Protein AF-0000000067509192 (afdb_homodimer)

pLDDT: mean 83.29, std 29.12, range [14.3, 98.94]

Solvent-accessible surface area (backbone atoms only — not comparable to full-atom values): 31176 Å² total; per-residue (Å²): 143,86,80,84,75,76,81,79,86,84,92,81,84,80,80,79,80,80,80,89,78,85,71,79,73,78,79,82,76,80,74,75,82,72,75,76,71,72,65,71,64,69,67,69,65,80,65,60,74,28,34,39,34,32,60,72,40,22,56,78,48,40,34,47,51,50,49,33,48,55,67,68,52,77,66,45,78,46,68,31,59,65,39,62,85,91,72,46,44,48,57,64,45,64,71,44,44,83,72,68,75,44,66,63,63,57,78,34,30,38,38,47,69,90,46,60,38,32,47,55,68,27,46,42,49,54,56,20,55,76,67,71,17,58,52,87,50,71,71,20,33,52,36,35,38,29,45,48,52,51,49,50,54,55,42,48,55,56,52,53,43,29,55,32,93,54,31,82,76,48,43,60,60,50,62,67,48,42,60,63,54,51,48,37,52,41,60,58,33,52,87,42,73,27,65,42,29,84,50,79,34,52,49,48,39,46,44,47,50,47,52,49,52,46,34,70,75,38,71,69,67,50,71,88,34,63,64,51,47,47,38,51,51,54,54,51,60,34,66,49,44,37,51,44,64,71,37,93,77,44,64,78,55,15,42,32,56,71,83,30,74,44,51,35,56,65,81,129,134,88,86,83,83,87,85,87,87,80,80,91,76,87,79,85,86,77,86,80,81,89,80,84,76,82,78,79,76,78,76,77,78,74,75,78,74,74,71,70,67,70,70,69,68,81,67,62,74,27,36,40,35,33,61,73,39,22,56,78,49,39,34,48,52,51,50,35,48,56,68,69,51,78,68,44,77,47,66,34,61,67,40,62,85,90,71,45,43,49,55,64,45,65,69,44,43,81,72,68,74,45,64,62,63,56,78,34,30,38,37,47,68,91,44,60,38,32,48,55,69,28,45,42,48,54,56,20,55,78,65,71,18,59,53,87,48,71,70,20,33,51,36,38,38,32,46,47,53,51,48,49,54,55,42,48,53,55,51,54,42,28,56,30,94,54,29,82,76,48,43,63,59,50,59,68,48,42,59,63,54,50,45,36,54,43,60,58,32,53,87,42,73,27,65,43,30,86,50,78,37,53,50,48,39,46,44,48,49,47,53,50,52,46,32,70,76,38,72,68,68,50,71,90,33,63,63,51,48,47,38,51,51,55,54,52,60,35,66,48,45,37,52,42,65,72,38,92,77,45,64,78,54,14,41,32,56,73,83,29,75,45,52,36,55,66,79,126

InterPro domains:
  IPR003081 Glutathione S-transferase, Mu class [PR01267] (78-90)
  IPR003081 Glutathione S-transferase, Mu class [PR01267] (91-103)
  IPR003081 Glutathione S-transferase, Mu class [PR01267] (134-145)
  IPR003081 Glutathione S-transferase, Mu class [PR01267] (186-199)
  IPR004045 Glutathione S-transferase, N-terminal [PF02798] (50-129)
  IPR004045 Glutathione S-transferase, N-terminal [PS50404] (48-135)
  IPR004046 Glutathione S-transferase, C-terminal [PF00043] (151-239)
  IPR010987 Glutathione S-transferase, C-terminal-like [PS50405] (137-255)
  IPR036249 Thioredoxin-like superfamily [SSF52833] (50-132)
  IPR036282 Glutathione S-transferase, C-terminal domain superfamily [SSF47616] (133-264)
  IPR040079 Glutathione transferase family [SFLDS00019] (49-256)
  IPR050213 Glutathione S-transferase superfamily [PTHR11571] (50-248)

Organism: Equus caballus (NCBI:txid9796)

Radius of gyration: 34.56 Å; Cα contacts (8 Å, |Δi|>4): 646; chains: 2; bounding box: 80×147×59 Å

Structure (mmCIF, N/CA/C/O backbone):
data_AF-0000000067509192-model_v1
#
loop_
_entity.id
_entity.type
_entity.pdbx_description
1 polymer 'Glutathione S-transferase'
#
loop_
_atom_site.group_PDB
_atom_site.id
_atom_site.type_symbol
_atom_site.label_atom_id
_atom_site.label_alt_id
_atom_site.label_comp_id
_atom_site.label_asym_id
_atom_site.label_entity_id
_atom_site.label_seq_id
_atom_site.pdbx_PDB_ins_code
_atom_site.Cartn_x
_atom_site.Cartn_y
_atom_site.Cartn_z
_atom_site.occupancy
_atom_site.B_iso_or_equiv
_atom_site.auth_seq_id
_atom_site.auth_comp_id
_atom_site.auth_asym_id
_atom_site.auth_atom_id
_atom_site.pdbx_PDB_model_num
ATOM 1 N N . MET A 1 1 ? -34.938 -59.219 17.016 1 16.81 1 MET A N 1
ATOM 2 C CA . MET A 1 1 ? -34.719 -60.094 18.156 1 16.81 1 MET A CA 1
ATOM 3 C C . MET A 1 1 ? -33.469 -59.719 18.938 1 16.81 1 MET A C 1
ATOM 5 O O . MET A 1 1 ? -33.5 -59.594 20.156 1 16.81 1 MET A O 1
ATOM 9 N N . ARG A 1 2 ? -32.312 -60.094 18.328 1 15.93 2 ARG A N 1
ATOM 10 C CA . ARG A 1 2 ? -31.203 -60.969 18.672 1 15.93 2 ARG A CA 1
ATOM 11 C C . ARG A 1 2 ? -30.125 -60.25 19.453 1 15.93 2 ARG A C 1
ATOM 13 O O . ARG A 1 2 ? -29.922 -59.031 19.25 1 15.93 2 ARG A O 1
ATOM 20 N N . GLY A 1 3 ? -29.547 -60.938 20.406 1 15.95 3 GLY A N 1
ATOM 21 C CA . GLY A 1 3 ? -28.781 -61 21.641 1 15.95 3 GLY A CA 1
ATOM 22 C C . GLY A 1 3 ? -27.312 -60.656 21.438 1 15.95 3 GLY A C 1
ATOM 23 O O . GLY A 1 3 ? -26.688 -61.062 20.469 1 15.95 3 GLY A O 1
ATOM 24 N N . ALA A 1 4 ? -26.828 -59.375 21.844 1 18.55 4 ALA A N 1
ATOM 25 C CA . ALA A 1 4 ? -25.641 -58.531 21.812 1 18.55 4 ALA A CA 1
ATOM 26 C C . ALA A 1 4 ? -24.453 -59.188 22.516 1 18.55 4 ALA A C 1
ATOM 28 O O . ALA A 1 4 ? -24.078 -58.812 23.609 1 18.55 4 ALA A O 1
ATOM 29 N N . GLN A 1 5 ? -24.344 -60.594 22.062 1 15.02 5 GLN A N 1
ATOM 30 C CA . GLN A 1 5 ? -23.594 -61.406 23.016 1 15.02 5 GLN A CA 1
ATOM 31 C C . GLN A 1 5 ? -22.188 -60.844 23.234 1 15.02 5 GLN A C 1
ATOM 33 O O . GLN A 1 5 ? -21.594 -60.281 22.297 1 15.02 5 GLN A O 1
ATOM 38 N N . ARG A 1 6 ? -21.656 -60.781 24.562 1 16.92 6 ARG A N 1
ATOM 39 C CA . ARG A 1 6 ? -20.672 -60.219 25.484 1 16.92 6 ARG A CA 1
ATOM 40 C C . ARG A 1 6 ? -19.297 -60.844 25.266 1 16.92 6 ARG A C 1
ATOM 42 O O . ARG A 1 6 ? -18.359 -60.562 26 1 16.92 6 ARG A O 1
ATOM 49 N N . VAL A 1 7 ? -18.969 -61.344 23.906 1 16.48 7 VAL A N 1
ATOM 50 C CA . VAL A 1 7 ? -18.078 -62.5 24 1 16.48 7 VAL A CA 1
ATOM 51 C C . VAL A 1 7 ? -16.797 -62.094 24.734 1 16.48 7 VAL A C 1
ATOM 53 O O . VAL A 1 7 ? -16.266 -61 24.516 1 16.48 7 VAL A O 1
ATOM 56 N N . GLY A 1 8 ? -16.359 -62.906 25.641 1 15.12 8 GLY A N 1
ATOM 57 C CA . GLY A 1 8 ? -15.703 -62.969 26.938 1 15.12 8 GLY A CA 1
ATOM 58 C C . GLY A 1 8 ? -14.203 -62.75 26.859 1 15.12 8 GLY A C 1
ATOM 59 O O . GLY A 1 8 ? -13.648 -62.562 25.766 1 15.12 8 GLY A O 1
ATOM 60 N N . ALA A 1 9 ? -13.367 -63.781 27.125 1 15.72 9 ALA A N 1
ATOM 61 C CA . ALA A 1 9 ? -12.594 -64.062 28.328 1 15.72 9 ALA A CA 1
ATOM 62 C C . ALA A 1 9 ? -11.102 -63.812 28.094 1 15.72 9 ALA A C 1
ATOM 64 O O . ALA A 1 9 ? -10.672 -63.625 26.953 1 15.72 9 ALA A O 1
ATOM 65 N N . GLY A 1 10 ? -10.18 -64.812 28.375 1 15.37 10 GLY A N 1
ATOM 66 C CA . GLY A 1 10 ? -9.289 -64.938 29.516 1 15.37 10 GLY A CA 1
ATOM 67 C C . GLY A 1 10 ? -7.832 -64.688 29.156 1 15.37 10 GLY A C 1
ATOM 68 O O . GLY A 1 10 ? -7.211 -63.719 29.625 1 15.37 10 GLY A O 1
ATOM 69 N N . PRO A 1 11 ? -6.953 -65.688 28.578 1 16.84 11 PRO A N 1
ATOM 70 C CA . PRO A 1 11 ? -5.961 -66.25 29.5 1 16.84 11 PRO A CA 1
ATOM 71 C C . PRO A 1 11 ? -4.578 -65.688 29.328 1 16.84 11 PRO A C 1
ATOM 73 O O . PRO A 1 11 ? -4.34 -64.938 28.375 1 16.84 11 PRO A O 1
ATOM 76 N N . GLY A 1 12 ? -3.453 -66.375 29.781 1 15.52 12 GLY A N 1
ATOM 77 C CA . GLY A 1 12 ? -2.295 -66.5 30.656 1 15.52 12 GLY A CA 1
ATOM 78 C C . GLY A 1 12 ? -0.979 -66.312 29.922 1 15.52 12 GLY A C 1
ATOM 79 O O . GLY A 1 12 ? -0.841 -66.688 28.766 1 15.52 12 GLY A O 1
ATOM 80 N N . ARG A 1 13 ? -0.2 -65.312 30.219 1 17.62 13 ARG A N 1
ATOM 81 C CA . ARG A 1 13 ? 1.011 -64.562 29.906 1 17.62 13 ARG A CA 1
ATOM 82 C C . ARG A 1 13 ? 2.238 -65.438 29.922 1 17.62 13 ARG A C 1
ATOM 84 O O . ARG A 1 13 ? 2.693 -65.875 31 1 17.62 13 ARG A O 1
ATOM 91 N N . SER A 1 14 ? 2.264 -66.562 29.062 1 15.38 14 SER A N 1
ATOM 92 C CA . SER A 1 14 ? 3.271 -67.562 29.328 1 15.38 14 SER A CA 1
ATOM 93 C C . SER A 1 14 ? 4.68 -67 29.234 1 15.38 14 SER A C 1
ATOM 95 O O . SER A 1 14 ? 4.973 -66.188 28.359 1 15.38 14 SER A O 1
ATOM 97 N N . ARG A 1 15 ? 5.516 -67.125 30.312 1 17.45 15 ARG A N 1
ATOM 98 C CA . ARG A 1 15 ? 6.727 -66.75 31.031 1 17.45 15 ARG A CA 1
ATOM 99 C C . ARG A 1 15 ? 7.973 -67.188 30.266 1 17.45 15 ARG A C 1
ATOM 101 O O . ARG A 1 15 ? 8.344 -68.375 30.266 1 17.45 15 ARG A O 1
ATOM 108 N N . TRP A 1 16 ? 8.164 -66.812 28.875 1 17.05 16 TRP A N 1
ATOM 109 C CA . TRP A 1 16 ? 9.188 -67.5 28.109 1 17.05 16 TRP A CA 1
ATOM 110 C C . TRP A 1 16 ? 10.562 -67.312 28.75 1 17.05 16 TRP A C 1
ATOM 112 O O . TRP A 1 16 ? 10.898 -66.25 29.234 1 17.05 16 TRP A O 1
ATOM 122 N N . PRO A 1 17 ? 11.32 -68.438 28.922 1 16.75 17 PRO A N 1
ATOM 123 C CA . PRO A 1 17 ? 12.43 -68.75 29.828 1 16.75 17 PRO A CA 1
ATOM 124 C C . PRO A 1 17 ? 13.695 -67.938 29.5 1 16.75 17 PRO A C 1
ATOM 126 O O . PRO A 1 17 ? 13.875 -67.5 28.359 1 16.75 17 PRO A O 1
ATOM 129 N N . ARG A 1 18 ? 14.516 -67.562 30.531 1 18.08 18 ARG A N 1
ATOM 130 C CA . ARG A 1 18 ? 15.602 -66.688 30.906 1 18.08 18 ARG A CA 1
ATOM 131 C C . ARG A 1 18 ? 16.938 -67.188 30.375 1 18.08 18 ARG A C 1
ATOM 133 O O . ARG A 1 18 ? 17.984 -66.562 30.625 1 18.08 18 ARG A O 1
ATOM 140 N N . LEU A 1 19 ? 17.078 -67.875 29.125 1 17.34 19 LEU A N 1
ATOM 141 C CA . LEU A 1 19 ? 18.234 -68.75 29.297 1 17.34 19 LEU A CA 1
ATOM 142 C C . LEU A 1 19 ? 19.484 -67.938 29.609 1 17.34 19 LEU A C 1
ATOM 144 O O . LEU A 1 19 ? 19.562 -66.75 29.297 1 17.34 19 LEU A O 1
ATOM 148 N N . PRO A 1 20 ? 20.766 -68.75 29.641 1 18.19 20 PRO A N 1
ATOM 149 C CA . PRO A 1 20 ? 21.922 -68.812 30.531 1 18.19 20 PRO A CA 1
ATOM 150 C C . PRO A 1 20 ? 22.984 -67.75 30.25 1 18.19 20 PRO A C 1
ATOM 152 O O . PRO A 1 20 ? 22.984 -67.188 29.172 1 18.19 20 PRO A O 1
ATOM 155 N N . THR A 1 21 ? 24.062 -67.688 31.172 1 18.55 21 THR A N 1
ATOM 156 C CA . THR A 1 21 ? 24.922 -66.75 31.922 1 18.55 21 THR A CA 1
ATOM 157 C C . THR A 1 21 ? 26.25 -66.562 31.203 1 18.55 21 THR A C 1
ATOM 159 O O . THR A 1 21 ? 27 -65.625 31.531 1 18.55 21 THR A O 1
ATOM 162 N N . SER A 1 22 ? 26.641 -67.438 30.141 1 18.53 22 SER A N 1
ATOM 163 C CA . SER A 1 22 ? 28.047 -67.75 30.375 1 18.53 22 SER A CA 1
ATOM 164 C C . SER A 1 22 ? 28.938 -66.5 30.172 1 18.53 22 SER A C 1
ATOM 166 O O . SER A 1 22 ? 28.594 -65.625 29.406 1 18.53 22 SER A O 1
ATOM 168 N N . GLY A 1 23 ? 30.047 -66.438 30.969 1 19.7 23 GLY A N 1
ATOM 169 C CA . GLY A 1 23 ? 30.953 -65.438 31.578 1 19.7 23 GLY A CA 1
ATOM 170 C C . GLY A 1 23 ? 32.062 -65 30.641 1 19.7 23 GLY A C 1
ATOM 171 O O . GLY A 1 23 ? 32.938 -64.25 31.047 1 19.7 23 GLY A O 1
ATOM 172 N N . ILE A 1 24 ? 32.125 -65.375 29.391 1 19.31 24 ILE A N 1
ATOM 173 C CA . ILE A 1 24 ? 33.5 -65.375 28.891 1 19.31 24 ILE A CA 1
ATOM 174 C C . ILE A 1 24 ? 34.094 -63.969 28.938 1 19.31 24 ILE A C 1
ATOM 176 O O . ILE A 1 24 ? 33.5 -63.031 28.438 1 19.31 24 ILE A O 1
ATOM 180 N N . LYS A 1 25 ? 35.031 -63.906 29.875 1 20.84 25 LYS A N 1
ATOM 181 C CA . LYS A 1 25 ? 35.719 -62.656 30.234 1 20.84 25 LYS A CA 1
ATOM 182 C C . LYS A 1 25 ? 36.594 -62.156 29.062 1 20.84 25 LYS A C 1
ATOM 184 O O . LYS A 1 25 ? 37.625 -62.75 28.766 1 20.84 25 LYS A O 1
ATOM 189 N N . PRO A 1 26 ? 36.062 -62.031 27.812 1 19.12 26 PRO A N 1
ATOM 190 C CA . PRO A 1 26 ? 37.156 -61.812 26.844 1 19.12 26 PRO A CA 1
ATOM 191 C C . PRO A 1 26 ? 38.094 -60.688 27.25 1 19.12 26 PRO A C 1
ATOM 193 O O . PRO A 1 26 ? 37.719 -59.812 28.016 1 19.12 26 PRO A O 1
ATOM 196 N N . THR A 1 27 ? 39.438 -61.031 27.062 1 21.59 27 THR A N 1
ATOM 197 C CA . THR A 1 27 ? 40.781 -60.5 27.266 1 21.59 27 THR A CA 1
ATOM 198 C C . THR A 1 27 ? 40.875 -59.094 26.719 1 21.59 27 THR A C 1
ATOM 200 O O . THR A 1 27 ? 40.062 -58.656 25.891 1 21.59 27 THR A O 1
ATOM 203 N N . GLY A 1 28 ? 41.906 -58.375 27.219 1 21.23 28 GLY A N 1
ATOM 204 C CA . GLY A 1 28 ? 42.281 -57 27.516 1 21.23 28 GLY A CA 1
ATOM 205 C C . GLY A 1 28 ? 42.656 -56.219 26.297 1 21.23 28 GLY A C 1
ATOM 206 O O . GLY A 1 28 ? 43.219 -55.094 26.406 1 21.23 28 GLY A O 1
ATOM 207 N N . SER A 1 29 ? 42.25 -56.719 25.062 1 20.2 29 SER A N 1
ATOM 208 C CA . SER A 1 29 ? 43.031 -56.125 23.984 1 20.2 29 SER A CA 1
ATOM 209 C C . SER A 1 29 ? 43.125 -54.625 24.141 1 20.2 29 SER A C 1
ATOM 211 O O . SER A 1 29 ? 42.312 -54 24.812 1 20.2 29 SER A O 1
ATOM 213 N N . GLU A 1 30 ? 44.25 -54.094 23.469 1 23.66 30 GLU A N 1
ATOM 214 C CA . GLU A 1 30 ? 45.094 -52.906 23.328 1 23.66 30 GLU A CA 1
ATOM 215 C C . GLU A 1 30 ? 44.281 -51.688 22.906 1 23.66 30 GLU A C 1
ATOM 217 O O . GLU A 1 30 ? 43.219 -51.844 22.281 1 23.66 30 GLU A O 1
ATOM 222 N N . SER A 1 31 ? 44.594 -50.594 23.578 1 22.47 31 SER A N 1
ATOM 223 C CA . SER A 1 31 ? 44.031 -49.281 23.797 1 22.47 31 SER A CA 1
ATOM 224 C C . SER A 1 31 ? 43.938 -48.469 22.5 1 22.47 31 SER A C 1
ATOM 226 O O . SER A 1 31 ? 43.719 -47.281 22.5 1 22.47 31 SER A O 1
ATOM 228 N N . PRO A 1 32 ? 43.531 -49.125 21.328 1 22.31 32 PRO A N 1
ATOM 229 C CA . PRO A 1 32 ? 43.844 -48.219 20.234 1 22.31 32 PRO A CA 1
ATOM 230 C C . PRO A 1 32 ? 43.312 -46.812 20.469 1 22.31 32 PRO A C 1
ATOM 232 O O . PRO A 1 32 ? 42.281 -46.625 21.125 1 22.31 32 PRO A O 1
ATOM 235 N N . SER A 1 33 ? 44.25 -45.812 20.562 1 22.61 33 SER A N 1
ATOM 236 C CA . SER A 1 33 ? 44.031 -44.375 20.688 1 22.61 33 SER A CA 1
ATOM 237 C C . SER A 1 33 ? 43 -43.875 19.672 1 22.61 33 SER A C 1
ATOM 239 O O . SER A 1 33 ? 43.188 -44.031 18.469 1 22.61 33 SER A O 1
ATOM 241 N N . ALA A 1 34 ? 41.75 -44 19.891 1 21.83 34 ALA A N 1
ATOM 242 C CA . ALA A 1 34 ? 40.625 -43.562 19.078 1 21.83 34 ALA A CA 1
ATOM 243 C C . ALA A 1 34 ? 40.844 -42.125 18.578 1 21.83 34 ALA A C 1
ATOM 245 O O . ALA A 1 34 ? 41.312 -41.281 19.312 1 21.83 34 ALA A O 1
ATOM 246 N N . LEU A 1 35 ? 41.062 -42.031 17.297 1 23.28 35 LEU A N 1
ATOM 247 C CA . LEU A 1 35 ? 41.031 -40.781 16.516 1 23.28 35 LEU A CA 1
ATOM 248 C C . LEU A 1 35 ? 39.906 -39.875 16.984 1 23.28 35 LEU A C 1
ATOM 250 O O . LEU A 1 35 ? 38.781 -40.344 17.172 1 23.28 35 LEU A O 1
ATOM 254 N N . ARG A 1 36 ? 40.25 -38.844 17.719 1 21.41 36 ARG A N 1
ATOM 255 C CA . ARG A 1 36 ? 39.344 -37.75 18.062 1 21.41 36 ARG A CA 1
ATOM 256 C C . ARG A 1 36 ? 38.469 -37.344 16.891 1 21.41 36 ARG A C 1
ATOM 258 O O . ARG A 1 36 ? 38.969 -36.812 15.883 1 21.41 36 ARG A O 1
ATOM 265 N N . ARG A 1 37 ? 37.562 -38.219 16.5 1 22.14 37 ARG A N 1
ATOM 266 C CA . ARG A 1 37 ? 36.594 -37.688 15.547 1 22.14 37 ARG A CA 1
ATOM 267 C C . ARG A 1 37 ? 36.188 -36.281 15.953 1 22.14 37 ARG A C 1
ATOM 269 O O . ARG A 1 37 ? 35.688 -36.062 17.062 1 22.14 37 ARG A O 1
ATOM 276 N N . CYS A 1 38 ? 37.031 -35.312 15.609 1 25.42 38 CYS A N 1
ATOM 277 C CA . CYS A 1 38 ? 36.625 -33.938 15.68 1 25.42 38 CYS A CA 1
ATOM 278 C C . CYS A 1 38 ? 35.156 -33.75 15.352 1 25.42 38 CYS A C 1
ATOM 280 O O . CYS A 1 38 ? 34.719 -34.062 14.234 1 25.42 38 CYS A O 1
ATOM 282 N N . GLY A 1 39 ? 34.344 -34.281 16.25 1 26.27 39 GLY A N 1
ATOM 283 C CA . GLY A 1 39 ? 32.938 -33.906 16.156 1 26.27 39 GLY A CA 1
ATOM 284 C C . GLY A 1 39 ? 32.719 -32.5 15.656 1 26.27 39 GLY A C 1
ATOM 285 O O . GLY A 1 39 ? 33.062 -31.531 16.359 1 26.27 39 GLY A O 1
ATOM 286 N N . VAL A 1 40 ? 33.219 -32.25 14.469 1 30.56 40 VAL A N 1
ATOM 287 C CA . VAL A 1 40 ? 32.688 -30.984 13.984 1 30.56 40 VAL A CA 1
ATOM 288 C C . VAL A 1 40 ? 31.219 -30.844 14.398 1 30.56 40 VAL A C 1
ATOM 290 O O . VAL A 1 40 ? 30.375 -31.641 13.984 1 30.56 40 VAL A O 1
ATOM 293 N N . GLY A 1 41 ? 31.016 -30.812 15.711 1 29.34 41 GLY A N 1
ATOM 294 C CA . GLY A 1 41 ? 29.703 -30.312 16.094 1 29.34 41 GLY A CA 1
ATOM 295 C C . GLY A 1 41 ? 29.109 -29.359 15.07 1 29.34 41 GLY A C 1
ATOM 296 O O . GLY A 1 41 ? 29.625 -28.25 14.883 1 29.34 41 GLY A O 1
ATOM 297 N N . VAL A 1 42 ? 28.828 -29.859 13.938 1 32.09 42 VAL A N 1
ATOM 298 C CA . VAL A 1 42 ? 27.922 -28.953 13.258 1 32.09 42 VAL A CA 1
ATOM 299 C C . VAL A 1 42 ? 26.938 -28.344 14.266 1 32.09 42 VAL A C 1
ATOM 301 O O . VAL A 1 42 ? 26.156 -29.078 14.883 1 32.09 42 VAL A O 1
ATOM 304 N N . SER A 1 43 ? 27.422 -27.625 15.234 1 33.16 43 SER A N 1
ATOM 305 C CA . SER A 1 43 ? 26.469 -26.75 15.898 1 33.16 43 SER A CA 1
ATOM 306 C C . SER A 1 43 ? 25.297 -26.422 14.977 1 33.16 43 SER A C 1
ATOM 308 O O . SER A 1 43 ? 25.469 -25.781 13.945 1 33.16 43 SER A O 1
ATOM 310 N N . MET A 1 44 ? 24.531 -27.438 14.641 1 34.47 44 MET A N 1
ATOM 311 C CA . MET A 1 44 ? 23.234 -27.016 14.102 1 34.47 44 MET A CA 1
ATOM 312 C C . MET A 1 44 ? 22.781 -25.719 14.75 1 34.47 44 MET A C 1
ATOM 314 O O . MET A 1 44 ? 22.406 -25.703 15.93 1 34.47 44 MET A O 1
ATOM 318 N N . SER A 1 45 ? 23.547 -24.719 14.797 1 36.88 45 SER A N 1
ATOM 319 C CA . SER A 1 45 ? 22.969 -23.453 15.219 1 36.88 45 SER A CA 1
ATOM 320 C C . SER A 1 45 ? 21.453 -23.484 15.125 1 36.88 45 SER A C 1
ATOM 322 O O . SER A 1 45 ? 20.891 -23.922 14.117 1 36.88 45 SER A O 1
ATOM 324 N N . CYS A 1 46 ? 20.672 -23.906 16.062 1 40.66 46 CYS A N 1
ATOM 325 C CA . CYS A 1 46 ? 19.234 -23.719 16.188 1 40.66 46 CYS A CA 1
ATOM 326 C C . CYS A 1 46 ? 18.75 -22.531 15.367 1 40.66 46 CYS A C 1
ATOM 328 O O . CYS A 1 46 ? 18.688 -21.406 15.867 1 40.66 46 CYS A O 1
ATOM 330 N N . GLU A 1 47 ? 19.375 -22.25 14.352 1 47.34 47 GLU A N 1
ATOM 331 C CA . GLU A 1 47 ? 18.906 -21.172 13.477 1 47.34 47 GLU A CA 1
ATOM 332 C C . GLU A 1 47 ? 17.391 -21.188 13.336 1 47.34 47 GLU A C 1
ATOM 334 O O . GLU A 1 47 ? 16.812 -22.203 12.914 1 47.34 47 GLU A O 1
ATOM 339 N N . SER A 1 48 ? 16.578 -20.75 14.266 1 59.5 48 SER A N 1
ATOM 340 C CA . SER A 1 48 ? 15.133 -20.594 14.328 1 59.5 48 SER A CA 1
ATOM 341 C C . SER A 1 48 ? 14.523 -20.562 12.93 1 59.5 48 SER A C 1
ATOM 343 O O . SER A 1 48 ? 14.977 -19.797 12.07 1 59.5 48 SER A O 1
ATOM 345 N N . SER A 1 49 ? 13.812 -21.688 12.383 1 85.69 49 SER A N 1
ATOM 346 C CA . SER A 1 49 ? 13.125 -21.953 11.125 1 85.69 49 SER A CA 1
ATOM 347 C C . SER A 1 49 ? 12.172 -20.812 10.766 1 85.69 49 SER A C 1
ATOM 349 O O . SER A 1 49 ? 11.516 -20.25 11.641 1 85.69 49 SER A O 1
ATOM 351 N N . MET A 1 50 ? 12.312 -20.219 9.602 1 96.56 50 MET A N 1
ATOM 352 C CA . MET A 1 50 ? 11.414 -19.203 9.062 1 96.56 50 MET A CA 1
ATOM 353 C C . MET A 1 50 ? 9.992 -19.734 8.938 1 96.56 50 MET A C 1
ATOM 355 O O . MET A 1 50 ? 9.789 -20.875 8.492 1 96.56 50 MET A O 1
ATOM 359 N N . VAL A 1 51 ? 9.039 -18.984 9.523 1 98.12 51 VAL A N 1
ATOM 360 C CA . VAL A 1 51 ? 7.641 -19.406 9.477 1 98.12 51 VAL A CA 1
ATOM 361 C C . VAL A 1 51 ? 6.812 -18.359 8.719 1 98.12 51 VAL A C 1
ATOM 363 O O . VAL A 1 51 ? 6.871 -17.172 9.031 1 98.12 51 VAL A O 1
ATOM 366 N N . LEU A 1 52 ? 6.109 -18.797 7.727 1 98.44 52 LEU A N 1
ATOM 367 C CA . LEU A 1 52 ? 5.113 -17.984 7.043 1 98.44 52 LEU A CA 1
ATOM 368 C C . LEU A 1 52 ? 3.705 -18.359 7.5 1 98.44 52 LEU A C 1
ATOM 370 O O . LEU A 1 52 ? 3.299 -19.516 7.395 1 98.44 52 LEU A O 1
ATOM 374 N N . GLY A 1 53 ? 3.025 -17.406 8.055 1 98.44 53 GLY A N 1
ATOM 375 C CA . GLY A 1 53 ? 1.652 -17.625 8.477 1 98.44 53 GLY A CA 1
ATOM 376 C C . GLY A 1 53 ? 0.638 -16.922 7.594 1 98.44 53 GLY A C 1
ATOM 377 O O . GLY A 1 53 ? 0.8 -15.742 7.27 1 98.44 53 GLY A O 1
ATOM 378 N N . TYR 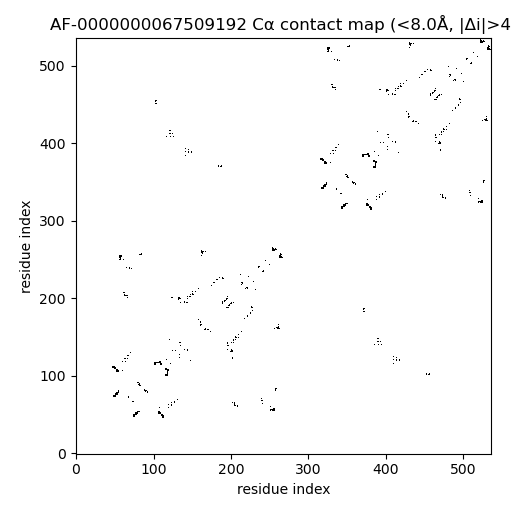A 1 54 ? -0.394 -17.688 7.211 1 98.19 54 TYR A N 1
ATOM 379 C CA . TYR A 1 54 ? -1.475 -17.125 6.41 1 98.19 54 TYR A CA 1
ATOM 380 C C . TYR A 1 54 ? -2.705 -18.031 6.445 1 98.19 54 TYR A C 1
ATOM 382 O O . TYR A 1 54 ? -2.66 -19.125 6.996 1 98.19 54 TYR A O 1
ATOM 390 N N . TRP A 1 55 ? -3.881 -17.469 5.938 1 97.44 55 TRP A N 1
ATOM 391 C CA . TRP A 1 55 ? -5.043 -18.312 5.691 1 97.44 55 TRP A CA 1
ATOM 392 C C . TRP A 1 55 ? -4.699 -19.453 4.742 1 97.44 55 TRP A C 1
ATOM 394 O O . TRP A 1 55 ? -3.779 -19.328 3.928 1 97.44 55 TRP A O 1
ATOM 404 N N . ASP A 1 56 ? -5.449 -20.5 4.852 1 96.06 56 ASP A N 1
ATOM 405 C CA . ASP A 1 56 ? -5.273 -21.625 3.953 1 96.06 56 ASP A CA 1
ATOM 406 C C . ASP A 1 56 ? -5.832 -21.328 2.566 1 96.06 56 ASP A C 1
ATOM 408 O O . ASP A 1 56 ? -6.676 -22.062 2.055 1 96.06 56 ASP A O 1
ATOM 412 N N . ILE A 1 57 ? -5.32 -20.297 1.97 1 96.69 57 ILE A N 1
ATOM 413 C CA . ILE A 1 57 ? -5.676 -19.859 0.624 1 96.69 57 ILE A CA 1
ATOM 414 C C . ILE A 1 57 ? -4.457 -19.234 -0.05 1 96.69 57 ILE A C 1
ATOM 416 O O . ILE A 1 57 ? -3.439 -18.984 0.601 1 96.69 57 ILE A O 1
ATOM 420 N N . ARG A 1 58 ? -4.48 -19.078 -1.381 1 96.62 58 ARG A N 1
ATOM 421 C CA . ARG A 1 58 ? -3.432 -18.391 -2.131 1 96.62 58 ARG A CA 1
ATOM 422 C C . ARG A 1 58 ? -3.285 -16.953 -1.677 1 96.62 58 ARG A C 1
ATOM 424 O O . ARG A 1 58 ? -2.213 -16.547 -1.221 1 96.62 58 ARG A O 1
ATOM 431 N N . GLY A 1 59 ? -4.277 -16.172 -1.709 1 96.44 59 GLY A N 1
ATOM 432 C CA . GLY A 1 59 ? -4.418 -14.805 -1.241 1 96.44 59 GLY A CA 1
ATOM 433 C C . GLY A 1 59 ? -3.139 -14 -1.36 1 96.44 59 GLY A C 1
ATOM 434 O O . GLY A 1 59 ? -2.416 -14.117 -2.354 1 96.44 59 GLY A O 1
ATOM 435 N N . LEU A 1 60 ? -2.846 -13.227 -0.431 1 97.44 60 LEU A N 1
ATOM 436 C CA . LEU A 1 60 ? -1.743 -12.266 -0.415 1 97.44 60 LEU A CA 1
ATOM 437 C C . LEU A 1 60 ? -0.411 -12.977 -0.209 1 97.44 60 LEU A C 1
ATOM 439 O O . LEU A 1 60 ? 0.651 -12.398 -0.439 1 97.44 60 LEU A O 1
ATOM 443 N N . ALA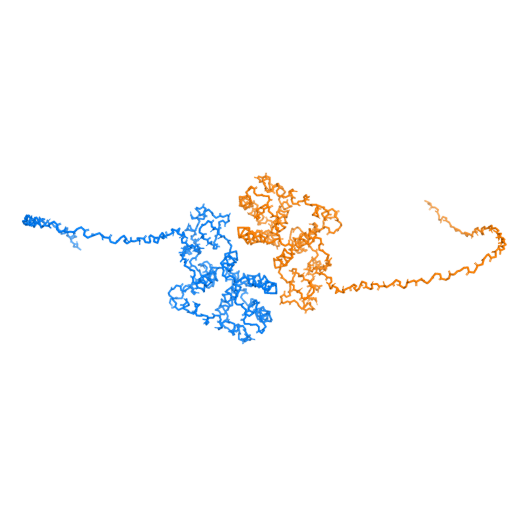 A 1 61 ? -0.44 -14.188 0.159 1 98.06 61 ALA A N 1
ATOM 444 C CA . ALA A 1 61 ? 0.787 -14.867 0.566 1 98.06 61 ALA A CA 1
ATOM 445 C C . ALA A 1 61 ? 1.446 -15.57 -0.619 1 98.06 61 ALA A C 1
ATOM 447 O O . ALA A 1 61 ? 2.602 -15.992 -0.534 1 98.06 61 ALA A O 1
ATOM 448 N N . HIS A 1 62 ? 0.726 -15.656 -1.708 1 98.19 62 HIS A N 1
ATOM 449 C CA . HIS A 1 62 ? 1.224 -16.5 -2.783 1 98.19 62 HIS A CA 1
ATOM 450 C C . HIS A 1 62 ? 2.514 -15.945 -3.375 1 98.19 62 HIS A C 1
ATOM 452 O O . HIS A 1 62 ? 3.445 -16.703 -3.666 1 98.19 62 HIS A O 1
ATOM 458 N N . ALA A 1 63 ? 2.549 -14.695 -3.633 1 98.56 63 ALA A N 1
ATOM 459 C CA . ALA A 1 63 ? 3.777 -14.078 -4.125 1 98.56 63 ALA A CA 1
ATOM 460 C C . ALA A 1 63 ? 4.938 -14.32 -3.168 1 98.56 63 ALA A C 1
ATOM 462 O O . ALA A 1 63 ? 6.082 -14.492 -3.598 1 98.56 63 ALA A O 1
ATOM 463 N N . ILE A 1 64 ? 4.645 -14.289 -1.87 1 98.75 64 ILE A N 1
ATOM 464 C CA . ILE A 1 64 ? 5.656 -14.555 -0.854 1 98.75 64 ILE A CA 1
ATOM 465 C C . ILE A 1 64 ? 6.16 -15.984 -0.98 1 98.75 64 ILE A C 1
ATOM 467 O O . ILE A 1 64 ? 7.367 -16.234 -0.98 1 98.75 64 ILE A O 1
ATOM 471 N N . ARG A 1 65 ? 5.23 -16.953 -1.132 1 98.44 65 ARG A N 1
ATOM 472 C CA . ARG A 1 65 ? 5.59 -18.359 -1.327 1 98.44 65 ARG A CA 1
ATOM 473 C C . ARG A 1 65 ? 6.508 -18.516 -2.533 1 98.44 65 ARG A C 1
ATOM 475 O O . ARG A 1 65 ? 7.547 -19.172 -2.443 1 98.44 65 ARG A O 1
ATOM 482 N N . MET A 1 66 ? 6.105 -17.938 -3.586 1 98.69 66 MET A N 1
ATOM 483 C CA . MET A 1 66 ? 6.887 -18.078 -4.812 1 98.69 66 MET A CA 1
ATOM 484 C C . MET A 1 66 ? 8.273 -17.469 -4.645 1 98.69 66 MET A C 1
ATOM 486 O O . MET A 1 66 ? 9.258 -18.031 -5.133 1 98.69 66 MET A O 1
ATOM 490 N N . LEU A 1 67 ? 8.352 -16.312 -3.992 1 98.81 67 LEU A N 1
ATOM 491 C CA . LEU A 1 67 ? 9.648 -15.68 -3.773 1 98.81 67 LEU A CA 1
ATOM 492 C C . LEU A 1 67 ? 10.531 -16.562 -2.893 1 98.81 67 LEU A C 1
ATOM 494 O O . LEU A 1 67 ? 11.727 -16.703 -3.16 1 98.81 67 LEU A O 1
ATOM 498 N N . LEU A 1 68 ? 9.969 -17.156 -1.853 1 98.44 68 LEU A N 1
ATOM 499 C CA . LEU A 1 68 ? 10.711 -18.062 -0.979 1 98.44 68 LEU A CA 1
ATOM 500 C C . LEU A 1 68 ? 11.203 -19.281 -1.749 1 98.44 68 LEU A C 1
ATOM 502 O O . LEU A 1 68 ? 12.352 -19.703 -1.582 1 98.44 68 LEU A O 1
ATOM 506 N N . GLU A 1 69 ? 10.336 -19.828 -2.572 1 98.25 69 GLU A N 1
ATOM 507 C CA . GLU A 1 69 ? 10.711 -20.984 -3.389 1 98.25 69 GLU A CA 1
ATOM 508 C C . GLU A 1 69 ? 11.812 -20.625 -4.379 1 98.25 69 GLU A C 1
ATOM 510 O O . GLU A 1 69 ? 12.781 -21.375 -4.547 1 98.25 69 GLU A O 1
ATOM 515 N N . TYR A 1 70 ? 11.711 -19.484 -5 1 98.69 70 TYR A N 1
ATOM 516 C CA . TYR A 1 70 ? 12.688 -19.047 -5.992 1 98.69 70 TYR A CA 1
ATOM 517 C C . TYR A 1 70 ? 14.055 -18.844 -5.355 1 98.69 70 TYR A C 1
ATOM 519 O O . TYR A 1 70 ? 15.078 -19.156 -5.969 1 98.69 70 TYR A O 1
ATOM 527 N N . THR A 1 71 ? 14.055 -18.312 -4.168 1 98.19 71 THR A N 1
ATOM 528 C CA . THR A 1 71 ? 15.312 -18.016 -3.496 1 98.19 71 THR A CA 1
ATOM 529 C C . THR A 1 71 ? 15.82 -19.234 -2.729 1 98.19 71 THR A C 1
ATOM 531 O O . THR A 1 71 ? 16.812 -19.141 -1.99 1 98.19 71 THR A O 1
ATOM 534 N N . ASP A 1 72 ? 15.195 -20.312 -2.789 1 96.75 72 ASP A N 1
ATOM 535 C CA . ASP A 1 72 ? 15.57 -21.562 -2.125 1 96.75 72 ASP A CA 1
ATOM 536 C C . ASP A 1 72 ? 15.672 -21.359 -0.613 1 96.75 72 ASP A C 1
ATOM 538 O O . ASP A 1 72 ? 16.578 -21.891 0.026 1 96.75 72 ASP A O 1
ATOM 542 N N . THR A 1 73 ? 14.75 -20.578 -0.13 1 96.25 73 THR A N 1
ATOM 543 C CA . THR A 1 73 ? 14.688 -20.344 1.309 1 96.25 73 THR A CA 1
ATOM 544 C C . THR A 1 73 ? 13.852 -21.422 1.997 1 96.25 73 THR A C 1
ATOM 546 O O . THR A 1 73 ? 12.703 -21.672 1.607 1 96.25 73 THR A O 1
ATOM 549 N N . SER A 1 74 ? 14.492 -22.047 2.957 1 95.12 74 SER A N 1
ATOM 550 C CA . SER A 1 74 ? 13.734 -23.016 3.748 1 95.12 74 SER A CA 1
ATOM 551 C C . SER A 1 74 ? 12.766 -22.312 4.691 1 95.12 74 SER A C 1
ATOM 553 O O . SER A 1 74 ? 13.133 -21.344 5.367 1 95.12 74 SER A O 1
ATOM 555 N N . TYR A 1 75 ? 11.516 -22.781 4.664 1 96.88 75 TYR A N 1
ATOM 556 C CA . TYR A 1 75 ? 10.516 -22.203 5.543 1 96.88 75 TYR A CA 1
ATOM 557 C C . TYR A 1 75 ? 9.422 -23.219 5.875 1 96.88 75 TYR A C 1
ATOM 559 O O . TYR A 1 75 ? 9.242 -24.203 5.16 1 96.88 75 TYR A O 1
ATOM 567 N N . GLU A 1 76 ? 8.773 -22.953 6.941 1 96.81 76 GLU A N 1
ATOM 568 C CA . GLU A 1 76 ? 7.543 -23.641 7.32 1 96.81 76 GLU A CA 1
ATOM 569 C C . GLU A 1 76 ? 6.32 -22.75 7.125 1 96.81 76 GLU A C 1
ATOM 571 O O . GLU A 1 76 ? 6.402 -21.531 7.305 1 96.81 76 GLU A O 1
ATOM 576 N N . GLU A 1 77 ? 5.184 -23.391 6.832 1 96 77 GLU A N 1
ATOM 577 C CA . GLU A 1 77 ? 3.957 -22.609 6.676 1 96 77 GLU A CA 1
ATOM 578 C C . GLU A 1 77 ? 2.941 -22.953 7.762 1 96 77 GLU A C 1
ATOM 580 O O . GLU A 1 77 ? 2.715 -24.141 8.055 1 96 77 GLU A O 1
ATOM 585 N N . LYS A 1 78 ? 2.553 -21.938 8.414 1 97.19 78 LYS A N 1
ATOM 586 C CA . LYS A 1 78 ? 1.38 -22.062 9.273 1 97.19 78 LYS A CA 1
ATOM 587 C C . LYS A 1 78 ? 0.123 -21.578 8.562 1 97.19 78 LYS A C 1
ATOM 589 O O . LYS A 1 78 ? -0.017 -20.391 8.281 1 97.19 78 LYS A O 1
ATOM 594 N N . ARG A 1 79 ? -0.819 -22.516 8.312 1 96.62 79 ARG A N 1
ATOM 595 C CA . ARG A 1 79 ? -2.047 -22.188 7.594 1 96.62 79 ARG A CA 1
ATOM 596 C C . ARG A 1 79 ? -3.252 -22.219 8.531 1 96.62 79 ARG A C 1
ATOM 598 O O . ARG A 1 79 ? -3.494 -23.203 9.211 1 96.62 79 ARG A O 1
ATOM 605 N N . TYR A 1 80 ? -3.945 -21.094 8.523 1 97.5 80 TYR A N 1
ATOM 606 C CA . TYR A 1 80 ? -5.164 -20.984 9.32 1 97.5 80 TYR A CA 1
ATOM 607 C C . TYR A 1 80 ? -6.398 -21.234 8.461 1 97.5 80 TYR A C 1
ATOM 609 O O . TYR A 1 80 ? -6.449 -20.828 7.297 1 97.5 80 TYR A O 1
ATOM 617 N N . THR A 1 81 ? -7.398 -21.891 9.031 1 95.5 81 THR A N 1
ATOM 618 C CA . THR A 1 81 ? -8.594 -22.219 8.266 1 95.5 81 THR A CA 1
ATOM 619 C C . THR A 1 81 ? -9.805 -21.469 8.812 1 95.5 81 THR A C 1
ATOM 621 O O . THR A 1 81 ? -9.953 -21.312 10.023 1 95.5 81 THR A O 1
ATOM 624 N N . CYS A 1 82 ? -10.539 -20.906 7.918 1 93.44 82 CYS A N 1
ATOM 625 C CA . CYS A 1 82 ? -11.836 -20.328 8.234 1 93.44 82 CYS A CA 1
ATOM 626 C C . CYS A 1 82 ? -12.93 -21.391 8.18 1 93.44 82 CYS A C 1
ATOM 628 O O . CYS A 1 82 ? -12.914 -22.25 7.309 1 93.44 82 CYS A O 1
ATOM 630 N N . GLY A 1 83 ? -13.836 -21.297 9.109 1 92.69 83 GLY A N 1
ATOM 631 C CA . GLY A 1 83 ? -14.93 -22.25 9.141 1 92.69 83 GLY A CA 1
ATOM 632 C C . GLY A 1 83 ? -15.883 -22.094 7.969 1 92.69 83 GLY A C 1
ATOM 633 O O . GLY A 1 83 ? -15.727 -21.188 7.148 1 92.69 83 GLY A O 1
ATOM 634 N N . GLU A 1 84 ? -16.875 -22.984 7.91 1 92.19 84 GLU A N 1
ATOM 635 C CA . GLU A 1 84 ? -17.844 -23.016 6.828 1 92.19 84 GLU A CA 1
ATOM 636 C C . GLU A 1 84 ? -18.969 -22.016 7.07 1 92.19 84 GLU A C 1
ATOM 638 O O . GLU A 1 84 ? -19.078 -21.438 8.156 1 92.19 84 GLU A O 1
ATOM 643 N N . ALA A 1 85 ? -19.734 -21.656 6.023 1 88.5 85 ALA A N 1
ATOM 644 C CA . ALA A 1 85 ? -20.938 -20.844 6.141 1 88.5 85 ALA A CA 1
ATOM 645 C C . ALA A 1 85 ? -21.891 -21.438 7.188 1 88.5 85 ALA A C 1
ATOM 647 O O . ALA A 1 85 ? -21.922 -22.641 7.387 1 88.5 85 ALA A O 1
ATOM 648 N N . PRO A 1 86 ? -22.609 -20.719 7.93 1 90.44 86 PRO A N 1
ATOM 649 C CA . PRO A 1 86 ? -22.828 -19.266 7.754 1 90.44 86 PRO A CA 1
ATOM 650 C C . PRO A 1 86 ? -21.938 -18.422 8.664 1 90.44 86 PRO A C 1
ATOM 652 O O . PRO A 1 86 ? -21.844 -17.219 8.484 1 90.44 86 PRO A O 1
ATOM 655 N N . ASP A 1 87 ? -21.266 -19.109 9.531 1 90.75 87 ASP A N 1
ATOM 656 C CA . ASP A 1 87 ? -20.578 -18.344 10.562 1 90.75 87 ASP A CA 1
ATOM 657 C C . ASP A 1 87 ? -19.172 -17.953 10.109 1 90.75 87 ASP A C 1
ATOM 659 O O . ASP A 1 87 ? -18.578 -17.016 10.641 1 90.75 87 ASP A O 1
ATOM 663 N N . TYR A 1 88 ? -18.641 -18.719 9.234 1 93.75 88 TYR A N 1
ATOM 664 C CA . TYR A 1 88 ? -17.266 -18.484 8.781 1 93.75 88 TYR A CA 1
ATOM 665 C C . TYR A 1 88 ? -16.344 -18.234 9.969 1 93.75 88 TYR A C 1
ATOM 667 O O . TYR A 1 88 ? -15.641 -17.219 10.023 1 93.75 88 TYR A O 1
ATOM 675 N N . ASP A 1 89 ? -16.266 -19.281 10.82 1 94.38 89 ASP A N 1
ATOM 676 C CA . ASP A 1 89 ? -15.539 -19.219 12.086 1 94.38 89 ASP A CA 1
ATOM 677 C C . ASP A 1 89 ? -14.062 -18.922 11.844 1 94.38 89 ASP A C 1
ATOM 679 O O . ASP A 1 89 ? -13.383 -19.656 11.141 1 94.38 89 ASP A O 1
ATOM 683 N N . ARG A 1 90 ? -13.508 -17.859 12.453 1 94.69 90 ARG A N 1
ATOM 684 C CA . ARG A 1 90 ? -12.117 -17.453 12.273 1 94.69 90 ARG A CA 1
ATOM 685 C C . ARG A 1 90 ? -11.305 -17.688 13.539 1 94.69 90 ARG A C 1
ATOM 687 O O . ARG A 1 90 ? -10.273 -17.047 13.758 1 94.69 90 ARG A O 1
ATOM 694 N N . SER A 1 91 ? -11.688 -18.547 14.43 1 95 91 SER A N 1
ATOM 695 C CA . SER A 1 91 ? -11.117 -18.719 15.766 1 95 91 SER A CA 1
ATOM 696 C C . SER A 1 91 ? -9.68 -19.219 15.688 1 95 91 SER A C 1
ATOM 698 O O . SER A 1 91 ? -8.859 -18.891 16.547 1 95 91 SER A O 1
ATOM 700 N N . GLN A 1 92 ? -9.422 -20.031 14.664 1 94.81 92 GLN A N 1
ATOM 701 C CA . GLN A 1 92 ? -8.062 -20.547 14.547 1 94.81 92 GLN A CA 1
ATOM 702 C C . GLN A 1 92 ? -7.051 -19.406 14.516 1 94.81 92 GLN A C 1
ATOM 704 O O . GLN A 1 92 ? -5.988 -19.484 15.133 1 94.81 92 GLN A O 1
ATOM 709 N N . TRP A 1 93 ? -7.41 -18.344 13.797 1 95.69 93 TRP A N 1
ATOM 710 C CA . TRP A 1 93 ? -6.52 -17.188 13.727 1 95.69 93 TRP A CA 1
ATOM 711 C C . TRP A 1 93 ? -6.707 -16.281 14.93 1 95.69 93 TRP A C 1
ATOM 713 O O . TRP A 1 93 ? -5.73 -15.836 15.539 1 95.69 93 TRP A O 1
ATOM 723 N N . LEU A 1 94 ? -7.891 -16.031 15.281 1 94.69 94 LEU A N 1
ATOM 724 C CA . LEU A 1 94 ? -8.195 -15.07 16.344 1 94.69 94 LEU A CA 1
ATOM 725 C C . LEU A 1 94 ? -7.59 -15.523 17.672 1 94.69 94 LEU A C 1
ATOM 727 O O . LEU A 1 94 ? -7.184 -14.703 18.484 1 94.69 94 LEU A O 1
ATOM 731 N N . ASP A 1 95 ? -7.469 -16.812 17.844 1 93.75 95 ASP A N 1
ATOM 732 C CA . ASP A 1 95 ? -6.898 -17.359 19.062 1 93.75 95 ASP A CA 1
ATOM 733 C C . ASP A 1 95 ? -5.379 -17.234 19.078 1 93.75 95 ASP A C 1
ATOM 735 O O . ASP A 1 95 ? -4.762 -17.172 20.141 1 93.75 95 ASP A O 1
ATOM 739 N N . ALA A 1 96 ? -4.82 -17.203 17.953 1 94.19 96 ALA A N 1
ATOM 740 C CA . ALA A 1 96 ? -3.365 -17.172 17.812 1 94.19 96 ALA A CA 1
ATOM 741 C C . ALA A 1 96 ? -2.861 -15.734 17.672 1 94.19 96 ALA A C 1
ATOM 743 O O . ALA A 1 96 ? -1.718 -15.43 18.016 1 94.19 96 ALA A O 1
ATOM 744 N N . LYS A 1 97 ? -3.617 -14.836 17.219 1 93.44 97 LYS A N 1
ATOM 745 C CA . LYS A 1 97 ? -3.324 -13.5 16.703 1 93.44 97 LYS A CA 1
ATOM 746 C C . LYS A 1 97 ? -2.484 -12.703 17.703 1 93.44 97 LYS A C 1
ATOM 748 O O . LYS A 1 97 ? -1.479 -12.102 17.328 1 93.44 97 LYS A O 1
ATOM 753 N N . PHE A 1 98 ? -2.725 -12.758 18.984 1 92.19 98 PHE A N 1
ATOM 754 C CA . PHE A 1 98 ? -2.064 -11.891 19.953 1 92.19 98 PHE A CA 1
ATOM 755 C C . PHE A 1 98 ? -1.01 -12.664 20.734 1 92.19 98 PHE A C 1
ATOM 757 O O . PHE A 1 98 ? -0.381 -12.125 21.641 1 92.19 98 PHE A O 1
ATOM 764 N N . LYS A 1 99 ? -0.754 -13.898 20.328 1 93.25 99 LYS A N 1
ATOM 765 C CA . LYS A 1 99 ? 0.235 -14.727 21.016 1 93.25 99 LYS A CA 1
ATOM 766 C C . LYS A 1 99 ? 1.545 -14.781 20.234 1 93.25 99 LYS A C 1
ATOM 768 O O . LYS A 1 99 ? 2.543 -15.312 20.719 1 93.25 99 LYS A O 1
ATOM 773 N N . LEU A 1 100 ? 1.602 -14.203 19.125 1 94.31 100 LEU A N 1
ATOM 774 C CA . LEU A 1 100 ? 2.742 -14.344 18.219 1 94.31 100 LEU A CA 1
ATOM 775 C C . LEU A 1 100 ? 3.697 -13.164 18.375 1 94.31 100 LEU A C 1
ATOM 777 O O . LEU A 1 100 ? 4.738 -13.117 17.719 1 94.31 100 LEU A O 1
ATOM 781 N N . ASP A 1 101 ? 3.383 -12.164 19.125 1 93.81 101 ASP A N 1
ATOM 782 C CA . ASP A 1 101 ? 4.211 -11 19.406 1 93.81 101 ASP A CA 1
ATOM 783 C C . ASP A 1 101 ? 4.508 -10.211 18.141 1 93.81 101 ASP A C 1
ATOM 785 O O . ASP A 1 101 ? 5.656 -9.852 17.875 1 93.81 101 ASP A O 1
ATOM 789 N N . LEU A 1 102 ? 3.531 -10.133 17.297 1 95.44 102 LEU A N 1
ATOM 790 C CA . LEU A 1 102 ? 3.605 -9.289 16.109 1 95.44 102 LEU A CA 1
ATOM 791 C C . LEU A 1 102 ? 3.254 -7.844 16.438 1 95.44 102 LEU A C 1
ATOM 793 O O . LEU A 1 102 ? 2.35 -7.586 17.234 1 95.44 102 LEU A O 1
ATOM 797 N N . ALA A 1 103 ? 4.012 -6.922 15.82 1 92.5 103 ALA A N 1
ATOM 798 C CA . ALA A 1 103 ? 3.742 -5.508 16.094 1 92.5 103 ALA A CA 1
ATOM 799 C C . ALA A 1 103 ? 2.32 -5.137 15.672 1 92.5 103 ALA A C 1
ATOM 801 O O . ALA A 1 103 ? 1.632 -4.406 16.391 1 92.5 103 ALA A O 1
ATOM 802 N N . PHE A 1 104 ? 1.948 -5.516 14.547 1 97.25 104 PHE A N 1
ATOM 803 C CA . PHE A 1 104 ? 0.593 -5.379 14.023 1 97.25 104 PHE A CA 1
ATOM 804 C C . PHE A 1 104 ? 0.008 -6.742 13.672 1 97.25 104 PHE A C 1
ATOM 806 O O . PHE A 1 104 ? 0.142 -7.207 12.539 1 97.25 104 PHE A O 1
ATOM 813 N N . PRO A 1 105 ? -0.586 -7.355 14.664 1 96.19 105 PRO A N 1
ATOM 814 C CA . PRO A 1 105 ? -1.028 -8.742 14.461 1 96.19 105 PRO A CA 1
ATOM 815 C C . PRO A 1 105 ? -2.027 -8.883 13.32 1 96.19 105 PRO A C 1
ATOM 817 O O . PRO A 1 105 ? -3.184 -8.477 13.445 1 96.19 105 PRO A O 1
ATOM 820 N N . ASN A 1 106 ? -1.554 -9.453 12.273 1 96.81 106 ASN A N 1
ATOM 821 C CA . ASN A 1 106 ? -2.348 -9.68 11.07 1 96.81 106 ASN A CA 1
ATOM 822 C C . ASN A 1 106 ? -1.722 -10.75 10.172 1 96.81 106 ASN A C 1
ATOM 824 O O . ASN A 1 106 ? -0.637 -11.25 10.469 1 96.81 106 ASN A O 1
ATOM 828 N N . LEU A 1 107 ? -2.471 -11.203 9.188 1 97.81 107 LEU A N 1
ATOM 829 C CA . LEU A 1 107 ? -2.002 -12.148 8.18 1 97.81 107 LEU A CA 1
ATOM 830 C C . LEU A 1 107 ? -1.797 -11.445 6.84 1 97.81 107 LEU A C 1
ATOM 832 O O . LEU A 1 107 ? -2.572 -10.562 6.469 1 97.81 107 LEU A O 1
ATOM 836 N N . PRO A 1 108 ? -0.728 -11.797 6.109 1 98.5 108 PRO A N 1
ATOM 837 C CA . PRO A 1 108 ? 0.34 -12.75 6.41 1 98.5 108 PRO A CA 1
ATOM 838 C C . PRO A 1 108 ? 1.37 -12.203 7.391 1 98.5 108 PRO A C 1
ATOM 840 O O . PRO A 1 108 ? 1.481 -10.984 7.555 1 98.5 108 PRO A O 1
ATOM 843 N N . TYR A 1 109 ? 2.051 -13.094 8.039 1 98.69 109 TYR A N 1
ATOM 844 C CA . TYR A 1 109 ? 3.221 -12.727 8.836 1 98.69 109 TYR A CA 1
ATOM 845 C C . TYR A 1 109 ? 4.395 -13.648 8.523 1 98.69 109 TYR A C 1
ATOM 847 O O . TYR A 1 109 ? 4.211 -14.758 8.023 1 98.69 109 TYR A O 1
ATOM 855 N N . LEU A 1 110 ? 5.594 -13.148 8.758 1 98.69 110 LEU A N 1
ATOM 856 C CA . LEU A 1 110 ? 6.836 -13.898 8.617 1 98.69 110 LEU A CA 1
ATOM 857 C C . LEU A 1 110 ? 7.676 -13.797 9.891 1 98.69 110 LEU A C 1
ATOM 859 O O . LEU A 1 110 ? 7.953 -12.695 10.367 1 98.69 110 LEU A O 1
ATOM 863 N N . MET A 1 111 ? 7.969 -14.938 10.469 1 97.75 111 MET A N 1
ATOM 864 C CA . MET A 1 111 ? 8.906 -15.031 11.586 1 97.75 111 MET A CA 1
ATOM 865 C C . MET A 1 111 ? 10.258 -15.547 11.117 1 97.75 111 MET A C 1
ATOM 867 O O . MET A 1 111 ? 10.352 -16.641 10.562 1 97.75 111 MET A O 1
ATOM 871 N N . ASP A 1 112 ? 11.234 -14.766 11.289 1 97.25 112 ASP A N 1
ATOM 872 C CA . ASP A 1 112 ? 12.602 -15.102 10.922 1 97.25 112 ASP A CA 1
ATOM 873 C C . ASP A 1 112 ? 13.586 -14.664 12.008 1 97.25 112 ASP A C 1
ATOM 875 O O . ASP A 1 112 ? 14.125 -13.555 11.953 1 97.25 112 ASP A O 1
ATOM 879 N N . GLY A 1 113 ? 13.898 -15.617 12.938 1 94 113 GLY A N 1
ATOM 880 C CA . GLY A 1 113 ? 14.695 -15.242 14.102 1 94 113 GLY A CA 1
ATOM 881 C C . GLY A 1 113 ? 14.055 -14.141 14.93 1 94 113 GLY A C 1
ATOM 882 O O . GLY A 1 113 ? 12.898 -14.258 15.344 1 94 113 GLY A O 1
ATOM 883 N N . LYS A 1 114 ? 14.766 -13.086 15.055 1 94.62 114 LYS A N 1
ATOM 884 C CA . LYS A 1 114 ? 14.273 -11.977 15.867 1 94.62 114 LYS A CA 1
ATOM 885 C C . LYS A 1 114 ? 13.312 -11.102 15.062 1 94.62 114 LYS A C 1
ATOM 887 O O . LYS A 1 114 ? 12.625 -10.25 15.633 1 94.62 114 LYS A O 1
ATOM 892 N N . ASN A 1 115 ? 13.32 -11.32 13.773 1 96.81 115 ASN A N 1
ATOM 893 C CA . ASN A 1 115 ? 12.492 -10.484 12.914 1 96.81 115 ASN A CA 1
ATOM 894 C C . ASN A 1 115 ? 11.094 -11.078 12.734 1 96.81 115 ASN A C 1
ATOM 896 O O . ASN A 1 115 ? 10.953 -12.18 12.203 1 96.81 115 ASN A O 1
ATOM 900 N N . LYS A 1 116 ? 10.117 -10.367 13.211 1 97.44 116 LYS A N 1
ATOM 901 C CA . LYS A 1 116 ? 8.703 -10.688 13.039 1 97.44 116 LYS A CA 1
ATOM 902 C C . LYS A 1 116 ? 7.996 -9.625 12.195 1 97.44 116 LYS A C 1
ATOM 904 O O . LYS A 1 116 ? 7.84 -8.484 12.633 1 97.44 116 LYS A O 1
ATOM 909 N N . ILE A 1 117 ? 7.551 -10.055 11.031 1 98.38 117 ILE A N 1
ATOM 910 C CA . ILE A 1 117 ? 7.129 -9.055 10.055 1 98.38 117 ILE A CA 1
ATOM 911 C C . ILE A 1 117 ? 5.691 -9.328 9.625 1 98.38 117 ILE A C 1
ATOM 913 O O . ILE A 1 117 ? 5.34 -10.469 9.305 1 98.38 117 ILE A O 1
ATOM 917 N N . THR A 1 118 ? 4.941 -8.242 9.688 1 97.81 118 THR A N 1
ATOM 918 C CA . THR A 1 118 ? 3.613 -8.266 9.078 1 97.81 118 THR A CA 1
ATOM 919 C C . THR A 1 118 ? 3.555 -7.328 7.875 1 97.81 118 THR A C 1
ATOM 921 O O . THR A 1 118 ? 4.484 -6.555 7.637 1 97.81 118 THR A O 1
ATOM 924 N N . GLN A 1 119 ? 2.443 -7.395 7.125 1 98.12 119 GLN A N 1
ATOM 925 C CA . GLN A 1 119 ? 2.262 -6.68 5.867 1 98.12 119 GLN A CA 1
ATOM 926 C C . GLN A 1 119 ? 2.957 -7.402 4.719 1 98.12 119 GLN A C 1
ATOM 928 O O . GLN A 1 119 ? 4.184 -7.535 4.715 1 98.12 119 GLN A O 1
ATOM 933 N N . SER A 1 120 ? 2.17 -7.773 3.756 1 98.5 120 SER A N 1
ATOM 934 C CA . SER A 1 120 ? 2.631 -8.641 2.676 1 98.5 120 SER A CA 1
ATOM 935 C C . SER A 1 120 ? 3.777 -7.996 1.903 1 98.5 120 SER A C 1
ATOM 937 O O . SER A 1 120 ? 4.789 -8.641 1.629 1 98.5 120 SER A O 1
ATOM 939 N N . ASN A 1 121 ? 3.68 -6.703 1.615 1 98.56 121 ASN A N 1
ATOM 940 C CA . ASN A 1 121 ? 4.73 -6.035 0.86 1 98.56 121 ASN A CA 1
ATOM 941 C C . ASN A 1 121 ? 6.008 -5.887 1.686 1 98.56 121 ASN A C 1
ATOM 943 O O . ASN A 1 121 ? 7.113 -5.938 1.144 1 98.56 121 ASN A O 1
ATOM 947 N N . ALA A 1 122 ? 5.828 -5.684 3.004 1 98.75 122 ALA A N 1
ATOM 948 C CA . ALA A 1 122 ? 6.996 -5.629 3.877 1 98.75 122 ALA A CA 1
ATOM 949 C C . ALA A 1 122 ? 7.73 -6.965 3.893 1 98.75 122 ALA A C 1
ATOM 951 O O . ALA A 1 122 ? 8.961 -7 3.867 1 98.75 122 ALA A O 1
ATOM 952 N N . ILE A 1 123 ? 6.98 -8.016 3.908 1 98.81 123 ILE A N 1
ATOM 953 C CA . ILE A 1 123 ? 7.551 -9.359 3.9 1 98.81 123 ILE A CA 1
ATOM 954 C C . ILE A 1 123 ? 8.305 -9.594 2.594 1 98.81 123 ILE A C 1
ATOM 956 O O . ILE A 1 123 ? 9.438 -10.07 2.602 1 98.81 123 ILE A O 1
ATOM 960 N N . LEU A 1 124 ? 7.707 -9.234 1.518 1 98.88 124 LEU A N 1
ATOM 961 C CA . LEU A 1 124 ? 8.328 -9.406 0.209 1 98.88 124 LEU A CA 1
ATOM 962 C C . LEU A 1 124 ? 9.641 -8.625 0.126 1 98.88 124 LEU A C 1
ATOM 964 O O . LEU A 1 124 ? 10.656 -9.164 -0.317 1 98.88 124 LEU A O 1
ATOM 968 N N . ARG A 1 125 ? 9.641 -7.418 0.562 1 98.69 125 ARG A N 1
ATOM 969 C CA . ARG A 1 125 ? 10.844 -6.59 0.507 1 98.69 125 ARG A CA 1
ATOM 970 C C . ARG A 1 125 ? 11.938 -7.156 1.402 1 98.69 125 ARG A C 1
ATOM 972 O O . ARG A 1 125 ? 13.117 -7.105 1.054 1 98.69 125 ARG A O 1
ATOM 979 N N . TYR A 1 126 ? 11.562 -7.652 2.535 1 98.75 126 TYR A N 1
ATOM 980 C CA . TYR A 1 126 ? 12.516 -8.25 3.463 1 98.75 126 TYR A CA 1
ATOM 981 C C . TYR A 1 126 ? 13.25 -9.414 2.814 1 98.75 126 TYR A C 1
ATOM 983 O O . TYR A 1 126 ? 14.484 -9.453 2.811 1 98.75 126 TYR A O 1
ATOM 991 N N . ILE A 1 127 ? 12.516 -10.305 2.213 1 98.75 127 ILE A N 1
ATOM 992 C CA . ILE A 1 127 ? 13.109 -11.453 1.547 1 98.75 127 ILE A CA 1
ATOM 993 C C . ILE A 1 127 ? 13.922 -10.992 0.342 1 98.75 127 ILE A C 1
ATOM 995 O O . ILE A 1 127 ? 15.039 -11.469 0.121 1 98.75 127 ILE A O 1
ATOM 999 N N . ALA A 1 128 ? 13.352 -10.086 -0.377 1 98.75 128 ALA A N 1
ATOM 1000 C CA . ALA A 1 128 ? 14 -9.594 -1.589 1 98.75 128 ALA A CA 1
ATOM 1001 C C . ALA A 1 128 ? 15.336 -8.938 -1.268 1 98.75 128 ALA A C 1
ATOM 1003 O O . ALA A 1 128 ? 16.312 -9.125 -1.992 1 98.75 128 ALA A O 1
ATOM 1004 N N . ARG A 1 129 ? 15.352 -8.133 -0.211 1 98 129 ARG A N 1
ATOM 1005 C CA . ARG A 1 129 ? 16.594 -7.457 0.162 1 98 129 ARG A CA 1
ATOM 1006 C C . ARG A 1 129 ? 17.688 -8.461 0.509 1 98 129 ARG A C 1
ATOM 1008 O O . ARG A 1 129 ? 18.844 -8.258 0.168 1 98 129 ARG A O 1
ATOM 1015 N N . LYS A 1 130 ? 17.328 -9.516 1.105 1 97.19 130 LYS A N 1
ATOM 1016 C CA . LYS A 1 130 ? 18.281 -10.555 1.479 1 97.19 130 LYS A CA 1
ATOM 1017 C C . LYS A 1 130 ? 18.906 -11.203 0.244 1 97.19 130 LYS A C 1
ATOM 1019 O O . LYS A 1 130 ? 19.969 -11.812 0.324 1 97.19 130 LYS A O 1
ATOM 1024 N N . HIS A 1 131 ? 18.266 -11.07 -0.854 1 98.06 131 HIS A N 1
ATOM 1025 C CA . HIS A 1 131 ? 18.703 -11.766 -2.057 1 98.06 131 HIS A CA 1
ATOM 1026 C C . HIS A 1 131 ? 18.984 -10.789 -3.193 1 98.06 131 HIS A C 1
ATOM 1028 O O . HIS A 1 131 ? 19.031 -11.18 -4.359 1 98.06 131 HIS A O 1
ATOM 1034 N N . ASN A 1 132 ? 19.016 -9.5 -2.891 1 97.44 132 ASN A N 1
ATOM 1035 C CA . ASN A 1 132 ? 19.312 -8.43 -3.836 1 97.44 132 ASN A CA 1
ATOM 1036 C C . ASN A 1 132 ? 18.297 -8.383 -4.973 1 97.44 132 ASN A C 1
ATOM 1038 O O . ASN A 1 132 ? 18.672 -8.344 -6.148 1 97.44 132 ASN A O 1
ATOM 1042 N N . MET A 1 133 ? 17.094 -8.414 -4.621 1 98.62 133 MET A N 1
ATOM 1043 C CA . MET A 1 133 ? 16.016 -8.461 -5.605 1 98.62 133 MET A CA 1
ATOM 1044 C C . MET A 1 133 ? 15.078 -7.27 -5.453 1 98.62 133 MET A C 1
ATOM 1046 O O . MET A 1 133 ? 13.875 -7.375 -5.715 1 98.62 133 MET A O 1
ATOM 1050 N N . CYS A 1 134 ? 15.633 -6.102 -4.953 1 98.31 134 CYS A N 1
ATOM 1051 C CA . CYS A 1 134 ? 14.836 -4.891 -4.785 1 98.31 134 CYS A CA 1
ATOM 1052 C C . CYS A 1 134 ? 15.211 -3.844 -5.828 1 98.31 134 CYS A C 1
ATOM 1054 O O . CYS A 1 134 ? 14.742 -2.705 -5.762 1 98.31 134 CYS A O 1
ATOM 1056 N N . GLY A 1 135 ? 15.984 -4.223 -6.805 1 97.94 135 GLY A N 1
ATOM 1057 C CA . GLY A 1 135 ? 16.516 -3.254 -7.746 1 97.94 135 GLY A CA 1
ATOM 1058 C C . GLY A 1 135 ? 17.891 -2.729 -7.352 1 97.94 135 GLY A C 1
ATOM 1059 O O . GLY A 1 135 ? 18.141 -2.48 -6.172 1 97.94 135 GLY A O 1
ATOM 1060 N N . GLU A 1 136 ? 18.75 -2.553 -8.312 1 97.06 136 GLU A N 1
ATOM 1061 C CA . GLU A 1 136 ? 20.125 -2.137 -8.039 1 97.06 136 GLU A CA 1
ATOM 1062 C C . GLU A 1 136 ? 20.344 -0.665 -8.375 1 97.06 136 GLU A C 1
ATOM 1064 O O . GLU A 1 136 ? 21 0.063 -7.629 1 97.06 136 GLU A O 1
ATOM 1069 N N . THR A 1 137 ? 19.859 -0.277 -9.508 1 97.62 137 THR A N 1
ATOM 1070 C CA . THR A 1 137 ? 20.016 1.108 -9.945 1 97.62 137 THR A CA 1
ATOM 1071 C C . THR A 1 137 ? 18.812 1.947 -9.5 1 97.62 137 THR A C 1
ATOM 1073 O O . THR A 1 137 ? 17.75 1.407 -9.188 1 97.62 137 THR A O 1
ATOM 1076 N N . GLU A 1 138 ? 19.031 3.213 -9.469 1 97.38 138 GLU A N 1
ATOM 1077 C CA . GLU A 1 138 ? 17.922 4.105 -9.109 1 97.38 138 GLU A CA 1
ATOM 1078 C C . GLU A 1 138 ? 16.75 3.941 -10.07 1 97.38 138 GLU A C 1
ATOM 1080 O O . GLU A 1 138 ? 15.594 3.984 -9.656 1 97.38 138 GLU A O 1
ATOM 1085 N N . GLU A 1 139 ? 17.031 3.762 -11.32 1 97.56 139 GLU A N 1
ATOM 1086 C CA . GLU A 1 139 ? 15.977 3.547 -12.305 1 97.56 139 GLU A CA 1
ATOM 1087 C C . GLU A 1 139 ? 15.172 2.293 -11.984 1 97.56 139 GLU A C 1
ATOM 1089 O O . GLU A 1 139 ? 13.938 2.311 -12.055 1 97.56 139 GLU A O 1
ATOM 1094 N N . GLU A 1 140 ? 15.859 1.256 -11.648 1 98.5 140 GLU A N 1
ATOM 1095 C CA . GLU A 1 140 ? 15.18 0.017 -11.273 1 98.5 140 GLU A CA 1
ATOM 1096 C C . GLU A 1 140 ? 14.352 0.202 -10.008 1 98.5 140 GLU A C 1
ATOM 1098 O O . GLU A 1 140 ? 13.219 -0.275 -9.93 1 98.5 140 GLU A O 1
ATOM 1103 N N . LYS A 1 141 ? 14.906 0.918 -9.062 1 98.56 141 LYS A N 1
ATOM 1104 C CA . LYS A 1 141 ? 14.227 1.112 -7.785 1 98.56 141 LYS A CA 1
ATOM 1105 C C . LYS A 1 141 ? 12.953 1.945 -7.961 1 98.56 141 LYS A C 1
ATOM 1107 O O . LYS A 1 141 ? 11.945 1.689 -7.309 1 98.56 141 LYS A O 1
ATOM 1112 N N . ILE A 1 142 ? 13.016 2.902 -8.82 1 98.5 142 ILE A N 1
ATOM 1113 C CA . ILE A 1 142 ? 11.836 3.701 -9.133 1 98.5 142 ILE A CA 1
ATOM 1114 C C . ILE A 1 142 ? 10.758 2.809 -9.734 1 98.5 142 ILE A C 1
ATOM 1116 O O . ILE A 1 142 ? 9.594 2.861 -9.312 1 98.5 142 ILE A O 1
ATOM 1120 N N . ARG A 1 143 ? 11.133 1.973 -10.672 1 98.62 143 ARG A N 1
ATOM 1121 C CA . ARG A 1 143 ? 10.172 1.083 -11.32 1 98.62 143 ARG A CA 1
ATOM 1122 C C . ARG A 1 143 ? 9.594 0.084 -10.328 1 98.62 143 ARG A C 1
ATOM 1124 O O . ARG A 1 143 ? 8.398 -0.216 -10.367 1 98.62 143 ARG A O 1
ATOM 1131 N N . VAL A 1 144 ? 10.43 -0.368 -9.391 1 98.75 144 VAL A N 1
ATOM 1132 C CA . VAL A 1 144 ? 9.992 -1.297 -8.359 1 98.75 144 VAL A CA 1
ATOM 1133 C C . VAL A 1 144 ? 8.945 -0.625 -7.473 1 98.75 144 VAL A C 1
ATOM 1135 O O . VAL A 1 144 ? 7.883 -1.196 -7.211 1 98.75 144 VAL A O 1
ATOM 1138 N N . ASP A 1 145 ? 9.203 0.569 -7.051 1 98.56 145 ASP A N 1
ATOM 1139 C CA . ASP A 1 145 ? 8.305 1.29 -6.156 1 98.56 145 ASP A CA 1
ATOM 1140 C C . ASP A 1 145 ? 6.961 1.563 -6.828 1 98.56 145 ASP A C 1
ATOM 1142 O O . ASP A 1 145 ? 5.906 1.391 -6.215 1 98.56 145 ASP A O 1
ATOM 1146 N N . ILE A 1 146 ? 7.012 1.938 -8.07 1 98.69 146 ILE A N 1
ATOM 1147 C CA . ILE A 1 146 ? 5.789 2.211 -8.82 1 98.69 146 ILE A CA 1
ATOM 1148 C C . ILE A 1 146 ? 4.98 0.924 -8.977 1 98.69 146 ILE A C 1
ATOM 1150 O O . ILE A 1 146 ? 3.793 0.885 -8.648 1 98.69 146 ILE A O 1
ATOM 1154 N N . MET A 1 147 ? 5.637 -0.086 -9.406 1 98.75 147 MET A N 1
ATOM 1155 C CA . MET A 1 147 ? 4.961 -1.333 -9.742 1 98.75 147 MET A CA 1
ATOM 1156 C C . MET A 1 147 ? 4.375 -1.99 -8.5 1 98.75 147 MET A C 1
ATOM 1158 O O . MET A 1 147 ? 3.264 -2.523 -8.539 1 98.75 147 MET A O 1
ATOM 1162 N N . GLU A 1 148 ? 5.145 -1.972 -7.422 1 98.56 148 GLU A N 1
ATOM 1163 C CA . GLU A 1 148 ? 4.664 -2.549 -6.172 1 98.56 148 GLU A CA 1
ATOM 1164 C C . GLU A 1 148 ? 3.311 -1.964 -5.777 1 98.56 148 GLU A C 1
ATOM 1166 O O . GLU A 1 148 ? 2.375 -2.703 -5.465 1 98.56 148 GLU A O 1
ATOM 1171 N N . ASN A 1 149 ? 3.23 -0.709 -5.836 1 98.44 149 ASN A N 1
ATOM 1172 C CA . ASN A 1 149 ? 2.006 -0.029 -5.426 1 98.44 149 ASN A CA 1
ATOM 1173 C C . ASN A 1 149 ? 0.899 -0.189 -6.461 1 98.44 149 ASN A C 1
ATOM 1175 O O . ASN A 1 149 ? -0.25 -0.466 -6.113 1 98.44 149 ASN A O 1
ATOM 1179 N N . GLN A 1 150 ? 1.247 -0.091 -7.727 1 98.62 150 GLN A N 1
ATOM 1180 C CA . GLN A 1 150 ? 0.252 -0.165 -8.789 1 98.62 150 GLN A CA 1
ATOM 1181 C C . GLN A 1 150 ? -0.376 -1.555 -8.859 1 98.62 150 GLN A C 1
ATOM 1183 O O . GLN A 1 150 ? -1.595 -1.686 -8.992 1 98.62 150 GLN A O 1
ATOM 1188 N N . ILE A 1 151 ? 0.44 -2.531 -8.773 1 98.69 151 ILE A N 1
ATOM 1189 C CA . ILE A 1 151 ? -0.061 -3.895 -8.906 1 98.69 151 ILE A CA 1
ATOM 1190 C C . ILE A 1 151 ? -0.931 -4.242 -7.699 1 98.69 151 ILE A C 1
ATOM 1192 O O . ILE A 1 151 ? -1.915 -4.973 -7.824 1 98.69 151 ILE A O 1
ATOM 1196 N N . MET A 1 152 ? -0.584 -3.734 -6.527 1 97.88 152 MET A N 1
ATOM 1197 C CA . MET A 1 152 ? -1.403 -3.961 -5.34 1 97.88 152 MET A CA 1
ATOM 1198 C C . MET A 1 152 ? -2.771 -3.303 -5.488 1 97.88 152 MET A C 1
ATOM 1200 O O . MET A 1 152 ? -3.787 -3.879 -5.098 1 97.88 152 MET A O 1
ATOM 1204 N N . ASP A 1 153 ? -2.789 -2.082 -6.066 1 97.56 153 ASP A N 1
ATOM 1205 C CA . ASP A 1 153 ? -4.07 -1.443 -6.359 1 97.56 153 ASP A CA 1
ATOM 1206 C C . ASP A 1 153 ? -4.918 -2.312 -7.289 1 97.56 153 ASP A C 1
ATOM 1208 O O . ASP A 1 153 ? -6.117 -2.479 -7.066 1 97.56 153 ASP A O 1
ATOM 1212 N N . PHE A 1 154 ? -4.281 -2.84 -8.289 1 98.62 154 PHE A N 1
ATOM 1213 C CA . PHE A 1 154 ? -4.949 -3.686 -9.273 1 98.62 154 PHE A CA 1
ATOM 1214 C C . PHE A 1 154 ? -5.469 -4.961 -8.617 1 98.62 154 PHE A C 1
ATOM 1216 O O . PHE A 1 154 ? -6.598 -5.383 -8.875 1 98.62 154 PHE A O 1
ATOM 1223 N N . ARG A 1 155 ? -4.676 -5.516 -7.719 1 98.44 155 ARG A N 1
ATOM 1224 C CA . ARG A 1 155 ? -5.082 -6.699 -6.973 1 98.44 155 ARG A CA 1
ATOM 1225 C C . ARG A 1 155 ? -6.332 -6.426 -6.141 1 98.44 155 ARG A C 1
ATOM 1227 O O . ARG A 1 155 ? -7.254 -7.238 -6.113 1 98.44 155 ARG A O 1
ATOM 1234 N N . MET A 1 156 ? -6.367 -5.348 -5.496 1 97.12 156 MET A N 1
ATOM 1235 C CA . MET A 1 156 ? -7.449 -5.023 -4.57 1 97.12 156 MET A CA 1
ATOM 1236 C C . MET A 1 156 ? -8.766 -4.828 -5.316 1 97.12 156 MET A C 1
ATOM 1238 O O . MET A 1 156 ? -9.836 -5.109 -4.781 1 97.12 156 MET A O 1
ATOM 1242 N N . GLN A 1 157 ? -8.68 -4.383 -6.543 1 97.56 157 GLN A N 1
ATOM 1243 C CA . GLN A 1 157 ? -9.891 -4.223 -7.344 1 97.56 157 GLN A CA 1
ATOM 1244 C C . GLN A 1 157 ? -10.586 -5.562 -7.555 1 97.56 157 GLN A C 1
ATOM 1246 O O . GLN A 1 157 ? -11.797 -5.68 -7.34 1 97.56 157 GLN A O 1
ATOM 1251 N N . LEU A 1 158 ? -9.828 -6.531 -7.953 1 98.31 158 LEU A N 1
ATOM 1252 C CA . LEU A 1 158 ? -10.414 -7.848 -8.172 1 98.31 158 LEU A CA 1
ATOM 1253 C C . LEU A 1 158 ? -10.852 -8.477 -6.852 1 98.31 158 LEU A C 1
ATOM 1255 O O . LEU A 1 158 ? -11.922 -9.078 -6.773 1 98.31 158 LEU A O 1
ATOM 1259 N N . THR A 1 159 ? -10.016 -8.32 -5.789 1 97.75 159 THR A N 1
ATOM 1260 C CA . THR A 1 159 ? -10.344 -8.883 -4.484 1 97.75 159 THR A CA 1
ATOM 1261 C C . THR A 1 159 ? -11.664 -8.32 -3.963 1 97.75 159 THR A C 1
ATOM 1263 O O . THR A 1 159 ? -12.531 -9.07 -3.521 1 97.75 159 THR A O 1
ATOM 1266 N N . LYS A 1 160 ? -11.812 -7.008 -4.051 1 96.56 160 LYS A N 1
ATOM 1267 C CA . LYS A 1 160 ? -13.047 -6.371 -3.611 1 96.56 160 LYS A CA 1
ATOM 1268 C C . LYS A 1 160 ? -14.25 -6.918 -4.375 1 96.56 160 LYS A C 1
ATOM 1270 O O . LYS A 1 160 ? -15.305 -7.172 -3.783 1 96.56 160 LYS A O 1
ATOM 1275 N N . LEU A 1 161 ? -14.094 -7.094 -5.621 1 98 161 LEU A N 1
ATOM 1276 C CA . LEU A 1 161 ? -15.141 -7.656 -6.465 1 98 161 LEU A CA 1
ATOM 1277 C C . LEU A 1 161 ? -15.516 -9.062 -6.008 1 98 161 LEU A C 1
ATOM 1279 O O . LEU A 1 161 ? -16.688 -9.383 -5.844 1 98 161 LEU A O 1
ATOM 1283 N N . CYS A 1 162 ? -14.539 -9.883 -5.719 1 98 162 CYS A N 1
ATOM 1284 C CA . CYS A 1 162 ? -14.742 -11.289 -5.391 1 98 162 CYS A CA 1
ATOM 1285 C C . CYS A 1 162 ? -15.438 -11.438 -4.047 1 98 162 CYS A C 1
ATOM 1287 O O . CYS A 1 162 ? -16.109 -12.445 -3.797 1 98 162 CYS A O 1
ATOM 1289 N N . TYR A 1 163 ? -15.328 -10.477 -3.201 1 97.06 163 TYR A N 1
ATOM 1290 C CA . TYR A 1 163 ? -15.914 -10.57 -1.868 1 97.06 163 TYR A CA 1
ATOM 1291 C C . TYR A 1 163 ? -17.234 -9.805 -1.797 1 97.06 163 TYR A C 1
ATOM 1293 O O . TYR A 1 163 ? -17.875 -9.766 -0.748 1 97.06 163 TYR A O 1
ATOM 1301 N N . SER A 1 164 ? -17.594 -9.219 -2.877 1 96.88 164 SER A N 1
ATOM 1302 C CA . SER A 1 164 ? -18.844 -8.461 -2.904 1 96.88 164 SER A CA 1
ATOM 1303 C C . SER A 1 164 ? -20.047 -9.383 -3.119 1 96.88 164 SER A C 1
ATOM 1305 O O . SER A 1 164 ? -20.047 -10.203 -4.031 1 96.88 164 SER A O 1
ATOM 1307 N N . ALA A 1 165 ? -21.031 -9.078 -2.332 1 95 165 ALA A N 1
ATOM 1308 C CA . ALA A 1 165 ? -22.281 -9.812 -2.529 1 95 165 ALA A CA 1
ATOM 1309 C C . ALA A 1 165 ? -22.891 -9.484 -3.883 1 95 165 ALA A C 1
ATOM 1311 O O . ALA A 1 165 ? -23.719 -1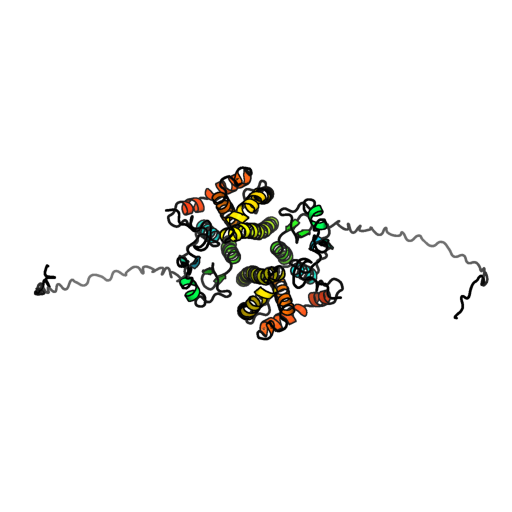0.242 -4.395 1 95 165 ALA A O 1
ATOM 1312 N N . ASP A 1 166 ? -22.5 -8.414 -4.469 1 96.75 166 ASP A N 1
ATOM 1313 C CA . ASP A 1 166 ? -23.016 -7.953 -5.75 1 96.75 166 ASP A CA 1
ATOM 1314 C C . ASP A 1 166 ? -22.062 -8.297 -6.891 1 96.75 166 ASP A C 1
ATOM 1316 O O . ASP A 1 166 ? -22.016 -7.59 -7.902 1 96.75 166 ASP A O 1
ATOM 1320 N N . LEU A 1 167 ? -21.281 -9.328 -6.762 1 97.38 167 LEU A N 1
ATOM 1321 C CA . LEU A 1 167 ? -20.266 -9.711 -7.734 1 97.38 167 LEU A CA 1
ATOM 1322 C C . LEU A 1 167 ? -20.844 -9.75 -9.141 1 97.38 167 LEU A C 1
ATOM 1324 O O . LEU A 1 167 ? -20.297 -9.133 -10.062 1 97.38 167 LEU A O 1
ATOM 1328 N N . GLU A 1 168 ? -21.938 -10.414 -9.336 1 97 168 GLU A N 1
ATOM 1329 C CA . GLU A 1 168 ? -22.516 -10.586 -10.664 1 97 168 GLU A CA 1
ATOM 1330 C C . GLU A 1 168 ? -22.906 -9.25 -11.273 1 97 168 GLU A C 1
ATOM 1332 O O . GLU A 1 168 ? -22.797 -9.047 -12.484 1 97 168 GLU A O 1
ATOM 1337 N N . LYS A 1 169 ? -23.344 -8.359 -10.406 1 97.69 169 LYS A N 1
ATOM 1338 C CA . LYS A 1 169 ? -23.75 -7.027 -10.859 1 97.69 169 LYS A CA 1
ATOM 1339 C C . LYS A 1 169 ? -22.547 -6.172 -11.211 1 97.69 169 LYS A C 1
ATOM 1341 O O . LYS A 1 169 ? -22.594 -5.367 -12.141 1 97.69 169 LYS A O 1
ATOM 1346 N N . LEU A 1 170 ? -21.469 -6.387 -10.523 1 97.75 170 LEU A N 1
ATOM 1347 C CA . LEU A 1 170 ? -20.297 -5.516 -10.641 1 97.75 170 LEU A CA 1
ATOM 1348 C C . LEU A 1 170 ? -19.312 -6.062 -11.664 1 97.75 170 LEU A C 1
ATOM 1350 O O . LEU A 1 170 ? -18.469 -5.32 -12.18 1 97.75 170 LEU A O 1
ATOM 1354 N N . LYS A 1 171 ? -19.406 -7.289 -11.977 1 97.94 171 LYS A N 1
ATOM 1355 C CA . LYS A 1 171 ? -18.438 -8 -12.812 1 97.94 171 LYS A CA 1
ATOM 1356 C C . LYS A 1 171 ? -18.359 -7.375 -14.203 1 97.94 171 LYS A C 1
ATOM 1358 O O . LYS A 1 171 ? -17.266 -7.16 -14.734 1 97.94 171 LYS A O 1
ATOM 1363 N N . PRO A 1 172 ? -19.469 -6.984 -14.875 1 98 172 PRO A N 1
ATOM 1364 C CA . PRO A 1 172 ? -19.375 -6.406 -16.219 1 98 172 PRO A CA 1
ATOM 1365 C C . PRO A 1 172 ? -18.547 -5.121 -16.25 1 98 172 PRO A C 1
ATOM 1367 O O . PRO A 1 172 ? -17.766 -4.91 -17.188 1 98 172 PRO A O 1
ATOM 1370 N N . GLN A 1 173 ? -18.703 -4.332 -15.266 1 97.88 173 GLN A N 1
ATOM 1371 C CA . GLN A 1 173 ? -17.938 -3.098 -15.203 1 97.88 173 GLN A CA 1
ATOM 1372 C C . GLN A 1 173 ? -16.438 -3.393 -15.055 1 97.88 173 GLN A C 1
ATOM 1374 O O . GLN A 1 173 ? -15.609 -2.736 -15.68 1 97.88 173 GLN A O 1
ATOM 1379 N N . TYR A 1 174 ? -16.172 -4.32 -14.25 1 98.31 174 TYR A N 1
ATOM 1380 C CA . TYR A 1 174 ? -14.781 -4.715 -14.055 1 98.31 174 TYR A CA 1
ATOM 1381 C C . TYR A 1 174 ? -14.172 -5.211 -15.359 1 98.31 174 TYR A C 1
ATOM 1383 O O . TYR A 1 174 ? -13.07 -4.797 -15.734 1 98.31 174 TYR A O 1
ATOM 1391 N N . LEU A 1 175 ? -14.883 -6.043 -16.047 1 98.38 175 LEU A N 1
ATOM 1392 C CA . LEU A 1 175 ? -14.391 -6.637 -17.281 1 98.38 175 LEU A CA 1
ATOM 1393 C C . LEU A 1 175 ? -14.258 -5.586 -18.375 1 98.38 175 LEU A C 1
ATOM 1395 O O . LEU A 1 175 ? -13.352 -5.668 -19.219 1 98.38 175 LEU A O 1
ATOM 1399 N N . GLU A 1 176 ? -15.109 -4.598 -18.328 1 98 176 GLU A N 1
ATOM 1400 C CA . GLU A 1 176 ? -15.039 -3.498 -19.297 1 98 176 GLU A CA 1
ATOM 1401 C C . GLU A 1 176 ? -13.766 -2.68 -19.094 1 98 176 GLU A C 1
ATOM 1403 O O . GLU A 1 176 ? -13.164 -2.219 -20.062 1 98 176 GLU A O 1
ATOM 1408 N N . GLN A 1 177 ? -13.344 -2.529 -17.906 1 97.69 177 GLN A N 1
ATOM 1409 C CA . GLN A 1 177 ? -12.195 -1.692 -17.562 1 97.69 177 GLN A CA 1
ATOM 1410 C C . GLN A 1 177 ? -10.891 -2.482 -17.656 1 97.69 177 GLN A C 1
ATOM 1412 O O . GLN A 1 177 ? -9.812 -1.897 -17.734 1 97.69 177 GLN A O 1
ATOM 1417 N N . LEU A 1 178 ? -10.992 -3.775 -17.656 1 98.5 178 LEU A N 1
ATOM 1418 C CA . LEU A 1 178 ? -9.844 -4.672 -17.5 1 98.5 178 LEU A CA 1
ATOM 1419 C C . LEU A 1 178 ? -8.852 -4.469 -18.641 1 98.5 178 LEU A C 1
ATOM 1421 O O . LEU A 1 178 ? -7.652 -4.312 -18.406 1 98.5 178 LEU A O 1
ATOM 1425 N N . PRO A 1 179 ? -9.219 -4.375 -19.906 1 98.38 179 PRO A N 1
ATOM 1426 C CA . PRO A 1 179 ? -8.242 -4.199 -20.984 1 98.38 179 PRO A CA 1
ATOM 1427 C C . PRO A 1 179 ? -7.449 -2.904 -20.859 1 98.38 179 PRO A C 1
ATOM 1429 O O . PRO A 1 179 ? -6.246 -2.885 -21.125 1 98.38 179 PRO A O 1
ATOM 1432 N N . GLY A 1 180 ? -8.148 -1.84 -20.438 1 97.56 180 GLY A N 1
ATOM 1433 C CA . GLY A 1 180 ? -7.457 -0.579 -20.234 1 97.56 180 GLY A CA 1
ATOM 1434 C C . GLY A 1 180 ? -6.398 -0.652 -19.156 1 97.56 180 GLY A C 1
ATOM 1435 O O . GLY A 1 180 ? -5.312 -0.087 -19.297 1 97.56 180 GLY A O 1
ATOM 1436 N N . GLN A 1 181 ? -6.73 -1.32 -18.141 1 97.81 181 GLN A N 1
ATOM 1437 C CA . GLN A 1 181 ? -5.77 -1.494 -17.047 1 97.81 181 GLN A CA 1
ATOM 1438 C C . GLN A 1 181 ? -4.582 -2.342 -17.5 1 97.81 181 GLN A C 1
ATOM 1440 O O . GLN A 1 181 ? -3.432 -1.993 -17.234 1 97.81 181 GLN A O 1
ATOM 1445 N N . LEU A 1 182 ? -4.844 -3.434 -18.188 1 98.75 182 LEU A N 1
ATOM 1446 C CA . LEU A 1 182 ? -3.787 -4.324 -18.656 1 98.75 182 LEU A CA 1
ATOM 1447 C C . LEU A 1 182 ? -2.895 -3.619 -19.672 1 98.75 182 LEU A C 1
ATOM 1449 O O . LEU A 1 182 ? -1.69 -3.879 -19.734 1 98.75 182 LEU A O 1
ATOM 1453 N N . LYS A 1 183 ? -3.463 -2.754 -20.422 1 98.38 183 LYS A N 1
ATOM 1454 C CA . LYS A 1 183 ? -2.689 -1.98 -21.391 1 98.38 183 LYS A CA 1
ATOM 1455 C C . LYS A 1 183 ? -1.625 -1.138 -20.688 1 98.38 183 LYS A C 1
ATOM 1457 O O . LYS A 1 183 ? -0.497 -1.029 -21.172 1 98.38 183 LYS A O 1
ATOM 1462 N N . GLN A 1 184 ? -1.959 -0.544 -19.609 1 97.94 184 GLN A N 1
ATOM 1463 C CA . GLN A 1 184 ? -0.996 0.255 -18.859 1 97.94 184 GLN A CA 1
ATOM 1464 C C . GLN A 1 184 ? 0.176 -0.6 -18.375 1 97.94 184 GLN A C 1
ATOM 1466 O O . GLN A 1 184 ? 1.33 -0.173 -18.453 1 97.94 184 GLN A O 1
ATOM 1471 N N . PHE A 1 185 ? -0.132 -1.77 -17.891 1 98.75 185 PHE A N 1
ATOM 1472 C CA . PHE A 1 185 ? 0.931 -2.674 -17.469 1 98.75 185 PHE A CA 1
ATOM 1473 C C . PHE A 1 185 ? 1.788 -3.094 -18.656 1 98.75 185 PHE A C 1
ATOM 1475 O O . PHE A 1 185 ? 3.012 -3.193 -18.531 1 98.75 185 PHE A O 1
ATOM 1482 N N . SER A 1 186 ? 1.12 -3.359 -19.734 1 98.75 186 SER A N 1
ATOM 1483 C CA . SER A 1 186 ? 1.831 -3.727 -20.953 1 98.75 186 SER A CA 1
ATOM 1484 C C . SER A 1 186 ? 2.797 -2.627 -21.391 1 98.75 186 SER A C 1
ATOM 1486 O O . SER A 1 186 ? 3.959 -2.898 -21.703 1 98.75 186 SER A O 1
ATOM 1488 N N . LEU A 1 187 ? 2.367 -1.405 -21.359 1 98 187 LEU A N 1
ATOM 1489 C CA . LEU A 1 187 ? 3.191 -0.262 -21.75 1 98 187 LEU A CA 1
ATOM 1490 C C . LEU A 1 187 ? 4.332 -0.063 -20.75 1 98 187 LEU A C 1
ATOM 1492 O O . LEU A 1 187 ? 5.457 0.257 -21.141 1 98 187 LEU A O 1
ATOM 1496 N N . PHE A 1 188 ? 4.055 -0.237 -19.531 1 98.44 188 PHE A N 1
ATOM 1497 C CA . PHE A 1 188 ? 5.074 -0.075 -18.5 1 98.44 188 PHE A CA 1
ATOM 1498 C C . PHE A 1 188 ? 6.168 -1.123 -18.656 1 98.44 188 PHE A C 1
ATOM 1500 O O . PHE A 1 188 ? 7.352 -0.816 -18.5 1 98.44 188 PHE A O 1
ATOM 1507 N N . LEU A 1 189 ? 5.738 -2.383 -18.875 1 98.69 189 LEU A N 1
ATOM 1508 C CA . LEU A 1 189 ? 6.711 -3.439 -19.125 1 98.69 189 LEU A CA 1
ATOM 1509 C C . LEU A 1 189 ? 7.551 -3.115 -20.359 1 98.69 189 LEU A C 1
ATOM 1511 O O . LEU A 1 189 ? 8.781 -3.252 -20.328 1 98.69 189 LEU A O 1
ATOM 1515 N N . GLY A 1 190 ? 6.875 -2.773 -21.438 1 98.06 190 GLY A N 1
ATOM 1516 C CA . GLY A 1 190 ? 7.551 -2.404 -22.672 1 98.06 190 GLY A CA 1
ATOM 1517 C C . GLY A 1 190 ? 8.359 -3.541 -23.266 1 98.06 190 GLY A C 1
ATOM 1518 O O . GLY A 1 190 ? 7.836 -4.641 -23.469 1 98.06 190 GLY A O 1
ATOM 1519 N N . LYS A 1 191 ? 9.625 -3.258 -23.453 1 97.88 191 LYS A N 1
ATOM 1520 C CA . LYS A 1 191 ? 10.492 -4.25 -24.078 1 97.88 191 LYS A CA 1
ATOM 1521 C C . LYS A 1 191 ? 11.32 -4.992 -23.031 1 97.88 191 LYS A C 1
ATOM 1523 O O . LYS A 1 191 ? 12.109 -5.879 -23.359 1 97.88 191 LYS A O 1
ATOM 1528 N N . PHE A 1 192 ? 11.133 -4.641 -21.828 1 98.44 192 PHE A N 1
ATOM 1529 C CA . PHE A 1 192 ? 11.898 -5.281 -20.766 1 98.44 192 PHE A CA 1
ATOM 1530 C C . PHE A 1 192 ? 11.414 -6.711 -20.531 1 98.44 192 PHE A C 1
ATOM 1532 O O . PHE A 1 192 ? 10.258 -7.031 -20.812 1 98.44 192 PHE A O 1
ATOM 1539 N N . SER A 1 193 ? 12.289 -7.523 -19.984 1 98.56 193 SER A N 1
ATOM 1540 C CA . SER A 1 193 ? 11.93 -8.883 -19.625 1 98.56 193 SER A CA 1
ATOM 1541 C C . SER A 1 193 ? 11.125 -8.914 -18.328 1 98.56 193 SER A C 1
ATOM 1543 O O . SER A 1 193 ? 10.289 -9.789 -18.125 1 98.56 193 SER A O 1
ATOM 1545 N N . TRP A 1 194 ? 11.508 -7.957 -17.5 1 98.88 194 TRP A N 1
ATOM 1546 C CA . TRP A 1 194 ? 10.891 -7.867 -16.188 1 98.88 194 TRP A CA 1
ATOM 1547 C C . TRP A 1 194 ? 10.422 -6.445 -15.898 1 98.88 194 TRP A C 1
ATOM 1549 O O . TRP A 1 194 ? 10.828 -5.5 -16.578 1 98.88 194 TRP A O 1
ATOM 1559 N N . PHE A 1 195 ? 9.594 -6.266 -14.914 1 98.81 195 PHE A N 1
ATOM 1560 C CA . PHE A 1 195 ? 8.898 -4.996 -14.711 1 98.81 195 PHE A CA 1
ATOM 1561 C C . PHE A 1 195 ? 9.859 -3.941 -14.172 1 98.81 195 PHE A C 1
ATOM 1563 O O . PHE A 1 195 ? 9.586 -2.742 -14.273 1 98.81 195 PHE A O 1
ATOM 1570 N N . ALA A 1 196 ? 10.961 -4.367 -13.57 1 98.31 196 ALA A N 1
ATOM 1571 C CA . ALA A 1 196 ? 11.938 -3.383 -13.109 1 98.31 196 ALA A CA 1
ATOM 1572 C C . ALA A 1 196 ? 13.055 -3.209 -14.141 1 98.31 196 ALA A C 1
ATOM 1574 O O . ALA A 1 196 ? 13.969 -2.402 -13.938 1 98.31 196 ALA A O 1
ATOM 1575 N N . GLY A 1 197 ? 13.039 -3.936 -15.234 1 97.88 197 GLY A N 1
ATOM 1576 C CA . GLY A 1 197 ? 14.086 -3.924 -16.234 1 97.88 197 GLY A CA 1
ATOM 1577 C C . GLY A 1 197 ? 14.477 -5.312 -16.719 1 97.88 197 GLY A C 1
ATOM 1578 O O . GLY A 1 197 ? 13.617 -6.105 -17.094 1 97.88 197 GLY A O 1
ATOM 1579 N N . GLU A 1 198 ? 15.773 -5.527 -16.703 1 97.94 198 GLU A N 1
ATOM 1580 C CA . GLU A 1 198 ? 16.234 -6.809 -17.219 1 97.94 198 GLU A CA 1
ATOM 1581 C C . GLU A 1 198 ? 16.578 -7.777 -16.094 1 97.94 198 GLU A C 1
ATOM 1583 O O . GLU A 1 198 ? 16.906 -8.938 -16.344 1 97.94 198 GLU A O 1
ATOM 1588 N N . LYS A 1 199 ? 16.438 -7.281 -14.93 1 97.5 199 LYS A N 1
ATOM 1589 C CA . LYS A 1 199 ? 16.688 -8.148 -13.781 1 97.5 199 LYS A CA 1
ATOM 1590 C C . LYS A 1 199 ? 15.391 -8.43 -13.016 1 97.5 199 LYS A C 1
ATOM 1592 O O . LYS A 1 199 ? 14.578 -7.531 -12.812 1 97.5 199 LYS A O 1
ATOM 1597 N N . LEU A 1 200 ? 15.305 -9.695 -12.648 1 98.62 200 LEU A N 1
ATOM 1598 C CA . LEU A 1 200 ? 14.156 -10.141 -11.859 1 98.62 200 LEU A CA 1
ATOM 1599 C C . LEU A 1 200 ? 14.172 -9.508 -10.477 1 98.62 200 LEU A C 1
ATOM 1601 O O . LEU A 1 200 ? 15.211 -9.453 -9.828 1 98.62 200 LEU A O 1
ATOM 1605 N N . THR A 1 201 ? 13.031 -8.914 -10.094 1 98.88 201 THR A N 1
ATOM 1606 C CA . THR A 1 201 ? 12.844 -8.367 -8.75 1 98.88 201 THR A CA 1
ATOM 1607 C C . THR A 1 201 ? 11.578 -8.93 -8.109 1 98.88 201 THR A C 1
ATOM 1609 O O . THR A 1 201 ? 10.812 -9.648 -8.758 1 98.88 201 THR A O 1
ATOM 1612 N N . PHE A 1 202 ? 11.32 -8.547 -6.855 1 98.88 202 PHE A N 1
ATOM 1613 C CA . PHE A 1 202 ? 10.203 -9.133 -6.133 1 98.88 202 PHE A CA 1
ATOM 1614 C C . PHE A 1 202 ? 8.875 -8.695 -6.742 1 98.88 202 PHE A C 1
ATOM 1616 O O . PHE A 1 202 ? 7.863 -9.383 -6.598 1 98.88 202 PHE A O 1
ATOM 1623 N N . VAL A 1 203 ? 8.812 -7.586 -7.453 1 98.88 203 VAL A N 1
ATOM 1624 C CA . VAL A 1 203 ? 7.539 -7.102 -7.98 1 98.88 203 VAL A CA 1
ATOM 1625 C C . VAL A 1 203 ? 7.07 -8.008 -9.117 1 98.88 203 VAL A C 1
ATOM 1627 O O . VAL A 1 203 ? 5.887 -8.023 -9.461 1 98.88 203 VAL A O 1
ATOM 1630 N N . ASP A 1 204 ? 7.992 -8.719 -9.734 1 98.94 204 ASP A N 1
ATOM 1631 C CA . ASP A 1 204 ? 7.605 -9.656 -10.789 1 98.94 204 ASP A CA 1
ATOM 1632 C C . ASP A 1 204 ? 6.789 -10.812 -10.211 1 98.94 204 ASP A C 1
ATOM 1634 O O . ASP A 1 204 ? 5.906 -11.352 -10.883 1 98.94 204 ASP A O 1
ATOM 1638 N N . PHE A 1 205 ? 7.051 -11.195 -8.977 1 98.88 205 PHE A N 1
ATOM 1639 C CA . PHE A 1 205 ? 6.293 -12.25 -8.305 1 98.88 205 PHE A CA 1
ATOM 1640 C C . PHE A 1 205 ? 4.879 -11.781 -7.992 1 98.88 205 PHE A C 1
ATOM 1642 O O . PHE A 1 205 ? 3.914 -12.516 -8.211 1 98.88 205 PHE A O 1
ATOM 1649 N N . LEU A 1 206 ? 4.801 -10.57 -7.516 1 98.62 206 LEU A N 1
ATOM 1650 C CA . LEU A 1 206 ? 3.502 -9.961 -7.254 1 98.62 206 LEU A CA 1
ATOM 1651 C C . LEU A 1 206 ? 2.689 -9.836 -8.539 1 98.62 206 LEU A C 1
ATOM 1653 O O . LEU A 1 206 ? 1.515 -10.203 -8.578 1 98.62 206 LEU A O 1
ATOM 1657 N N . THR A 1 207 ? 3.383 -9.359 -9.523 1 98.88 207 THR A N 1
ATOM 1658 C CA . THR A 1 207 ? 2.707 -9.086 -10.789 1 98.88 207 THR A CA 1
ATOM 1659 C C . THR A 1 207 ? 2.223 -10.383 -11.43 1 98.88 207 THR A C 1
ATOM 1661 O O . THR A 1 207 ? 1.091 -10.461 -11.914 1 98.88 207 THR A O 1
ATOM 1664 N N . TYR A 1 208 ? 3.043 -11.398 -11.414 1 98.88 208 TYR A N 1
ATOM 1665 C CA . TYR A 1 208 ? 2.629 -12.688 -11.961 1 98.88 208 TYR A CA 1
ATOM 1666 C C . TYR A 1 208 ? 1.369 -13.195 -11.266 1 98.88 208 TYR A C 1
ATOM 1668 O O . TYR A 1 208 ? 0.42 -13.625 -11.922 1 98.88 208 TYR A O 1
ATOM 1676 N N . ASP A 1 209 ? 1.411 -13.133 -9.953 1 98.56 209 ASP A N 1
ATOM 1677 C CA . ASP A 1 209 ? 0.293 -13.664 -9.18 1 98.56 209 ASP A CA 1
ATOM 1678 C C . ASP A 1 209 ? -1.009 -12.953 -9.539 1 98.56 209 ASP A C 1
ATOM 1680 O O . ASP A 1 209 ? -2.035 -13.594 -9.766 1 98.56 209 ASP A O 1
ATOM 1684 N N . VAL A 1 210 ? -0.965 -11.641 -9.625 1 98.62 210 VAL A N 1
ATOM 1685 C CA . VAL A 1 210 ? -2.158 -10.844 -9.883 1 98.62 210 VAL A CA 1
ATOM 1686 C C . VAL A 1 210 ? -2.643 -11.094 -11.312 1 98.62 210 VAL A C 1
ATOM 1688 O O . VAL A 1 210 ? -3.844 -11.242 -11.547 1 98.62 210 VAL A O 1
ATOM 1691 N N . LEU A 1 211 ? -1.724 -11.133 -12.289 1 98.81 211 LEU A N 1
ATOM 1692 C CA . LEU A 1 211 ? -2.102 -11.398 -13.672 1 98.81 211 LEU A CA 1
ATOM 1693 C C . LEU A 1 211 ? -2.674 -12.805 -13.82 1 98.81 211 LEU A C 1
ATOM 1695 O O . LEU A 1 211 ? -3.623 -13.016 -14.578 1 98.81 211 LEU A O 1
ATOM 1699 N N . ASP A 1 212 ? -2.104 -13.734 -13.094 1 98.44 212 ASP A N 1
ATOM 1700 C CA . ASP A 1 212 ? -2.6 -15.102 -13.141 1 98.44 212 ASP A CA 1
ATOM 1701 C C . ASP A 1 212 ? -4.023 -15.188 -12.594 1 98.44 212 ASP A C 1
ATOM 1703 O O . ASP A 1 212 ? -4.863 -15.898 -13.148 1 98.44 212 ASP A O 1
ATOM 1707 N N . GLN A 1 213 ? -4.324 -14.5 -11.547 1 98.06 213 GLN A N 1
ATOM 1708 C CA . GLN A 1 213 ? -5.68 -14.469 -11 1 98.06 213 GLN A CA 1
ATOM 1709 C C . GLN A 1 213 ? -6.66 -13.875 -12 1 98.06 213 GLN A C 1
ATOM 1711 O O . GLN A 1 213 ? -7.773 -14.383 -12.164 1 98.06 213 GLN A O 1
ATOM 1716 N N . ASN A 1 214 ? -6.227 -12.828 -12.633 1 98.56 214 ASN A N 1
ATOM 1717 C CA . ASN A 1 214 ? -7.09 -12.219 -13.641 1 98.56 214 ASN A CA 1
ATOM 1718 C C . ASN A 1 214 ? -7.324 -13.156 -14.82 1 98.56 214 ASN A C 1
ATOM 1720 O O . ASN A 1 214 ? -8.422 -13.211 -15.375 1 98.56 214 ASN A O 1
ATOM 1724 N N . ARG A 1 215 ? -6.293 -13.875 -15.203 1 97.94 215 ARG A N 1
ATOM 1725 C CA . ARG A 1 215 ? -6.414 -14.852 -16.281 1 97.94 215 ARG A CA 1
ATOM 1726 C C . ARG A 1 215 ? -7.383 -15.969 -15.891 1 97.94 215 ARG A C 1
ATOM 1728 O O . ARG A 1 215 ? -8.109 -16.484 -16.75 1 97.94 215 ARG A O 1
ATOM 1735 N N . MET A 1 216 ? -7.426 -16.344 -14.672 1 96.69 216 MET A N 1
ATOM 1736 C CA . MET A 1 216 ? -8.375 -17.344 -14.188 1 96.69 216 MET A CA 1
ATOM 1737 C C . MET A 1 216 ? -9.789 -16.766 -14.164 1 96.69 216 MET A C 1
ATOM 1739 O O . MET A 1 216 ? -10.758 -17.469 -14.477 1 96.69 216 MET A O 1
ATOM 1743 N N . PHE A 1 217 ? -9.898 -15.523 -13.828 1 97.56 217 PHE A N 1
ATOM 1744 C CA . PHE A 1 217 ? -11.188 -14.852 -13.727 1 97.56 217 PHE A CA 1
ATOM 1745 C C . PHE A 1 217 ? -11.766 -14.586 -15.117 1 97.56 217 PHE A C 1
ATOM 1747 O O . PHE A 1 217 ? -12.969 -14.727 -15.328 1 97.56 217 PHE A O 1
ATOM 1754 N N . GLU A 1 218 ? -10.914 -14.172 -16.031 1 97.88 218 GLU A N 1
ATOM 1755 C CA . GLU A 1 218 ? -11.219 -13.906 -17.438 1 97.88 218 GLU A CA 1
ATOM 1756 C C . GLU A 1 218 ? -10.125 -14.453 -18.344 1 97.88 218 GLU A C 1
ATOM 1758 O O . GLU A 1 218 ? -9.18 -13.734 -18.688 1 97.88 218 GLU A O 1
ATOM 1763 N N . PRO A 1 219 ? -10.219 -15.711 -18.812 1 97.38 219 PRO A N 1
ATOM 1764 C CA . PRO A 1 219 ? -9.148 -16.484 -19.453 1 97.38 219 PRO A CA 1
ATOM 1765 C C . PRO A 1 219 ? -8.539 -15.781 -20.656 1 97.38 219 PRO A C 1
ATOM 1767 O O . PRO A 1 219 ? -7.355 -15.961 -20.953 1 97.38 219 PRO A O 1
ATOM 1770 N N . ARG A 1 220 ? -9.227 -14.898 -21.375 1 97.62 220 ARG A N 1
ATOM 1771 C CA . ARG A 1 220 ? -8.711 -14.32 -22.609 1 97.62 220 ARG A CA 1
ATOM 1772 C C . ARG A 1 220 ? -8.227 -12.891 -22.375 1 97.62 220 ARG A C 1
ATOM 1774 O O . ARG A 1 220 ? -7.949 -12.156 -23.328 1 97.62 220 ARG A O 1
ATOM 1781 N N . CYS A 1 221 ? -8.055 -12.555 -21.125 1 98.44 221 CYS A N 1
ATOM 1782 C CA . CYS A 1 221 ? -7.832 -11.141 -20.828 1 98.44 221 CYS A CA 1
ATOM 1783 C C . CYS A 1 221 ? -6.445 -10.703 -21.281 1 98.44 221 CYS A C 1
ATOM 1785 O O . CYS A 1 221 ? -6.219 -9.523 -21.547 1 98.44 221 CYS A O 1
ATOM 1787 N N . LEU A 1 222 ? -5.516 -11.625 -21.453 1 98.69 222 LEU A N 1
ATOM 1788 C CA . LEU A 1 222 ? -4.148 -11.25 -21.797 1 98.69 222 LEU A CA 1
ATOM 1789 C C . LEU A 1 222 ? -3.902 -11.398 -23.281 1 98.69 222 LEU A C 1
ATOM 1791 O O . LEU A 1 222 ? -2.818 -11.078 -23.781 1 98.69 222 LEU A O 1
ATOM 1795 N N . ASP A 1 223 ? -4.809 -11.82 -24.047 1 98.25 223 ASP A N 1
ATOM 1796 C CA . ASP A 1 223 ? -4.645 -12.18 -25.453 1 98.25 223 ASP A CA 1
ATOM 1797 C C . ASP A 1 223 ? -4.16 -10.992 -26.281 1 98.25 223 ASP A C 1
ATOM 1799 O O . ASP A 1 223 ? -3.4 -11.156 -27.234 1 98.25 223 ASP A O 1
ATOM 1803 N N . GLU A 1 224 ? -4.566 -9.82 -25.953 1 98.12 224 GLU A N 1
ATOM 1804 C CA . GLU A 1 224 ? -4.227 -8.633 -26.719 1 98.12 224 GLU A CA 1
ATOM 1805 C C . GLU A 1 224 ? -2.889 -8.047 -26.281 1 98.12 224 GLU A C 1
ATOM 1807 O O . GLU A 1 224 ? -2.473 -6.996 -26.766 1 98.12 224 GLU A O 1
ATOM 1812 N N . PHE A 1 225 ? -2.215 -8.703 -25.359 1 98.75 225 PHE A N 1
ATOM 1813 C CA . PHE A 1 225 ? -0.974 -8.18 -24.797 1 98.75 225 PHE A CA 1
ATOM 1814 C C . PHE A 1 225 ? 0.125 -9.234 -24.844 1 98.75 225 PHE A C 1
ATOM 1816 O O . PHE A 1 225 ? 0.477 -9.82 -23.812 1 98.75 225 PHE A O 1
ATOM 1823 N N . PRO A 1 226 ? 0.745 -9.383 -26.016 1 98.62 226 PRO A N 1
ATOM 1824 C CA . PRO A 1 226 ? 1.731 -10.453 -26.203 1 98.62 226 PRO A CA 1
ATOM 1825 C C . PRO A 1 226 ? 2.918 -10.328 -25.25 1 98.62 226 PRO A C 1
ATOM 1827 O O . PRO A 1 226 ? 3.494 -11.344 -24.844 1 98.62 226 PRO A O 1
ATOM 1830 N N . ASN A 1 227 ? 3.293 -9.102 -24.938 1 98.81 227 ASN A N 1
ATOM 1831 C CA . ASN A 1 227 ? 4.438 -8.969 -24.047 1 98.81 227 ASN A CA 1
ATOM 1832 C C . ASN A 1 227 ? 4.09 -9.398 -22.625 1 98.81 227 ASN A C 1
ATOM 1834 O O . ASN A 1 227 ? 4.945 -9.906 -21.906 1 98.81 227 ASN A O 1
ATOM 1838 N N . LEU A 1 228 ? 2.844 -9.172 -22.188 1 98.88 228 LEU A N 1
ATOM 1839 C CA . LEU A 1 228 ? 2.426 -9.688 -20.875 1 98.88 228 LEU A CA 1
ATOM 1840 C C . LEU A 1 228 ? 2.35 -11.211 -20.891 1 98.88 228 LEU A C 1
ATOM 1842 O O . LEU A 1 228 ? 2.73 -11.859 -19.922 1 98.88 228 LEU A O 1
ATOM 1846 N N . LYS A 1 229 ? 1.834 -11.758 -21.984 1 98.75 229 LYS A N 1
ATOM 1847 C CA . LYS A 1 229 ? 1.822 -13.211 -22.125 1 98.75 229 LYS A CA 1
ATOM 1848 C C . LYS A 1 229 ? 3.238 -13.781 -22.078 1 98.75 229 LYS A C 1
ATOM 1850 O O . LYS A 1 229 ? 3.48 -14.805 -21.438 1 98.75 229 LYS A O 1
ATOM 1855 N N . ALA A 1 230 ? 4.09 -13.109 -22.75 1 98.81 230 ALA A N 1
ATOM 1856 C CA . ALA A 1 230 ? 5.488 -13.531 -22.734 1 98.81 230 ALA A CA 1
ATOM 1857 C C . ALA A 1 230 ? 6.082 -13.445 -21.344 1 98.81 230 ALA A C 1
ATOM 1859 O O . ALA A 1 230 ? 6.844 -14.32 -20.922 1 98.81 230 ALA A O 1
ATOM 1860 N N . PHE A 1 231 ? 5.812 -12.375 -20.625 1 98.88 231 PHE A N 1
ATOM 1861 C CA . PHE A 1 231 ? 6.238 -12.234 -19.234 1 98.88 231 PHE A CA 1
ATOM 1862 C C . PHE A 1 231 ? 5.762 -13.406 -18.406 1 98.88 231 PHE A C 1
ATOM 1864 O O . PHE A 1 231 ? 6.535 -13.984 -17.641 1 98.88 231 PHE A O 1
ATOM 1871 N N . MET A 1 232 ? 4.43 -13.797 -18.531 1 98.88 232 MET A N 1
ATOM 1872 C CA . MET A 1 232 ? 3.867 -14.922 -17.797 1 98.88 232 MET A CA 1
ATOM 1873 C C . MET A 1 232 ? 4.633 -16.203 -18.094 1 98.88 232 MET A C 1
ATOM 1875 O O . MET A 1 232 ? 4.988 -16.953 -17.172 1 98.88 232 MET A O 1
ATOM 1879 N N . CYS A 1 233 ? 4.898 -16.438 -19.312 1 98.62 233 CYS A N 1
ATOM 1880 C CA . CYS A 1 233 ? 5.609 -17.641 -19.75 1 98.62 233 CYS A CA 1
ATOM 1881 C C . CYS A 1 233 ? 7.027 -17.656 -19.188 1 98.62 233 CYS A C 1
ATOM 1883 O O . CYS A 1 233 ? 7.488 -18.688 -18.688 1 98.62 233 CYS A O 1
ATOM 1885 N N . ARG A 1 234 ? 7.738 -16.547 -19.312 1 98.75 234 ARG A N 1
ATOM 1886 C CA . ARG A 1 234 ? 9.102 -16.453 -18.797 1 98.75 234 ARG A CA 1
ATOM 1887 C C . ARG A 1 234 ? 9.148 -16.703 -17.297 1 98.75 234 ARG A C 1
ATOM 1889 O O . ARG A 1 234 ? 10.047 -17.391 -16.812 1 98.75 234 ARG A O 1
ATOM 1896 N N . PHE A 1 235 ? 8.203 -16.156 -16.625 1 98.88 235 PHE A N 1
ATOM 1897 C CA . PHE A 1 235 ? 8.156 -16.312 -15.18 1 98.88 235 PHE A CA 1
ATOM 1898 C C . PHE A 1 235 ? 7.914 -17.766 -14.797 1 98.88 235 PHE A C 1
ATOM 1900 O O . PHE A 1 235 ? 8.625 -18.312 -13.953 1 98.88 235 PHE A O 1
ATOM 1907 N N . GLU A 1 236 ? 6.953 -18.406 -15.445 1 98.56 236 GLU A N 1
ATOM 1908 C CA . GLU A 1 236 ? 6.602 -19.781 -15.156 1 98.56 236 GLU A CA 1
ATOM 1909 C C . GLU A 1 236 ? 7.734 -20.734 -15.531 1 98.56 236 GLU A C 1
ATOM 1911 O O . GLU A 1 236 ? 7.82 -21.844 -15.008 1 98.56 236 GLU A O 1
ATOM 1916 N N . ALA A 1 237 ? 8.586 -20.266 -16.391 1 98.56 237 ALA A N 1
ATOM 1917 C CA . ALA A 1 237 ? 9.68 -21.109 -16.891 1 98.56 237 ALA A CA 1
ATOM 1918 C C . ALA A 1 237 ? 10.906 -21 -15.984 1 98.56 237 ALA A C 1
ATOM 1920 O O . ALA A 1 237 ? 11.867 -21.75 -16.156 1 98.56 237 ALA A O 1
ATOM 1921 N N . LEU A 1 238 ? 10.898 -20.031 -15.086 1 98.69 238 LEU A N 1
ATOM 1922 C CA . LEU A 1 238 ? 12 -20.031 -14.125 1 98.69 238 LEU A CA 1
ATOM 1923 C C . LEU A 1 238 ? 12.133 -21.375 -13.43 1 98.69 238 LEU A C 1
ATOM 1925 O O . LEU A 1 238 ? 11.148 -21.922 -12.914 1 98.69 238 LEU A O 1
ATOM 1929 N N . GLU A 1 239 ? 13.297 -21.859 -13.398 1 98.38 239 GLU A N 1
ATOM 1930 C CA . GLU A 1 239 ? 13.539 -23.25 -12.984 1 98.38 239 GLU A CA 1
ATOM 1931 C C . GLU A 1 239 ? 12.914 -23.516 -11.617 1 98.38 239 GLU A C 1
ATOM 1933 O O . GLU A 1 239 ? 12.156 -24.484 -11.461 1 98.38 239 GLU A O 1
ATOM 1938 N N . LYS A 1 240 ? 13.195 -22.703 -10.664 1 98.19 240 LYS A N 1
ATOM 1939 C CA . LYS A 1 240 ? 12.719 -22.922 -9.305 1 98.19 240 LYS A CA 1
ATOM 1940 C C . LYS A 1 240 ? 11.203 -22.75 -9.227 1 98.19 240 LYS A C 1
ATOM 1942 O O . LYS A 1 240 ? 10.531 -23.422 -8.438 1 98.19 240 LYS A O 1
ATOM 1947 N N . ILE A 1 241 ? 10.617 -21.859 -9.992 1 98.56 241 ILE A N 1
ATOM 1948 C CA . ILE A 1 241 ? 9.18 -21.625 -10 1 98.56 241 ILE A CA 1
ATOM 1949 C C . ILE A 1 241 ? 8.469 -22.781 -10.68 1 98.56 241 ILE A C 1
ATOM 1951 O O . ILE A 1 241 ? 7.457 -23.281 -10.172 1 98.56 241 ILE A O 1
ATOM 1955 N N . ALA A 1 242 ? 8.984 -23.172 -11.797 1 98.25 242 ALA A N 1
ATOM 1956 C CA . ALA A 1 242 ? 8.422 -24.312 -12.5 1 98.25 242 ALA A CA 1
ATOM 1957 C C . ALA A 1 242 ? 8.391 -25.562 -11.609 1 98.25 242 ALA A C 1
ATOM 1959 O O . ALA A 1 242 ? 7.387 -26.266 -11.562 1 98.25 242 ALA A O 1
ATOM 1960 N N . ALA A 1 243 ? 9.484 -25.797 -10.914 1 97.69 243 ALA A N 1
ATOM 1961 C CA . ALA A 1 243 ? 9.555 -26.922 -9.992 1 97.69 243 ALA A CA 1
ATOM 1962 C C . ALA A 1 243 ? 8.508 -26.797 -8.891 1 97.69 243 ALA A C 1
ATOM 1964 O O . ALA A 1 243 ? 7.84 -27.766 -8.547 1 97.69 243 ALA A O 1
ATOM 1965 N N . TYR A 1 244 ? 8.406 -25.641 -8.336 1 97.38 244 TYR A N 1
ATOM 1966 C CA . TYR A 1 244 ? 7.426 -25.375 -7.285 1 97.38 244 TYR A CA 1
ATOM 1967 C C . TYR A 1 244 ? 6.012 -25.625 -7.789 1 97.38 244 TYR A C 1
ATOM 1969 O O . TYR A 1 244 ? 5.203 -26.25 -7.105 1 97.38 244 TYR A O 1
ATOM 1977 N N . MET A 1 245 ? 5.734 -25.156 -9.008 1 96.62 245 MET A N 1
ATOM 1978 C CA . MET A 1 245 ? 4.395 -25.266 -9.578 1 96.62 245 MET A CA 1
ATOM 1979 C C . MET A 1 245 ? 4.02 -26.719 -9.852 1 96.62 245 MET A C 1
ATOM 1981 O O . MET A 1 245 ? 2.84 -27.062 -9.914 1 96.62 245 MET A O 1
ATOM 1985 N N . GLN A 1 246 ? 4.973 -27.547 -9.977 1 96 246 GLN A N 1
ATOM 1986 C CA . GLN A 1 246 ? 4.742 -28.969 -10.25 1 96 246 GLN A CA 1
ATOM 1987 C C . GLN A 1 246 ? 4.73 -29.781 -8.961 1 96 246 GLN A C 1
ATOM 1989 O O . GLN A 1 246 ? 4.41 -30.969 -8.977 1 96 246 GLN A O 1
ATOM 1994 N N . SER A 1 247 ? 5.027 -29.125 -7.922 1 94.56 247 SER A N 1
ATOM 1995 C CA . SER A 1 247 ? 5.105 -29.828 -6.641 1 94.56 247 SER A CA 1
ATOM 1996 C C . SER A 1 247 ? 3.742 -29.875 -5.957 1 94.56 247 SER A C 1
ATOM 1998 O O . SER A 1 247 ? 2.818 -29.156 -6.344 1 94.56 247 SER A O 1
ATOM 2000 N N . ASP A 1 248 ? 3.689 -30.688 -4.879 1 91 248 ASP A N 1
ATOM 2001 C CA . ASP A 1 248 ? 2.461 -30.812 -4.102 1 91 248 ASP A CA 1
ATOM 2002 C C . ASP A 1 248 ? 2.277 -29.641 -3.156 1 91 248 ASP A C 1
ATOM 2004 O O . ASP A 1 248 ? 1.215 -29.469 -2.553 1 91 248 ASP A O 1
ATOM 2008 N N . ARG A 1 249 ? 3.24 -28.781 -3.166 1 90.31 249 ARG A N 1
ATOM 2009 C CA . ARG A 1 249 ? 3.193 -27.641 -2.266 1 90.31 249 ARG A CA 1
ATOM 2010 C C . ARG A 1 249 ? 2.574 -26.422 -2.953 1 90.31 249 ARG A C 1
ATOM 2012 O O . ARG A 1 249 ? 2.225 -25.438 -2.295 1 90.31 249 ARG A O 1
ATOM 2019 N N . PHE A 1 250 ? 2.469 -26.562 -4.285 1 93.19 250 PHE A N 1
ATOM 2020 C CA . PHE A 1 250 ? 1.972 -25.406 -5.035 1 93.19 250 PHE A CA 1
ATOM 2021 C C . PHE A 1 250 ? 0.522 -25.109 -4.672 1 93.19 250 PHE A C 1
ATOM 2023 O O . PHE A 1 250 ? -0.329 -26 -4.711 1 93.19 250 PHE A O 1
ATOM 2030 N N . PHE A 1 251 ? 0.317 -23.875 -4.277 1 88.19 251 PHE A N 1
ATOM 2031 C CA . PHE A 1 251 ? -1.004 -23.422 -3.844 1 88.19 251 PHE A CA 1
ATOM 2032 C C . PHE A 1 251 ? -1.746 -22.734 -4.984 1 88.19 251 PHE A C 1
ATOM 2034 O O . PHE A 1 251 ? -1.777 -21.516 -5.059 1 88.19 251 PHE A O 1
ATOM 2041 N N . LYS A 1 252 ? -2.453 -23.5 -5.781 1 87.62 252 LYS A N 1
ATOM 2042 C CA . LYS A 1 252 ? -3.137 -22.922 -6.938 1 87.62 252 LYS A CA 1
ATOM 2043 C C . LYS A 1 252 ? -4.508 -22.375 -6.555 1 87.62 252 LYS A C 1
ATOM 2045 O O . LYS A 1 252 ? -4.883 -21.281 -6.965 1 87.62 252 LYS A O 1
ATOM 2050 N N . MET A 1 253 ? -5.215 -23.141 -5.832 1 93.19 253 MET A N 1
ATOM 2051 C CA . MET A 1 253 ? -6.559 -22.844 -5.34 1 93.19 253 MET A CA 1
ATOM 2052 C C . MET A 1 253 ? -6.734 -23.312 -3.904 1 93.19 253 MET A C 1
ATOM 2054 O O . MET A 1 253 ? -6.055 -24.25 -3.471 1 93.19 253 MET A O 1
ATOM 2058 N N . PRO A 1 254 ? -7.656 -22.594 -3.148 1 96.31 254 PRO A N 1
ATOM 2059 C CA . PRO A 1 254 ? -8.492 -21.438 -3.5 1 96.31 254 PRO A CA 1
ATOM 2060 C C . PRO A 1 254 ? -7.727 -20.125 -3.469 1 96.31 254 PRO A C 1
ATOM 2062 O O . PRO A 1 254 ? -6.773 -19.984 -2.699 1 96.31 254 PRO A O 1
ATOM 2065 N N . ILE A 1 255 ? -8.109 -19.219 -4.312 1 97.31 255 ILE A N 1
ATOM 2066 C CA . ILE A 1 255 ? -7.531 -17.875 -4.328 1 97.31 255 ILE A CA 1
ATOM 2067 C C . ILE A 1 255 ? -8.016 -17.094 -3.113 1 97.31 255 ILE A C 1
ATOM 2069 O O . ILE A 1 255 ? -7.23 -16.406 -2.449 1 97.31 255 ILE A O 1
ATOM 2073 N N . ASN A 1 256 ? -9.328 -17.156 -2.875 1 97.56 256 ASN A N 1
ATOM 2074 C CA . ASN A 1 256 ? -9.992 -16.391 -1.832 1 97.56 256 ASN A CA 1
ATOM 2075 C C . ASN A 1 256 ? -10.562 -17.297 -0.74 1 97.56 256 ASN A C 1
ATOM 2077 O O . ASN A 1 256 ? -10.602 -18.516 -0.896 1 97.56 256 ASN A O 1
ATOM 2081 N N . ASN A 1 257 ? -10.906 -16.641 0.383 1 96.38 257 ASN A N 1
ATOM 2082 C CA . ASN A 1 257 ? -11.469 -17.375 1.514 1 96.38 257 ASN A CA 1
ATOM 2083 C C . ASN A 1 257 ? -12.906 -17.828 1.238 1 96.38 257 ASN A C 1
ATOM 2085 O O . ASN A 1 257 ? -13.477 -17.484 0.196 1 96.38 257 ASN A O 1
ATOM 2089 N N . LYS A 1 258 ? -13.445 -18.578 2.062 1 94.94 258 LYS A N 1
ATOM 2090 C CA . LYS A 1 258 ? -14.703 -19.297 1.848 1 94.94 258 LYS A CA 1
ATOM 2091 C C . LYS A 1 258 ? -15.867 -18.328 1.667 1 94.94 258 LYS A C 1
ATOM 2093 O O . LYS A 1 258 ? -16.844 -18.641 0.981 1 94.94 258 LYS A O 1
ATOM 2098 N N . MET A 1 259 ? -15.805 -17.188 2.244 1 94.75 259 MET A N 1
ATOM 2099 C CA . MET A 1 259 ? -16.922 -16.25 2.201 1 94.75 259 MET A CA 1
ATOM 2100 C C . MET A 1 259 ? -16.938 -15.492 0.884 1 94.75 259 MET A C 1
ATOM 2102 O O . MET A 1 259 ? -17.906 -14.781 0.588 1 94.75 259 MET A O 1
ATOM 2106 N N . ALA A 1 260 ? -15.859 -15.625 0.107 1 97 260 ALA A N 1
ATOM 2107 C CA . ALA A 1 260 ? -15.82 -14.961 -1.193 1 97 260 ALA A CA 1
ATOM 2108 C C . ALA A 1 260 ? -16.828 -15.578 -2.158 1 97 260 ALA A C 1
ATOM 2110 O O . ALA A 1 260 ? -17.281 -16.703 -1.944 1 97 260 ALA A O 1
ATOM 2111 N N . HIS A 1 261 ? -17.172 -14.812 -3.193 1 96.69 261 HIS A N 1
ATOM 2112 C CA . HIS A 1 261 ? -18.156 -15.281 -4.168 1 96.69 261 HIS A CA 1
ATOM 2113 C C . HIS A 1 261 ? -17.469 -15.805 -5.426 1 96.69 261 HIS A C 1
ATOM 2115 O O . HIS A 1 261 ? -18.125 -16.344 -6.32 1 96.69 261 HIS A O 1
ATOM 2121 N N . TRP A 1 262 ? -16.172 -15.711 -5.484 1 96.81 262 TRP A N 1
ATOM 2122 C CA . TRP A 1 262 ? -15.367 -16.297 -6.559 1 96.81 262 TRP A CA 1
ATOM 2123 C C . TRP A 1 262 ? -14 -16.719 -6.047 1 96.81 262 TRP A C 1
ATOM 2125 O O . TRP A 1 262 ? -13.414 -16.062 -5.188 1 96.81 262 TRP A O 1
ATOM 2135 N N . GLY A 1 263 ? -13.5 -17.812 -6.609 1 96 263 GLY A N 1
ATOM 2136 C CA . GLY A 1 263 ? -12.148 -18.266 -6.32 1 96 263 GLY A CA 1
ATOM 2137 C C . GLY A 1 263 ? -12.016 -18.891 -4.938 1 96 263 GLY A C 1
ATOM 2138 O O . GLY A 1 263 ? -10.93 -18.891 -4.363 1 96 263 GLY A O 1
ATOM 2139 N N . ASN A 1 264 ? -13.133 -19.281 -4.371 1 94.31 264 ASN A N 1
ATOM 2140 C CA . ASN A 1 264 ? -13.117 -19.781 -2.996 1 94.31 264 ASN A CA 1
ATOM 2141 C C . ASN A 1 264 ? -13.172 -21.297 -2.945 1 94.31 264 ASN A C 1
ATOM 2143 O O . ASN A 1 264 ? -13.273 -21.891 -1.867 1 94.31 264 ASN A O 1
ATOM 2147 N N . LYS A 1 265 ? -13.18 -21.938 -4.086 1 89.69 265 LYS A N 1
ATOM 2148 C CA . LYS A 1 265 ? -13.32 -23.391 -4.121 1 89.69 265 LYS A CA 1
ATOM 2149 C C . LYS A 1 265 ? -12 -24.062 -4.504 1 89.69 265 LYS A C 1
ATOM 2151 O O . LYS A 1 265 ? -11.258 -23.547 -5.348 1 89.69 265 LYS A O 1
ATOM 2156 N N . ARG A 1 266 ? -11.859 -25.172 -3.846 1 79.56 266 ARG A N 1
ATOM 2157 C CA . ARG A 1 266 ? -10.695 -25.984 -4.211 1 79.56 266 ARG A CA 1
ATOM 2158 C C . ARG A 1 266 ? -10.945 -26.766 -5.496 1 79.56 266 ARG A C 1
ATOM 2160 O O . ARG A 1 266 ? -12.07 -27.188 -5.762 1 79.56 266 ARG A O 1
ATOM 2167 N N . ILE A 1 267 ? -10.023 -26.703 -6.402 1 64.5 267 ILE A N 1
ATOM 2168 C CA . ILE A 1 267 ? -10.203 -27.547 -7.574 1 64.5 267 ILE A CA 1
ATOM 2169 C C . ILE A 1 267 ? -9.883 -29 -7.215 1 64.5 267 ILE A C 1
ATOM 2171 O O . ILE A 1 267 ? -8.859 -29.281 -6.598 1 64.5 267 ILE A O 1
ATOM 2175 N N . CYS A 1 268 ? -10.977 -29.859 -7.039 1 48.09 268 CYS A N 1
ATOM 2176 C CA . CYS A 1 268 ? -10.859 -31.297 -6.867 1 48.09 268 CYS A CA 1
ATOM 2177 C C . CYS A 1 268 ? -10.109 -31.922 -8.039 1 48.09 268 CYS A C 1
ATOM 2179 O O . CYS A 1 268 ? -10.164 -31.422 -9.156 1 48.09 268 CYS A O 1
ATOM 2181 N N . MET B 1 1 ? -31.812 64.125 3.168 1 16.8 1 MET B N 1
ATOM 2182 C CA . MET B 1 1 ? -31.609 65.25 2.289 1 16.8 1 MET B CA 1
ATOM 2183 C C . MET B 1 1 ? -30.297 65.125 1.507 1 16.8 1 MET B C 1
ATOM 2185 O O . MET B 1 1 ? -30.094 65.812 0.511 1 16.8 1 MET B O 1
ATOM 2189 N N . ARG B 1 2 ? -29.141 64.562 2.053 1 16.69 2 ARG B N 1
ATOM 2190 C CA . ARG B 1 2 ? -27.891 65.25 1.97 1 16.69 2 ARG B CA 1
ATOM 2191 C C . ARG B 1 2 ? -27.297 65.188 0.571 1 16.69 2 ARG B C 1
ATOM 2193 O O . ARG B 1 2 ? -27.469 64.188 -0.121 1 16.69 2 ARG B O 1
ATOM 2200 N N . GLY B 1 3 ? -26.359 66.188 0.24 1 16.16 3 GLY B N 1
ATOM 2201 C CA . GLY B 1 3 ? -25.875 67 -0.844 1 16.16 3 GLY B CA 1
ATOM 2202 C C . GLY B 1 3 ? -24.672 66.375 -1.556 1 16.16 3 GLY B C 1
ATOM 2203 O O . GLY B 1 3 ? -23.922 65.625 -0.975 1 16.16 3 GLY B O 1
ATOM 2204 N N . ALA B 1 4 ? -24.344 66.625 -2.953 1 18.58 4 ALA B N 1
ATOM 2205 C CA . ALA B 1 4 ? -23.797 66.125 -4.23 1 18.58 4 ALA B CA 1
ATOM 2206 C C . ALA B 1 4 ? -22.359 66.625 -4.414 1 18.58 4 ALA B C 1
ATOM 2208 O O . ALA B 1 4 ? -21.688 66.188 -5.367 1 18.58 4 ALA B O 1
ATOM 2209 N N . GLN B 1 5 ? -21.719 67.438 -3.467 1 15.45 5 GLN B N 1
ATOM 2210 C CA . GLN B 1 5 ? -21.016 68.438 -4.23 1 15.45 5 GLN B CA 1
ATOM 2211 C C . GLN B 1 5 ? -19.828 67.875 -4.977 1 15.45 5 GLN B C 1
ATOM 2213 O O . GLN B 1 5 ? -19.281 66.812 -4.578 1 15.45 5 GLN B O 1
ATOM 2218 N N . ARG B 1 6 ? -19.078 68.688 -5.773 1 15.27 6 ARG B N 1
ATOM 2219 C CA . ARG B 1 6 ? -18.531 68.938 -7.109 1 15.27 6 ARG B CA 1
ATOM 2220 C C . ARG B 1 6 ? -17.078 68.5 -7.191 1 15.27 6 ARG B C 1
ATOM 2222 O O . ARG B 1 6 ? -16.438 68.25 -6.164 1 15.27 6 ARG B O 1
ATOM 2229 N N . VAL B 1 7 ? -16.094 69.438 -7.703 1 16.05 7 VAL B N 1
ATOM 2230 C CA . VAL B 1 7 ? -15.516 69.688 -9.016 1 16.05 7 VAL B CA 1
ATOM 2231 C C . VAL B 1 7 ? -14.008 69.438 -8.969 1 16.05 7 VAL B C 1
ATOM 2233 O O . VAL B 1 7 ? -13.445 69.188 -7.902 1 16.05 7 VAL B O 1
ATOM 2236 N N . GLY B 1 8 ? -13.031 70.562 -9.008 1 14.45 8 GLY B N 1
ATOM 2237 C CA . GLY B 1 8 ? -12.266 71 -10.172 1 14.45 8 GLY B CA 1
ATOM 2238 C C . GLY B 1 8 ? -10.805 70.625 -10.094 1 14.45 8 GLY B C 1
ATOM 2239 O O . GLY B 1 8 ? -10.344 70.062 -9.062 1 14.45 8 GLY B O 1
ATOM 2240 N N . ALA B 1 9 ? -9.805 71.562 -10.344 1 15.91 9 ALA B N 1
ATOM 2241 C CA . ALA B 1 9 ? -8.875 71.938 -11.398 1 15.91 9 ALA B CA 1
ATOM 2242 C C . ALA B 1 9 ? -7.434 71.625 -10.992 1 15.91 9 ALA B C 1
ATOM 2244 O O . ALA B 1 9 ? -7.172 71.25 -9.859 1 15.91 9 ALA B O 1
ATOM 2245 N N . GLY B 1 10 ? -6.566 72.625 -10.812 1 14.3 10 GLY B N 1
ATOM 2246 C CA . GLY B 1 10 ? -5.582 73.188 -11.75 1 14.3 10 GLY B CA 1
ATOM 2247 C C . GLY B 1 10 ? -4.148 72.875 -11.32 1 14.3 10 GLY B C 1
ATOM 2248 O O . GLY B 1 10 ? -3.359 72.375 -12.102 1 14.3 10 GLY B O 1
ATOM 2249 N N . PRO B 1 11 ? -3.545 73.438 -10.117 1 14.95 11 PRO B N 1
ATOM 2250 C CA . PRO B 1 11 ? -2.564 74.5 -10.492 1 14.95 11 PRO B CA 1
ATOM 2251 C C . PRO B 1 11 ? -1.134 73.938 -10.516 1 14.95 11 PRO B C 1
ATOM 2253 O O . PRO B 1 11 ? -0.418 74.125 -11.5 1 14.95 11 PRO B O 1
ATOM 2256 N N . GLY B 1 12 ? -0.335 73.688 -9.312 1 14.77 12 GLY B N 1
ATOM 2257 C CA . GLY B 1 12 ? 0.724 74.625 -9 1 14.77 12 GLY B CA 1
ATOM 2258 C C . GLY B 1 12 ? 2.09 74.188 -9.477 1 14.77 12 GLY B C 1
ATOM 2259 O O . GLY B 1 12 ? 2.438 73 -9.359 1 14.77 12 GLY B O 1
ATOM 2260 N N . ARG B 1 13 ? 2.914 74.938 -10.336 1 15.89 13 ARG B N 1
ATOM 2261 C CA . ARG B 1 13 ? 3.982 75 -11.328 1 15.89 13 ARG B CA 1
ATOM 2262 C C . ARG B 1 13 ? 5.352 75 -10.656 1 15.89 13 ARG B C 1
ATOM 2264 O O . ARG B 1 13 ? 6.379 75.062 -11.336 1 15.89 13 ARG B O 1
ATOM 2271 N N . SER B 1 14 ? 5.602 74.875 -9.32 1 15.88 14 SER B N 1
ATOM 2272 C CA . SER B 1 14 ? 6.578 75.875 -8.883 1 15.88 14 SER B CA 1
ATOM 2273 C C . SER B 1 14 ? 7.945 75.562 -9.508 1 15.88 14 SER B C 1
ATOM 2275 O O . SER B 1 14 ? 8.25 74.438 -9.914 1 15.88 14 SER B O 1
ATOM 2277 N N . ARG B 1 15 ? 8.977 76.562 -9.406 1 15.45 15 ARG B N 1
ATOM 2278 C CA . ARG B 1 15 ? 9.93 77.375 -10.125 1 15.45 15 ARG B CA 1
ATOM 2279 C C . ARG B 1 15 ? 11.328 76.812 -10.07 1 15.45 15 ARG B C 1
ATOM 2281 O O . ARG B 1 15 ? 12.094 76.875 -11.039 1 15.45 15 ARG B O 1
ATOM 2288 N N . TRP B 1 16 ? 12.047 76.25 -9.039 1 16.55 16 TRP B N 1
ATOM 2289 C CA . TRP B 1 16 ? 13.195 77.062 -8.688 1 16.55 16 TRP B CA 1
ATOM 2290 C C . TRP B 1 16 ? 14.383 76.75 -9.602 1 16.55 16 TRP B C 1
ATOM 2292 O O . TRP B 1 16 ? 14.523 75.688 -10.102 1 16.55 16 TRP B O 1
ATOM 2302 N N . PRO B 1 17 ? 15.43 77.688 -9.648 1 16.62 17 PRO B N 1
ATOM 2303 C CA . PRO B 1 17 ? 16.328 78.25 -10.68 1 16.62 17 PRO B CA 1
ATOM 2304 C C . PRO B 1 17 ? 17.516 77.312 -10.953 1 16.62 17 PRO B C 1
ATOM 2306 O O . PRO B 1 17 ? 17.844 76.438 -10.133 1 16.62 17 PRO B O 1
ATOM 2309 N N . ARG B 1 18 ? 18.422 77.688 -11.984 1 16.86 18 ARG B N 1
ATOM 2310 C CA . ARG B 1 18 ? 19.234 77.188 -13.094 1 16.86 18 ARG B CA 1
ATOM 2311 C C . ARG B 1 18 ? 20.672 77 -12.648 1 16.86 18 ARG B C 1
ATOM 2313 O O . ARG B 1 18 ? 21.516 76.562 -13.453 1 16.86 18 ARG B O 1
ATOM 2320 N N . LEU B 1 19 ? 21.156 76.938 -11.336 1 17.08 19 LEU B N 1
ATOM 2321 C CA . LEU B 1 19 ? 22.422 77.688 -11.414 1 17.08 19 LEU B CA 1
ATOM 2322 C C . LEU B 1 19 ? 23.438 76.875 -12.242 1 17.08 19 LEU B C 1
ATOM 2324 O O . LEU B 1 19 ? 23.438 75.625 -12.211 1 17.08 19 LEU B O 1
ATOM 2328 N N . PRO B 1 20 ? 24.391 77.688 -12.914 1 16.09 20 PRO B N 1
ATOM 2329 C CA . PRO B 1 20 ? 25.141 77.5 -14.156 1 16.09 20 PRO B CA 1
ATOM 2330 C C . PRO B 1 20 ? 26.375 76.562 -13.961 1 16.09 20 PRO B C 1
ATOM 2332 O O . PRO B 1 20 ? 26.734 75.812 -14.852 1 16.09 20 PRO B O 1
ATOM 2335 N N . THR B 1 21 ? 27.141 76.688 -12.812 1 15.93 21 THR B N 1
ATOM 2336 C CA . THR B 1 21 ? 28.5 77.188 -13.07 1 15.93 21 THR B CA 1
ATOM 2337 C C . THR B 1 21 ? 29.344 76.125 -13.75 1 15.93 21 THR B C 1
ATOM 2339 O O . THR B 1 21 ? 29 74.938 -13.727 1 15.93 21 THR B O 1
ATOM 2342 N N . SER B 1 22 ? 30.797 76.312 -13.609 1 16.12 22 SER B N 1
ATOM 2343 C CA . SER B 1 22 ? 31.953 76.562 -14.484 1 16.12 22 SER B CA 1
ATOM 2344 C C . SER B 1 22 ? 32.656 75.188 -14.789 1 16.12 22 SER B C 1
ATOM 2346 O O . SER B 1 22 ? 32.281 74.188 -14.211 1 16.12 22 SER B O 1
ATOM 2348 N N . GLY B 1 23 ? 33.969 75.25 -14.531 1 16.34 23 GLY B N 1
ATOM 2349 C CA . GLY B 1 23 ? 35.094 75.188 -15.43 1 16.34 23 GLY B CA 1
ATOM 2350 C C . GLY B 1 23 ? 35.719 73.812 -15.57 1 16.34 23 GLY B C 1
ATOM 2351 O O . GLY B 1 23 ? 35.969 73.375 -16.688 1 16.34 23 GLY B O 1
ATOM 2352 N N . ILE B 1 24 ? 36.406 73.375 -14.43 1 18.92 24 ILE B N 1
ATOM 2353 C CA . ILE B 1 24 ? 37.812 73.062 -14.617 1 18.92 24 ILE B CA 1
ATOM 2354 C C . ILE B 1 24 ? 38 71.75 -15.344 1 18.92 24 ILE B C 1
ATOM 2356 O O . ILE B 1 24 ? 37.156 70.875 -15.234 1 18.92 24 ILE B O 1
ATOM 2360 N N . LYS B 1 25 ? 39.25 71.625 -15.664 1 17.89 25 LYS B N 1
ATOM 2361 C CA . LYS B 1 25 ? 40.062 71.188 -16.781 1 17.89 25 LYS B CA 1
ATOM 2362 C C . LYS B 1 25 ? 40.25 69.688 -16.703 1 17.89 25 LYS B C 1
ATOM 2364 O O . LYS B 1 25 ? 40.344 69 -17.734 1 17.89 25 LYS B O 1
ATOM 2369 N N . PRO B 1 26 ? 40.375 69.125 -15.422 1 19.61 26 PRO B N 1
ATOM 2370 C CA . PRO B 1 26 ? 41.656 68.375 -15.492 1 19.61 26 PRO B CA 1
ATOM 2371 C C . PRO B 1 26 ? 41.594 67.188 -16.406 1 19.61 26 PRO B C 1
ATOM 2373 O O . PRO B 1 26 ? 40.5 66.625 -16.672 1 19.61 26 PRO B O 1
ATOM 2376 N N . THR B 1 27 ? 42.781 66.75 -16.672 1 18.75 27 THR B N 1
ATOM 2377 C CA . THR B 1 27 ? 43.531 66.062 -17.688 1 18.75 27 THR B CA 1
ATOM 2378 C C . THR B 1 27 ? 43.156 64.562 -17.734 1 18.75 27 THR B C 1
ATOM 2380 O O . THR B 1 27 ? 42.5 64.062 -16.812 1 18.75 27 THR B O 1
ATOM 2383 N N . GLY B 1 28 ? 43.938 63.875 -18.438 1 18.59 28 GLY B N 1
ATOM 2384 C CA . GLY B 1 28 ? 43.906 62.844 -19.453 1 18.59 28 GLY B CA 1
ATOM 2385 C C . GLY B 1 28 ? 43.844 61.438 -18.859 1 18.59 28 GLY B C 1
ATOM 2386 O O . GLY B 1 28 ? 43.875 60.438 -19.594 1 18.59 28 GLY B O 1
ATOM 2387 N N . SER B 1 29 ? 43.969 61.406 -17.469 1 19.7 29 SER B N 1
ATOM 2388 C CA . SER B 1 29 ? 44.719 60.188 -17.188 1 19.7 29 SER B CA 1
ATOM 2389 C C . SER B 1 29 ? 44.031 58.969 -17.781 1 19.7 29 SER B C 1
ATOM 2391 O O . SER B 1 29 ? 42.844 59 -18.078 1 19.7 29 SER B O 1
ATOM 2393 N N . GLU B 1 30 ? 44.906 57.906 -17.703 1 21.73 30 GLU B N 1
ATOM 2394 C CA . GLU B 1 30 ? 45.188 56.625 -18.391 1 21.73 30 GLU B CA 1
ATOM 2395 C C . GLU B 1 30 ? 44.062 55.625 -18.141 1 21.73 30 GLU B C 1
ATOM 2397 O O . GLU B 1 30 ? 43.406 55.656 -17.109 1 21.73 30 GLU B O 1
ATOM 2402 N N . SER B 1 31 ? 43.625 55.094 -19.219 1 19.86 31 SER B N 1
ATOM 2403 C CA . SER B 1 31 ? 42.531 54.188 -19.562 1 19.86 31 SER B CA 1
ATOM 2404 C C . SER B 1 31 ? 42.625 52.875 -18.797 1 19.86 31 SER B C 1
ATOM 2406 O O . SER B 1 31 ? 43.594 52.125 -18.922 1 19.86 31 SER B O 1
ATOM 2408 N N . PRO B 1 32 ? 42.375 52.938 -17.438 1 20.78 32 PRO B N 1
ATOM 2409 C CA . PRO B 1 32 ? 42.562 51.562 -16.938 1 20.78 32 PRO B CA 1
ATOM 2410 C C . PRO B 1 32 ? 41.812 50.531 -17.781 1 20.78 32 PRO B C 1
ATOM 2412 O O . PRO B 1 32 ? 40.719 50.812 -18.312 1 20.78 32 PRO B O 1
ATOM 2415 N N . SER B 1 33 ? 42.562 49.625 -18.438 1 20.48 33 SER B N 1
ATOM 2416 C CA . SER B 1 33 ? 42.094 48.469 -19.188 1 20.48 33 SER B CA 1
ATOM 2417 C C . SER B 1 33 ? 41.094 47.656 -18.391 1 20.48 33 SER B C 1
ATOM 2419 O O . SER B 1 33 ? 41.406 47.188 -17.281 1 20.48 33 SER B O 1
ATOM 2421 N N . ALA B 1 34 ? 39.875 47.938 -18.391 1 19.88 34 ALA B N 1
ATOM 2422 C CA . ALA B 1 34 ? 38.781 47.156 -17.797 1 19.88 34 ALA B CA 1
ATOM 2423 C C . ALA B 1 34 ? 38.875 45.688 -18.188 1 19.88 34 ALA B C 1
ATOM 2425 O O . ALA B 1 34 ? 38.812 45.375 -19.375 1 19.88 34 ALA B O 1
ATOM 2426 N N . LEU B 1 35 ? 39.719 44.969 -17.516 1 22.75 35 LEU B N 1
ATOM 2427 C CA . LEU B 1 35 ? 39.688 43.531 -17.688 1 22.75 35 LEU B CA 1
ATOM 2428 C C . LEU B 1 35 ? 38.25 43 -17.719 1 22.75 35 LEU B C 1
ATOM 2430 O O . LEU B 1 35 ? 37.406 43.438 -16.938 1 22.75 35 LEU B O 1
ATOM 2434 N N . ARG B 1 36 ? 37.812 42.438 -18.875 1 20.17 36 ARG B N 1
ATOM 2435 C CA . ARG B 1 36 ? 36.562 41.75 -19.266 1 20.17 36 ARG B CA 1
ATOM 2436 C C . ARG B 1 36 ? 36.125 40.75 -18.188 1 20.17 36 ARG B C 1
ATOM 2438 O O . ARG B 1 36 ? 36.906 39.906 -17.766 1 20.17 36 ARG B O 1
ATOM 2445 N N . ARG B 1 37 ? 35.312 41.219 -17.266 1 22.53 37 ARG B N 1
ATOM 2446 C CA . ARG B 1 37 ? 34.594 40.281 -16.406 1 22.53 37 ARG B CA 1
ATOM 2447 C C . ARG B 1 37 ? 34.062 39.094 -17.188 1 22.53 37 ARG B C 1
ATOM 2449 O O . ARG B 1 37 ? 33.344 39.25 -18.172 1 22.53 37 ARG B O 1
ATOM 2456 N N . CYS B 1 38 ? 34.938 38.125 -17.391 1 24.3 38 CYS B N 1
ATOM 2457 C CA . CYS B 1 38 ? 34.531 36.812 -17.844 1 24.3 38 CYS B CA 1
ATOM 2458 C C . CYS B 1 38 ? 33.156 36.438 -17.266 1 24.3 38 CYS B C 1
ATOM 2460 O O . CYS B 1 38 ? 33 36.406 -16.047 1 24.3 38 CYS B O 1
ATOM 2462 N N . GLY B 1 39 ? 32.125 37 -17.859 1 25.94 39 GLY B N 1
ATOM 2463 C CA . GLY B 1 39 ? 30.781 36.531 -17.594 1 25.94 39 GLY B CA 1
ATOM 2464 C C . GLY B 1 39 ? 30.688 35.031 -17.375 1 25.94 39 GLY B C 1
ATOM 2465 O O . GLY B 1 39 ? 30.906 34.25 -18.297 1 25.94 39 GLY B O 1
ATOM 2466 N N . VAL B 1 40 ? 31.344 34.5 -16.375 1 29.84 40 VAL B N 1
ATOM 2467 C CA . VAL B 1 40 ? 30.984 33.125 -16.078 1 29.84 40 VAL B CA 1
ATOM 2468 C C . VAL B 1 40 ? 29.484 32.938 -16.234 1 29.84 40 VAL B C 1
ATOM 2470 O O . VAL B 1 40 ? 28.688 33.594 -15.555 1 29.84 40 VAL B O 1
ATOM 2473 N N . GLY B 1 41 ? 29.031 32.938 -17.484 1 28.8 41 GLY B N 1
ATOM 2474 C CA . GLY B 1 41 ? 27.703 32.406 -17.703 1 28.8 41 GLY B CA 1
ATOM 2475 C C . GLY B 1 41 ? 27.344 31.297 -16.75 1 28.8 41 GLY B C 1
ATOM 2476 O O . GLY B 1 41 ? 27.969 30.234 -16.75 1 28.8 41 GLY B O 1
ATOM 2477 N N . VAL B 1 42 ? 27.125 31.562 -15.547 1 32.06 42 VAL B N 1
ATOM 2478 C CA . VAL B 1 42 ? 26.391 30.531 -14.828 1 32.06 42 VAL B CA 1
ATOM 2479 C C . VAL B 1 42 ? 25.375 29.859 -15.773 1 32.06 42 VAL B C 1
ATOM 2481 O O . VAL B 1 42 ? 24.469 30.516 -16.281 1 32.06 42 VAL B O 1
ATOM 2484 N N . SER B 1 43 ? 25.828 29.125 -16.75 1 32.97 43 SER B N 1
ATOM 2485 C CA . SER B 1 43 ? 24.891 28.203 -17.375 1 32.97 43 SER B CA 1
ATOM 2486 C C . SER B 1 43 ? 23.797 27.766 -16.391 1 32.97 43 SER B C 1
ATOM 2488 O O . SER B 1 43 ? 24.094 27.141 -15.375 1 32.97 43 SER B O 1
ATOM 2490 N N . MET B 1 44 ? 22.922 28.641 -16 1 34.81 44 MET B N 1
ATOM 2491 C CA . MET B 1 44 ? 21.688 28.125 -15.414 1 34.81 44 MET B CA 1
ATOM 2492 C C . MET B 1 44 ? 21.328 26.766 -16.016 1 34.81 44 MET B C 1
ATOM 2494 O O . MET B 1 44 ? 20.922 26.688 -17.172 1 34.81 44 MET B O 1
ATOM 2498 N N . SER B 1 45 ? 22.172 25.812 -16.016 1 36.78 45 SER B N 1
ATOM 2499 C CA . SER B 1 45 ? 21.672 24.484 -16.422 1 36.78 45 SER B CA 1
ATOM 2500 C C . SER B 1 45 ? 20.156 24.391 -16.297 1 36.78 45 SER B C 1
ATOM 2502 O O . SER B 1 45 ? 19.594 24.812 -15.281 1 36.78 45 SER B O 1
ATOM 2504 N N . CYS B 1 46 ? 19.328 24.672 -17.203 1 40.88 46 CYS B N 1
ATOM 2505 C CA . CYS B 1 46 ? 17.891 24.406 -17.328 1 40.88 46 CYS B CA 1
ATOM 2506 C C . CYS B 1 46 ? 17.484 23.219 -16.484 1 40.88 46 CYS B C 1
ATOM 2508 O O . CYS B 1 46 ? 17.484 22.078 -16.953 1 40.88 46 CYS B O 1
ATOM 2510 N N . GLU B 1 47 ? 18.094 22.922 -15.445 1 47.44 47 GLU B N 1
ATOM 2511 C CA . GLU B 1 47 ? 17.703 21.844 -14.539 1 47.44 47 GLU B CA 1
ATOM 2512 C C . GLU B 1 47 ? 16.188 21.781 -14.383 1 47.44 47 GLU B C 1
ATOM 2514 O O . GLU B 1 47 ? 15.547 22.75 -13.984 1 47.44 47 GLU B O 1
ATOM 2519 N N . SER B 1 48 ? 15.414 21.234 -15.289 1 59.66 48 SER B N 1
ATOM 2520 C CA . SER B 1 48 ? 13.969 21 -15.336 1 59.66 48 SER B CA 1
ATOM 2521 C C . SER B 1 48 ? 13.375 20.922 -13.93 1 59.66 48 SER B C 1
ATOM 2523 O O . SER B 1 48 ? 13.891 20.203 -13.078 1 59.66 48 SER B O 1
ATOM 2525 N N . SER B 1 49 ? 12.594 21.953 -13.375 1 85.19 49 SER B N 1
ATOM 2526 C CA . SER B 1 49 ? 11.914 22.188 -12.109 1 85.19 49 SER B CA 1
ATOM 2527 C C . SER B 1 49 ? 11.023 21 -11.734 1 85.19 49 SER B C 1
ATOM 2529 O O . SER B 1 49 ? 10.391 20.391 -12.602 1 85.19 49 SER B O 1
ATOM 2531 N N . MET B 1 50 ? 11.195 20.406 -10.578 1 96.38 50 MET B N 1
ATOM 2532 C CA . MET B 1 50 ? 10.359 19.344 -10.008 1 96.38 50 MET B CA 1
ATOM 2533 C C . MET B 1 50 ? 8.914 19.812 -9.883 1 96.38 50 MET B C 1
ATOM 2535 O O . MET B 1 50 ? 8.656 20.938 -9.453 1 96.38 50 MET B O 1
ATOM 2539 N N . VAL B 1 51 ? 7.984 18.969 -10.445 1 98.19 51 VAL B N 1
ATOM 2540 C CA . VAL B 1 51 ? 6.57 19.328 -10.391 1 98.19 51 VAL B CA 1
ATOM 2541 C C . VAL B 1 51 ? 5.801 18.25 -9.625 1 98.19 51 VAL B C 1
ATOM 2543 O O . VAL B 1 51 ? 5.918 17.062 -9.93 1 98.19 51 VAL B O 1
ATOM 2546 N N . LEU B 1 52 ? 5.094 18.656 -8.602 1 98.44 52 LEU B N 1
ATOM 2547 C CA . LEU B 1 52 ? 4.145 17.797 -7.902 1 98.44 52 LEU B CA 1
ATOM 2548 C C . LEU B 1 52 ? 2.717 18.094 -8.352 1 98.44 52 LEU B C 1
ATOM 2550 O O . LEU B 1 52 ? 2.254 19.234 -8.258 1 98.44 52 LEU B O 1
ATOM 2554 N N . GLY B 1 53 ? 2.078 17.094 -8.898 1 98.5 53 GLY B N 1
ATOM 2555 C CA . GLY B 1 53 ? 0.69 17.25 -9.305 1 98.5 53 GLY B CA 1
ATOM 2556 C C . GLY B 1 53 ? -0.279 16.5 -8.414 1 98.5 53 GLY B C 1
ATOM 2557 O O . GLY B 1 53 ? -0.055 15.328 -8.086 1 98.5 53 GLY B O 1
ATOM 2558 N N . TYR B 1 54 ? -1.346 17.219 -8.031 1 98.19 54 TYR B N 1
ATOM 2559 C CA . TYR B 1 54 ? -2.389 16.609 -7.211 1 98.19 54 TYR B CA 1
ATOM 2560 C C . TYR B 1 54 ? -3.662 17.438 -7.238 1 98.19 54 TYR B C 1
ATOM 2562 O O . TYR B 1 54 ? -3.678 18.547 -7.797 1 98.19 54 TYR B O 1
ATOM 2570 N N . TRP B 1 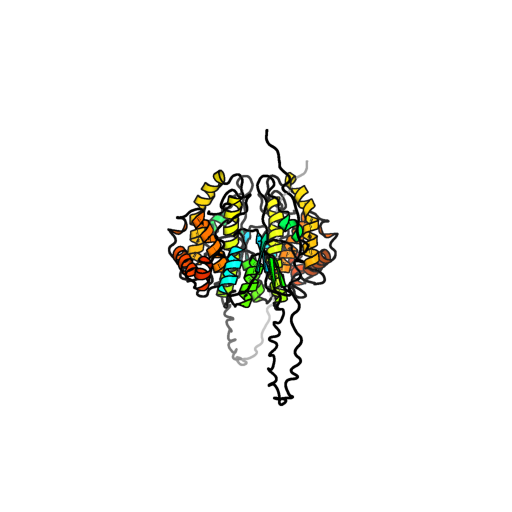55 ? -4.809 16.812 -6.703 1 97.44 55 TRP B N 1
ATOM 2571 C CA . TRP B 1 55 ? -6.008 17.609 -6.453 1 97.44 55 TRP B CA 1
ATOM 2572 C C . TRP B 1 55 ? -5.715 18.766 -5.516 1 97.44 55 TRP B C 1
ATOM 2574 O O . TRP B 1 55 ? -4.785 18.703 -4.707 1 97.44 55 TRP B O 1
ATOM 2584 N N . ASP B 1 56 ? -6.52 19.75 -5.629 1 96 56 ASP B N 1
ATOM 2585 C CA . ASP B 1 56 ? -6.391 20.906 -4.738 1 96 56 ASP B CA 1
ATOM 2586 C C . ASP B 1 56 ? -6.922 20.578 -3.344 1 96 56 ASP B C 1
ATOM 2588 O O . ASP B 1 56 ? -7.793 21.281 -2.826 1 96 56 ASP B O 1
ATOM 2592 N N . ILE B 1 57 ? -6.352 19.594 -2.738 1 96.69 57 ILE B N 1
ATOM 2593 C CA . ILE B 1 57 ? -6.668 19.141 -1.388 1 96.69 57 ILE B CA 1
ATOM 2594 C C . ILE B 1 57 ? -5.418 18.578 -0.721 1 96.69 57 ILE B C 1
ATOM 2596 O O . ILE B 1 57 ? -4.395 18.375 -1.38 1 96.69 57 ILE B O 1
ATOM 2600 N N . ARG B 1 58 ? -5.43 18.422 0.625 1 96.62 58 ARG B N 1
ATOM 2601 C CA . ARG B 1 58 ? -4.344 17.797 1.372 1 96.62 58 ARG B CA 1
ATOM 2602 C C . ARG B 1 58 ? -4.129 16.359 0.922 1 96.62 58 ARG B C 1
ATOM 2604 O O . ARG B 1 58 ? -3.041 16 0.458 1 96.62 58 ARG B O 1
ATOM 2611 N N . GLY B 1 59 ? -5.074 15.523 0.963 1 96.44 59 GLY B N 1
ATOM 2612 C CA . GLY B 1 59 ? -5.145 14.148 0.5 1 96.44 59 GLY B CA 1
ATOM 2613 C C . GLY B 1 59 ? -3.824 13.414 0.613 1 96.44 59 GLY B C 1
ATOM 2614 O O . GLY B 1 59 ? -3.102 13.57 1.6 1 96.44 59 GLY B O 1
ATOM 2615 N N . LEU B 1 60 ? -3.508 12.648 -0.326 1 97.44 60 LEU B N 1
ATOM 2616 C CA . LEU B 1 60 ? -2.357 11.75 -0.348 1 97.44 60 LEU B CA 1
ATOM 2617 C C . LEU B 1 60 ? -1.065 12.531 -0.566 1 97.44 60 LEU B C 1
ATOM 2619 O O . LEU B 1 60 ? 0.027 12.008 -0.336 1 97.44 60 LEU B O 1
ATOM 2623 N N . ALA B 1 61 ? -1.16 13.734 -0.946 1 98.06 61 ALA B N 1
ATOM 2624 C CA . ALA B 1 61 ? 0.027 14.469 -1.366 1 98.06 61 ALA B CA 1
ATOM 2625 C C . ALA B 1 61 ? 0.659 15.211 -0.19 1 98.06 61 ALA B C 1
ATOM 2627 O O . ALA B 1 61 ? 1.791 15.688 -0.286 1 98.06 61 ALA B O 1
ATOM 2628 N N . HIS B 1 62 ? -0.058 15.266 0.91 1 98.12 62 HIS B N 1
ATOM 2629 C CA . HIS B 1 62 ? 0.403 16.141 1.98 1 98.12 62 HIS B CA 1
ATOM 2630 C C . HIS B 1 62 ? 1.725 15.656 2.562 1 98.12 62 HIS B C 1
ATOM 2632 O O . HIS B 1 62 ? 2.615 16.453 2.852 1 98.12 62 HIS B O 1
ATOM 2638 N N . ALA B 1 63 ? 1.831 14.398 2.805 1 98.56 63 ALA B N 1
ATOM 2639 C CA . ALA B 1 63 ? 3.096 13.852 3.295 1 98.56 63 ALA B CA 1
ATOM 2640 C C . ALA B 1 63 ? 4.234 14.156 2.324 1 98.56 63 ALA B C 1
ATOM 2642 O O . ALA B 1 63 ? 5.367 14.398 2.746 1 98.56 63 ALA B O 1
ATOM 2643 N N . ILE B 1 64 ? 3.938 14.109 1.042 1 98.75 64 ILE B N 1
ATOM 2644 C CA . ILE B 1 64 ? 4.93 14.414 0.018 1 98.75 64 ILE B CA 1
ATOM 2645 C C . ILE B 1 64 ? 5.359 15.875 0.135 1 98.75 64 ILE B C 1
ATOM 2647 O O . ILE B 1 64 ? 6.555 16.172 0.124 1 98.75 64 ILE B O 1
ATOM 2651 N N . ARG B 1 65 ? 4.375 16.781 0.281 1 98.44 65 ARG B N 1
ATOM 2652 C CA . ARG B 1 65 ? 4.664 18.203 0.465 1 98.44 65 ARG B CA 1
ATOM 2653 C C . ARG B 1 65 ? 5.582 18.422 1.664 1 98.44 65 ARG B C 1
ATOM 2655 O O . ARG B 1 65 ? 6.59 19.125 1.562 1 98.44 65 ARG B O 1
ATOM 2662 N N . MET B 1 66 ? 5.23 17.828 2.736 1 98.69 66 MET B N 1
ATOM 2663 C CA . MET B 1 66 ? 6.012 18.016 3.955 1 98.69 66 MET B CA 1
ATOM 2664 C C . MET B 1 66 ? 7.43 17.484 3.779 1 98.69 66 MET B C 1
ATOM 2666 O O . MET B 1 66 ? 8.391 18.094 4.258 1 98.69 66 MET B O 1
ATOM 2670 N N . LEU B 1 67 ? 7.551 16.328 3.135 1 98.81 67 LEU B N 1
ATOM 2671 C CA . LEU B 1 67 ? 8.875 15.758 2.908 1 98.81 67 LEU B CA 1
ATOM 2672 C C . LEU B 1 67 ? 9.711 16.672 2.016 1 98.81 67 LEU B C 1
ATOM 2674 O O . LEU B 1 67 ? 10.898 16.875 2.273 1 98.81 67 LEU B O 1
ATOM 2678 N N . LEU B 1 68 ? 9.102 17.234 0.972 1 98.44 68 LEU B N 1
ATOM 2679 C CA . LEU B 1 68 ? 9.789 18.172 0.089 1 98.44 68 LEU B CA 1
ATOM 2680 C C . LEU B 1 68 ? 10.234 19.406 0.852 1 98.44 68 LEU B C 1
ATOM 2682 O O . LEU B 1 68 ? 11.352 19.891 0.677 1 98.44 68 LEU B O 1
ATOM 2686 N N . GLU B 1 69 ? 9.344 19.906 1.686 1 98.19 69 GLU B N 1
ATOM 2687 C CA . GLU B 1 69 ? 9.664 21.078 2.494 1 98.19 69 GLU B CA 1
ATOM 2688 C C . GLU B 1 69 ? 10.789 20.781 3.479 1 98.19 69 GLU B C 1
ATOM 2690 O O . GLU B 1 69 ? 11.719 21.594 3.633 1 98.19 69 GLU B O 1
ATOM 2695 N N . TYR B 1 70 ? 10.75 19.656 4.098 1 98.62 70 TYR B N 1
ATOM 2696 C CA . TYR B 1 70 ? 11.758 19.281 5.082 1 98.62 70 TYR B CA 1
ATOM 269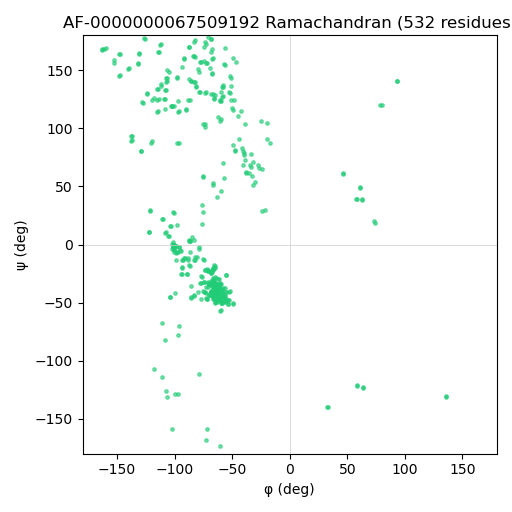7 C C . TYR B 1 70 ? 13.133 19.141 4.438 1 98.62 70 TYR B C 1
ATOM 2699 O O . TYR B 1 70 ? 14.148 19.5 5.039 1 98.62 70 TYR B O 1
ATOM 2707 N N . THR B 1 71 ? 13.156 18.625 3.256 1 98.12 71 THR B N 1
ATOM 2708 C CA . THR B 1 71 ? 14.422 18.375 2.574 1 98.12 71 THR B CA 1
ATOM 2709 C C . THR B 1 71 ? 14.867 19.609 1.792 1 98.12 71 THR B C 1
ATOM 2711 O O . THR B 1 71 ? 15.844 19.547 1.042 1 98.12 71 THR B O 1
ATOM 2714 N N . ASP B 1 72 ? 14.18 20.656 1.854 1 96.56 72 ASP B N 1
ATOM 2715 C CA . ASP B 1 72 ? 14.484 21.906 1.18 1 96.56 72 ASP B CA 1
ATOM 2716 C C . ASP B 1 72 ? 14.578 21.719 -0.332 1 96.56 72 ASP B C 1
ATOM 2718 O O . ASP B 1 72 ? 15.469 22.266 -0.982 1 96.56 72 ASP B O 1
ATOM 2722 N N . THR B 1 73 ? 13.688 20.906 -0.822 1 96.25 73 THR B N 1
ATOM 2723 C CA . THR B 1 73 ? 13.633 20.641 -2.258 1 96.25 73 THR B CA 1
ATOM 2724 C C . THR B 1 73 ? 12.734 21.672 -2.949 1 96.25 73 THR B C 1
ATOM 2726 O O . THR B 1 73 ? 11.578 21.859 -2.557 1 96.25 73 THR B O 1
ATOM 2729 N N . SER B 1 74 ? 13.344 22.328 -3.939 1 94.94 74 SER B N 1
ATOM 2730 C CA . SER B 1 74 ? 12.539 23.25 -4.73 1 94.94 74 SER B CA 1
ATOM 2731 C C . SER B 1 74 ? 11.594 22.5 -5.664 1 94.94 74 SER B C 1
ATOM 2733 O O . SER B 1 74 ? 12 21.547 -6.336 1 94.94 74 SER B O 1
ATOM 2735 N N . TYR B 1 75 ? 10.297 22.922 -5.605 1 96.88 75 TYR B N 1
ATOM 2736 C CA . TYR B 1 75 ? 9.32 22.266 -6.473 1 96.88 75 TYR B CA 1
ATOM 2737 C C . TYR B 1 75 ? 8.172 23.219 -6.801 1 96.88 75 TYR B C 1
ATOM 2739 O O . TYR B 1 75 ? 7.938 24.203 -6.086 1 96.88 75 TYR B O 1
ATOM 2747 N N . GLU B 1 76 ? 7.539 22.938 -7.895 1 96.88 76 GLU B N 1
ATOM 2748 C CA . GLU B 1 76 ? 6.277 23.562 -8.266 1 96.88 76 GLU B CA 1
ATOM 2749 C C . GLU B 1 76 ? 5.102 22.609 -8.055 1 96.88 76 GLU B C 1
ATOM 2751 O O . GLU B 1 76 ? 5.246 21.391 -8.211 1 96.88 76 GLU B O 1
ATOM 2756 N N . GLU B 1 77 ? 3.945 23.188 -7.73 1 95.94 77 GLU B N 1
ATOM 2757 C CA . GLU B 1 77 ? 2.762 22.359 -7.555 1 95.94 77 GLU B CA 1
ATOM 2758 C C . GLU B 1 77 ? 1.718 22.641 -8.633 1 95.94 77 GLU B C 1
ATOM 2760 O O . GLU B 1 77 ? 1.435 23.797 -8.93 1 95.94 77 GLU B O 1
ATOM 2765 N N . LYS B 1 78 ? 1.374 21.625 -9.25 1 97.19 78 LYS B N 1
ATOM 2766 C CA . LYS B 1 78 ? 0.189 21.672 -10.102 1 97.19 78 LYS B CA 1
ATOM 2767 C C . LYS B 1 78 ? -1.036 21.125 -9.375 1 97.19 78 LYS B C 1
ATOM 2769 O O . LYS B 1 78 ? -1.116 19.938 -9.094 1 97.19 78 LYS B O 1
ATOM 2774 N N . ARG B 1 79 ? -2.027 22.016 -9.117 1 96.69 79 ARG B N 1
ATOM 2775 C CA . ARG B 1 79 ? -3.23 21.641 -8.391 1 96.69 79 ARG B CA 1
ATOM 2776 C C . ARG B 1 79 ? -4.441 21.594 -9.312 1 96.69 79 ARG B C 1
ATOM 2778 O O . ARG B 1 79 ? -4.742 22.578 -10 1 96.69 79 ARG B O 1
ATOM 2785 N N . TYR B 1 80 ? -5.086 20.469 -9.305 1 97.5 80 TYR B N 1
ATOM 2786 C CA . TYR B 1 80 ? -6.305 20.297 -10.086 1 97.5 80 TYR B CA 1
ATOM 2787 C C . TYR B 1 80 ? -7.543 20.484 -9.219 1 97.5 80 TYR B C 1
ATOM 2789 O O . TYR B 1 80 ? -7.555 20.078 -8.055 1 97.5 80 TYR B O 1
ATOM 2797 N N . THR B 1 81 ? -8.578 21.062 -9.797 1 95.38 81 THR B N 1
ATOM 2798 C CA . THR B 1 81 ? -9.781 21.328 -9.016 1 95.38 81 THR B CA 1
ATOM 2799 C C . THR B 1 81 ? -10.961 20.516 -9.547 1 95.38 81 THR B C 1
ATOM 2801 O O . THR B 1 81 ? -11.109 20.344 -10.766 1 95.38 81 THR B O 1
ATOM 2804 N N . CYS B 1 82 ? -11.656 19.922 -8.656 1 93.31 82 CYS B N 1
ATOM 2805 C CA . CYS B 1 82 ? -12.93 19.281 -8.961 1 93.31 82 CYS B CA 1
ATOM 2806 C C . CYS B 1 82 ? -14.07 20.281 -8.891 1 93.31 82 CYS B C 1
ATOM 2808 O O . CYS B 1 82 ? -14.094 21.156 -8.016 1 93.31 82 CYS B O 1
ATOM 2810 N N . GLY B 1 83 ? -14.984 20.141 -9.828 1 92.5 83 GLY B N 1
ATOM 2811 C CA . GLY B 1 83 ? -16.125 21.047 -9.844 1 92.5 83 GLY B CA 1
ATOM 2812 C C . GLY B 1 83 ? -17.062 20.844 -8.672 1 92.5 83 GLY B C 1
ATOM 2813 O O . GLY B 1 83 ? -16.859 19.938 -7.855 1 92.5 83 GLY B O 1
ATOM 2814 N N . GLU B 1 84 ? -18.078 21.688 -8.609 1 91.75 84 GLU B N 1
ATOM 2815 C CA . GLU B 1 84 ? -19.047 21.672 -7.516 1 91.75 84 GLU B CA 1
ATOM 2816 C C . GLU B 1 84 ? -20.125 20.609 -7.746 1 91.75 84 GLU B C 1
ATOM 2818 O O . GLU B 1 84 ? -20.203 20.031 -8.828 1 91.75 84 GLU B O 1
ATOM 2823 N N . ALA B 1 85 ? -20.828 20.219 -6.711 1 88.06 85 ALA B N 1
ATOM 2824 C CA . ALA B 1 85 ? -22 19.359 -6.812 1 88.06 85 ALA B CA 1
ATOM 2825 C C . ALA B 1 85 ? -22.984 19.891 -7.844 1 88.06 85 ALA B C 1
ATOM 2827 O O . ALA B 1 85 ? -23.094 21.109 -8.047 1 88.06 85 ALA B O 1
ATOM 2828 N N . PRO B 1 86 ? -23.656 19.125 -8.594 1 90.88 86 PRO B N 1
ATOM 2829 C CA . PRO B 1 86 ? -23.812 17.688 -8.406 1 90.88 86 PRO B CA 1
ATOM 2830 C C . PRO B 1 86 ? -22.891 16.875 -9.32 1 90.88 86 PRO B C 1
ATOM 2832 O O . PRO B 1 86 ? -22.734 15.664 -9.141 1 90.88 86 PRO B O 1
ATOM 2835 N N . ASP B 1 87 ? -22.25 17.625 -10.18 1 91 87 ASP B N 1
ATOM 2836 C CA . ASP B 1 87 ? -21.531 16.891 -11.219 1 91 87 ASP B CA 1
ATOM 2837 C C . ASP B 1 87 ? -20.109 16.562 -10.781 1 91 87 ASP B C 1
ATOM 2839 O O . ASP B 1 87 ? -19.469 15.656 -11.32 1 91 87 ASP B O 1
ATOM 2843 N N . TYR B 1 88 ? -19.609 17.359 -9.898 1 93.81 88 TYR B N 1
ATOM 2844 C CA . TYR B 1 88 ? -18.234 17.188 -9.461 1 93.81 88 TYR B CA 1
ATOM 2845 C C . TYR B 1 88 ? -17.312 16.984 -10.648 1 93.81 88 TYR B C 1
ATOM 2847 O O . TYR B 1 88 ? -16.562 16 -10.711 1 93.81 88 TYR B O 1
ATOM 2855 N N . ASP B 1 89 ? -17.297 18.016 -11.516 1 94.44 89 ASP B N 1
ATOM 2856 C CA . ASP B 1 89 ? -16.578 17.984 -12.781 1 94.44 89 ASP B CA 1
ATOM 2857 C C . ASP B 1 89 ? -15.078 17.766 -12.555 1 94.44 89 ASP B C 1
ATOM 2859 O O . ASP B 1 89 ? -14.43 18.547 -11.852 1 94.44 89 ASP B O 1
ATOM 2863 N N . ARG B 1 90 ? -14.5 16.75 -13.148 1 95.06 90 ARG B N 1
ATOM 2864 C CA . ARG B 1 90 ? -13.094 16.406 -12.984 1 95.06 90 ARG B CA 1
ATOM 2865 C C . ARG B 1 90 ? -12.305 16.672 -14.258 1 95.06 90 ARG B C 1
ATOM 2867 O O . ARG B 1 90 ? -11.234 16.094 -14.469 1 95.06 90 ARG B O 1
ATOM 2874 N N . SER B 1 91 ? -12.727 17.5 -15.141 1 95.19 91 SER B N 1
ATOM 2875 C CA . SER B 1 91 ? -12.18 17.688 -16.484 1 95.19 91 SER B CA 1
ATOM 2876 C C . SER B 1 91 ? -10.758 18.25 -16.422 1 95.19 91 SER B C 1
ATOM 2878 O O . SER B 1 91 ? -9.938 17.969 -17.297 1 95.19 91 SER B O 1
ATOM 2880 N N . GLN B 1 92 ? -10.531 19.062 -15.422 1 94.88 92 GLN B N 1
ATOM 2881 C CA . GLN B 1 92 ? -9.195 19.641 -15.32 1 94.88 92 GLN B CA 1
ATOM 2882 C C . GLN B 1 92 ? -8.133 18.547 -15.289 1 94.88 92 GLN B C 1
ATOM 2884 O O . GLN B 1 92 ? -7.078 18.688 -15.914 1 94.88 92 GLN B O 1
ATOM 2889 N N . TRP B 1 93 ? -8.438 17.484 -14.562 1 95.88 93 TRP B N 1
ATOM 2890 C CA . TRP B 1 93 ? -7.488 16.375 -14.484 1 95.88 93 TRP B CA 1
ATOM 2891 C C . TRP B 1 93 ? -7.641 15.445 -15.68 1 95.88 93 TRP B C 1
ATOM 2893 O O . TRP B 1 93 ? -6.648 15.039 -16.297 1 95.88 93 TRP B O 1
ATOM 2903 N N . LEU B 1 94 ? -8.82 15.156 -16.016 1 94.81 94 LEU B N 1
ATOM 2904 C CA . LEU B 1 94 ? -9.078 14.18 -17.078 1 94.81 94 LEU B CA 1
ATOM 2905 C C . LEU B 1 94 ? -8.508 14.664 -18.406 1 94.81 94 LEU B C 1
ATOM 2907 O O . LEU B 1 94 ? -8.062 13.852 -19.219 1 94.81 94 LEU B O 1
ATOM 2911 N N . ASP B 1 95 ? -8.453 15.938 -18.609 1 93.94 95 ASP B N 1
ATOM 2912 C CA . ASP B 1 95 ? -7.926 16.516 -19.844 1 93.94 95 ASP B CA 1
ATOM 2913 C C . ASP B 1 95 ? -6.398 16.453 -19.859 1 93.94 95 ASP B C 1
ATOM 2915 O O . ASP B 1 95 ? -5.789 16.422 -20.922 1 93.94 95 ASP B O 1
ATOM 2919 N N . ALA B 1 96 ? -5.809 16.469 -18.719 1 94.25 96 ALA B N 1
ATOM 2920 C CA . ALA B 1 96 ? -4.352 16.5 -18.609 1 94.25 96 ALA B CA 1
ATOM 2921 C C . ALA B 1 96 ? -3.779 15.094 -18.469 1 94.25 96 ALA B C 1
ATOM 2923 O O . ALA B 1 96 ? -2.623 14.852 -18.828 1 94.25 96 ALA B O 1
ATOM 2924 N N . LYS B 1 97 ? -4.484 14.172 -18 1 93.5 97 LYS B N 1
ATOM 2925 C CA . LYS B 1 97 ? -4.121 12.859 -17.484 1 93.5 97 LYS B CA 1
ATOM 2926 C C . LYS B 1 97 ? -3.254 12.102 -18.484 1 93.5 97 LYS B C 1
ATOM 2928 O O . LYS B 1 97 ? -2.215 11.547 -18.125 1 93.5 97 LYS B O 1
ATOM 2933 N N . PHE B 1 98 ? -3.504 12.148 -19.781 1 92.44 98 PHE B N 1
ATOM 2934 C CA . PHE B 1 98 ? -2.809 11.32 -20.75 1 92.44 98 PHE B CA 1
ATOM 2935 C C . PHE B 1 98 ? -1.803 12.148 -21.547 1 92.44 98 PHE B C 1
ATOM 2937 O O . PHE B 1 98 ? -1.151 11.633 -22.453 1 92.44 98 PHE B O 1
ATOM 2944 N N . LYS B 1 99 ? -1.614 13.398 -21.156 1 93.5 99 LYS B N 1
ATOM 2945 C CA . LYS B 1 99 ? -0.674 14.273 -21.844 1 93.5 99 LYS B CA 1
ATOM 2946 C C . LYS B 1 99 ? 0.64 14.383 -21.078 1 93.5 99 LYS B C 1
ATOM 2948 O O . LYS B 1 99 ? 1.607 14.969 -21.578 1 93.5 99 LYS B O 1
ATOM 2953 N N . LEU B 1 100 ? 0.742 13.812 -19.953 1 94.44 100 LEU B N 1
ATOM 2954 C CA . LEU B 1 100 ? 1.886 14 -19.062 1 94.44 100 LEU B CA 1
ATOM 2955 C C . LEU B 1 100 ? 2.893 12.867 -19.219 1 94.44 100 LEU B C 1
ATOM 2957 O O . LEU B 1 100 ? 3.947 12.875 -18.578 1 94.44 100 LEU B O 1
ATOM 2961 N N . ASP B 1 101 ? 2.611 11.875 -19.953 1 93.94 101 ASP B N 1
ATOM 2962 C CA . ASP B 1 101 ? 3.492 10.75 -20.25 1 93.94 101 ASP B CA 1
ATOM 2963 C C . ASP B 1 101 ? 3.842 9.977 -18.969 1 93.94 101 ASP B C 1
ATOM 2965 O O . ASP B 1 101 ? 5.012 9.68 -18.719 1 93.94 101 ASP B O 1
ATOM 2969 N N . LEU B 1 102 ? 2.881 9.844 -18.125 1 95.5 102 LEU B N 1
ATOM 2970 C CA . LEU B 1 102 ? 3.012 9.008 -16.938 1 95.5 102 LEU B CA 1
ATOM 2971 C C . LEU B 1 102 ? 2.729 7.547 -17.25 1 95.5 102 LEU B C 1
ATOM 2973 O O . LEU B 1 102 ? 1.83 7.242 -18.047 1 95.5 102 LEU B O 1
ATOM 2977 N N . ALA B 1 103 ? 3.541 6.668 -16.641 1 92.69 103 ALA B N 1
ATOM 2978 C CA . ALA B 1 103 ? 3.342 5.246 -16.906 1 92.69 103 ALA B CA 1
ATOM 2979 C C . ALA B 1 103 ? 1.945 4.801 -16.484 1 92.69 103 ALA B C 1
ATOM 2981 O O . ALA B 1 103 ? 1.287 4.035 -17.188 1 92.69 103 ALA B O 1
ATOM 2982 N N . PHE B 1 104 ? 1.55 5.152 -15.344 1 97.31 104 PHE B N 1
ATOM 2983 C CA . PHE B 1 104 ? 0.208 4.957 -14.812 1 97.31 104 PHE B CA 1
ATOM 2984 C C . PHE B 1 104 ? -0.438 6.293 -14.461 1 97.31 104 PHE B C 1
ATOM 2986 O O . PHE B 1 104 ? -0.312 6.77 -13.336 1 97.31 104 PHE B O 1
ATOM 2993 N N . PRO B 1 105 ? -1.104 6.871 -15.445 1 96.31 105 PRO B N 1
ATOM 2994 C CA . PRO B 1 105 ? -1.611 8.227 -15.258 1 96.31 105 PRO B CA 1
ATOM 2995 C C . PRO B 1 105 ? -2.605 8.328 -14.102 1 96.31 105 PRO B C 1
ATOM 2997 O O . PRO B 1 105 ? -3.74 7.863 -14.211 1 96.31 105 PRO B O 1
ATOM 3000 N N . ASN B 1 106 ? -2.127 8.914 -13.039 1 96.81 106 ASN B N 1
ATOM 3001 C CA . ASN B 1 106 ? -2.926 9.109 -11.836 1 96.81 106 ASN B CA 1
ATOM 3002 C C . ASN B 1 106 ? -2.35 10.211 -10.953 1 96.81 106 ASN B C 1
ATOM 3004 O O . ASN B 1 106 ? -1.293 10.766 -11.258 1 96.81 106 ASN B O 1
ATOM 3008 N N . LEU B 1 107 ? -3.107 10.625 -9.961 1 97.81 107 LEU B N 1
ATOM 3009 C CA . LEU B 1 107 ? -2.68 11.594 -8.961 1 97.81 107 LEU B CA 1
ATOM 3010 C C . LEU B 1 107 ? -2.434 10.914 -7.613 1 97.81 107 LEU B C 1
ATOM 3012 O O . LEU B 1 107 ? -3.166 9.992 -7.234 1 97.81 107 LEU B O 1
ATOM 3016 N N . PRO B 1 108 ? -1.372 11.312 -6.891 1 98.5 108 PRO B N 1
ATOM 3017 C CA . PRO B 1 108 ? -0.355 12.32 -7.199 1 98.5 108 PRO B CA 1
ATOM 3018 C C . PRO B 1 108 ? 0.693 11.82 -8.188 1 98.5 108 PRO B C 1
ATOM 3020 O O . PRO B 1 108 ? 0.858 10.609 -8.352 1 98.5 108 PRO B O 1
ATOM 3023 N N . TYR B 1 109 ? 1.326 12.734 -8.852 1 98.69 109 TYR B N 1
ATOM 3024 C CA . TYR B 1 109 ? 2.508 12.43 -9.648 1 98.69 109 TYR B CA 1
ATOM 3025 C C . TYR B 1 109 ? 3.637 13.406 -9.359 1 98.69 109 TYR B C 1
ATOM 3027 O O . TYR B 1 109 ? 3.396 14.508 -8.852 1 98.69 109 TYR B O 1
ATOM 3035 N N . LEU B 1 110 ? 4.859 12.977 -9.609 1 98.69 110 LEU B N 1
ATOM 3036 C CA . LEU B 1 110 ? 6.059 13.797 -9.477 1 98.69 110 LEU B CA 1
ATOM 3037 C C . LEU B 1 110 ? 6.898 13.734 -10.75 1 98.69 110 LEU B C 1
ATOM 3039 O O . LEU B 1 110 ? 7.23 12.648 -11.227 1 98.69 110 LEU B O 1
ATOM 3043 N N . MET B 1 111 ? 7.129 14.898 -11.32 1 97.75 111 MET B N 1
ATOM 3044 C CA . MET B 1 111 ? 8.047 15.031 -12.445 1 97.75 111 MET B CA 1
ATOM 3045 C C . MET B 1 111 ? 9.383 15.617 -11.992 1 97.75 111 MET B C 1
ATOM 3047 O O . MET B 1 111 ? 9.43 16.719 -11.438 1 97.75 111 MET B O 1
ATOM 3051 N N . ASP B 1 112 ? 10.398 14.891 -12.18 1 97.25 112 ASP B N 1
ATOM 3052 C CA . ASP B 1 112 ? 11.758 15.297 -11.828 1 97.25 112 ASP B CA 1
ATOM 3053 C C . ASP B 1 112 ? 12.75 14.906 -12.914 1 97.25 112 ASP B C 1
ATOM 3055 O O . ASP B 1 112 ? 13.344 13.82 -12.859 1 97.25 112 ASP B O 1
ATOM 3059 N N . GLY B 1 113 ? 13.016 15.859 -13.867 1 94.06 113 GLY B N 1
ATOM 3060 C CA . GLY B 1 113 ? 13.82 15.516 -15.023 1 94.06 113 GLY B CA 1
ATOM 3061 C C . GLY B 1 113 ? 13.234 14.375 -15.844 1 94.06 113 GLY B C 1
ATOM 3062 O O . GLY B 1 113 ? 12.078 14.438 -16.25 1 94.06 113 GLY B O 1
ATOM 3063 N N . LYS B 1 114 ? 13.992 13.367 -15.969 1 94.81 114 LYS B N 1
ATOM 3064 C CA . LYS B 1 114 ? 13.547 12.234 -16.781 1 94.81 114 LYS B CA 1
ATOM 3065 C C . LYS B 1 114 ? 12.641 11.312 -15.969 1 94.81 114 LYS B C 1
ATOM 3067 O O . LYS B 1 114 ? 11.992 10.422 -16.531 1 94.81 114 LYS B O 1
ATOM 3072 N N . ASN B 1 115 ? 12.641 11.531 -14.68 1 96.81 115 ASN B N 1
ATOM 3073 C CA . ASN B 1 115 ? 11.852 10.656 -13.812 1 96.81 115 ASN B CA 1
ATOM 3074 C C . ASN B 1 115 ? 10.438 11.188 -13.625 1 96.81 115 ASN B C 1
ATOM 3076 O O . ASN B 1 115 ? 10.242 12.281 -13.094 1 96.81 115 ASN B O 1
ATOM 3080 N N . LYS B 1 116 ? 9.477 10.414 -14.094 1 97.44 116 LYS B N 1
ATOM 3081 C CA . LYS B 1 116 ? 8.047 10.664 -13.914 1 97.44 116 LYS B CA 1
ATOM 3082 C C . LYS B 1 116 ? 7.406 9.57 -13.062 1 97.44 116 LYS B C 1
ATOM 3084 O O . LYS B 1 116 ? 7.305 8.422 -13.492 1 97.44 116 LYS B O 1
ATOM 3089 N N . ILE B 1 117 ? 6.949 9.977 -11.883 1 98.38 117 ILE B N 1
ATOM 3090 C CA . ILE B 1 117 ? 6.586 8.969 -10.898 1 98.38 117 ILE B CA 1
ATOM 3091 C C . ILE B 1 117 ? 5.141 9.172 -10.453 1 98.38 117 ILE B C 1
ATOM 3093 O O . ILE B 1 117 ? 4.734 10.289 -10.133 1 98.38 117 ILE B O 1
ATOM 3097 N N . THR B 1 118 ? 4.441 8.047 -10.516 1 97.81 118 THR B N 1
ATOM 3098 C CA . THR B 1 118 ? 3.121 8 -9.898 1 97.81 118 THR B CA 1
ATOM 3099 C C . THR B 1 118 ? 3.123 7.07 -8.688 1 97.81 118 THR B C 1
ATOM 3101 O O . THR B 1 118 ? 4.098 6.352 -8.453 1 97.81 118 THR B O 1
ATOM 3104 N N . GLN B 1 119 ? 2.008 7.055 -7.934 1 98.12 119 GLN B N 1
ATOM 3105 C CA . GLN B 1 119 ? 1.876 6.34 -6.668 1 98.12 119 GLN B CA 1
ATOM 3106 C C . GLN B 1 119 ? 2.545 7.105 -5.531 1 98.12 119 GLN B C 1
ATOM 3108 O O . GLN B 1 119 ? 3.764 7.301 -5.539 1 98.12 119 GLN B O 1
ATOM 3113 N N . SER B 1 120 ? 1.742 7.445 -4.566 1 98.5 120 SER B N 1
ATOM 3114 C CA . SER B 1 120 ? 2.17 8.336 -3.492 1 98.5 120 SER B CA 1
ATOM 3115 C C . SER B 1 120 ? 3.354 7.75 -2.729 1 98.5 120 SER B C 1
ATOM 3117 O O . SER B 1 120 ? 4.336 8.453 -2.463 1 98.5 120 SER B O 1
ATOM 3119 N N . ASN B 1 121 ? 3.316 6.445 -2.438 1 98.56 121 ASN B N 1
ATOM 3120 C CA . ASN B 1 121 ? 4.41 5.832 -1.689 1 98.56 121 ASN B CA 1
ATOM 3121 C C . ASN B 1 121 ? 5.684 5.75 -2.525 1 98.56 121 ASN B C 1
ATOM 3123 O O . ASN B 1 121 ? 6.789 5.855 -1.99 1 98.56 121 ASN B O 1
ATOM 3127 N N . ALA B 1 122 ? 5.512 5.551 -3.834 1 98.69 122 ALA B N 1
ATOM 3128 C CA . ALA B 1 122 ? 6.676 5.551 -4.715 1 98.69 122 ALA B CA 1
ATOM 3129 C C . ALA B 1 122 ? 7.348 6.922 -4.738 1 98.69 122 ALA B C 1
ATOM 3131 O O . ALA B 1 122 ? 8.578 7.02 -4.719 1 98.69 122 ALA B O 1
ATOM 3132 N N . ILE B 1 123 ? 6.543 7.934 -4.762 1 98.81 123 ILE B N 1
ATOM 3133 C CA . ILE B 1 123 ? 7.047 9.305 -4.766 1 98.81 123 ILE B CA 1
ATOM 3134 C C . ILE B 1 123 ? 7.797 9.578 -3.465 1 98.81 123 ILE B C 1
ATOM 3136 O O . ILE B 1 123 ? 8.906 10.117 -3.484 1 98.81 123 ILE B O 1
ATOM 3140 N N . LEU B 1 124 ? 7.223 9.195 -2.365 1 98.88 124 LEU B N 1
ATOM 3141 C CA . LEU B 1 124 ? 7.844 9.398 -1.062 1 98.88 124 LEU B CA 1
ATOM 3142 C C . LEU B 1 124 ? 9.195 8.688 -0.986 1 98.88 124 LEU B C 1
ATOM 3144 O O . LEU B 1 124 ? 10.188 9.273 -0.551 1 98.88 124 LEU B O 1
ATOM 3148 N N . ARG B 1 125 ? 9.242 7.48 -1.433 1 98.69 125 ARG B N 1
ATOM 3149 C CA . ARG B 1 125 ? 10.484 6.715 -1.383 1 98.69 125 ARG B CA 1
ATOM 3150 C C . ARG B 1 125 ? 11.547 7.336 -2.287 1 98.69 125 ARG B C 1
ATOM 3152 O O . ARG B 1 125 ? 12.734 7.344 -1.947 1 98.69 125 ARG B O 1
ATOM 3159 N N . TYR B 1 126 ? 11.141 7.812 -3.404 1 98.69 126 TYR B N 1
ATOM 3160 C CA . TYR B 1 126 ? 12.055 8.453 -4.34 1 98.69 126 TYR B CA 1
ATOM 3161 C C . TYR B 1 126 ? 12.742 9.648 -3.697 1 98.69 126 TYR B C 1
ATOM 3163 O O . TYR B 1 126 ? 13.969 9.75 -3.705 1 98.69 126 TYR B O 1
ATOM 3171 N N . ILE B 1 127 ? 11.961 10.5 -3.105 1 98.69 127 ILE B N 1
ATOM 3172 C CA . ILE B 1 127 ? 12.5 11.68 -2.447 1 98.69 127 ILE B CA 1
ATOM 3173 C C . ILE B 1 127 ? 13.352 11.266 -1.248 1 98.69 127 ILE B C 1
ATOM 3175 O O . ILE B 1 127 ? 14.438 11.797 -1.036 1 98.69 127 ILE B O 1
ATOM 3179 N N . ALA B 1 128 ? 12.828 10.336 -0.518 1 98.75 128 ALA B N 1
ATOM 3180 C CA . ALA B 1 128 ? 13.508 9.875 0.69 1 98.75 128 ALA B CA 1
ATOM 3181 C C . ALA B 1 128 ? 14.875 9.289 0.36 1 98.75 128 ALA B C 1
ATOM 3183 O O . ALA B 1 128 ? 15.852 9.523 1.077 1 98.75 128 ALA B O 1
ATOM 3184 N N . ARG B 1 129 ? 14.922 8.492 -0.69 1 98 129 ARG B N 1
ATOM 3185 C CA . ARG B 1 129 ? 16.188 7.875 -1.072 1 98 129 ARG B CA 1
ATOM 3186 C C . ARG B 1 129 ? 17.234 8.938 -1.43 1 98 129 ARG B C 1
ATOM 3188 O O . ARG B 1 129 ? 18.406 8.789 -1.104 1 98 129 ARG B O 1
ATOM 3195 N N . LYS B 1 130 ? 16.828 9.961 -2.033 1 97.19 130 LYS B N 1
ATOM 3196 C CA . LYS B 1 130 ? 17.734 11.047 -2.416 1 97.19 130 LYS B CA 1
ATOM 3197 C C . LYS B 1 130 ? 18.312 11.734 -1.188 1 97.19 130 LYS B C 1
ATOM 3199 O O . LYS B 1 130 ? 19.359 12.398 -1.278 1 97.19 130 LYS B O 1
ATOM 3204 N N . HIS B 1 131 ? 17.688 11.562 -0.076 1 97.94 131 HIS B N 1
ATOM 3205 C CA . HIS B 1 131 ? 18.094 12.281 1.123 1 97.94 131 HIS B CA 1
ATOM 3206 C C . HIS B 1 131 ? 18.438 11.32 2.258 1 97.94 131 HIS B C 1
ATOM 3208 O O . HIS B 1 131 ? 18.469 11.719 3.424 1 97.94 131 HIS B O 1
ATOM 3214 N N . ASN B 1 132 ? 18.531 10.047 1.959 1 97.44 132 ASN B N 1
ATOM 3215 C CA . ASN B 1 132 ? 18.891 8.992 2.906 1 97.44 132 ASN B CA 1
ATOM 3216 C C . ASN B 1 132 ? 17.891 8.906 4.051 1 97.44 132 ASN B C 1
ATOM 3218 O O . ASN B 1 132 ? 18.281 8.883 5.219 1 97.44 132 ASN B O 1
ATOM 3222 N N . MET B 1 133 ? 16.672 8.867 3.707 1 98.62 133 MET B N 1
ATOM 3223 C CA . MET B 1 133 ? 15.609 8.867 4.699 1 98.62 133 MET B CA 1
ATOM 3224 C C . MET B 1 133 ? 14.734 7.625 4.555 1 98.62 133 MET B C 1
ATOM 3226 O O . MET B 1 133 ? 13.531 7.668 4.828 1 98.62 133 MET B O 1
ATOM 3230 N N . CYS B 1 134 ? 15.336 6.48 4.059 1 98.31 134 CYS B N 1
ATOM 3231 C CA . CYS B 1 134 ? 14.602 5.23 3.9 1 98.31 134 CYS B CA 1
ATOM 3232 C C . CYS B 1 134 ? 15.031 4.203 4.938 1 98.31 134 CYS B C 1
ATOM 3234 O O . CYS B 1 134 ? 14.625 3.041 4.875 1 98.31 134 CYS B O 1
ATOM 3236 N N . GLY B 1 135 ? 15.797 4.617 5.895 1 97.94 135 GLY B N 1
ATOM 3237 C CA . GLY B 1 135 ? 16.391 3.678 6.836 1 97.94 135 GLY B CA 1
ATOM 3238 C C . GLY B 1 135 ? 17.781 3.221 6.426 1 97.94 135 GLY B C 1
ATOM 3239 O O . GLY B 1 135 ? 18.031 2.986 5.242 1 97.94 135 GLY B O 1
ATOM 3240 N N . GLU B 1 136 ? 18.672 3.09 7.387 1 97 136 GLU B N 1
ATOM 3241 C CA . GLU B 1 136 ? 20.062 2.746 7.09 1 97 136 GLU B CA 1
ATOM 3242 C C . GLU B 1 136 ? 20.344 1.288 7.43 1 97 136 GLU B C 1
ATOM 3244 O O . GLU B 1 136 ? 21.047 0.598 6.684 1 97 136 GLU B O 1
ATOM 3249 N N . THR B 1 137 ? 19.891 0.879 8.562 1 97.62 137 THR B N 1
ATOM 3250 C CA . THR B 1 137 ? 20.125 -0.496 8.992 1 97.62 137 THR B CA 1
ATOM 3251 C C . THR B 1 137 ? 18.969 -1.395 8.562 1 97.62 137 THR B C 1
ATOM 3253 O O . THR B 1 137 ? 17.875 -0.91 8.266 1 97.62 137 THR B O 1
ATOM 3256 N N . GLU B 1 138 ? 19.234 -2.656 8.531 1 97.44 138 GLU B N 1
ATOM 3257 C CA . GLU B 1 138 ? 18.188 -3.604 8.188 1 97.44 138 GLU B CA 1
ATOM 3258 C C . GLU B 1 138 ? 17.016 -3.5 9.164 1 97.44 138 GLU B C 1
ATOM 3260 O O . GLU B 1 138 ? 15.852 -3.6 8.75 1 97.44 138 GLU B O 1
ATOM 3265 N N . GLU B 1 139 ? 17.281 -3.311 10.398 1 97.56 139 GLU B N 1
ATOM 3266 C CA . GLU B 1 139 ? 16.234 -3.146 11.398 1 97.56 139 GLU B CA 1
ATOM 3267 C C . GLU B 1 139 ? 15.352 -1.937 11.086 1 97.56 139 GLU B C 1
ATOM 3269 O O . GLU B 1 139 ? 14.125 -2.016 11.156 1 97.56 139 GLU B O 1
ATOM 3274 N N . GLU B 1 140 ? 15.992 -0.861 10.742 1 98.5 140 GLU B N 1
ATOM 3275 C CA . GLU B 1 140 ? 15.25 0.343 10.375 1 98.5 140 GLU B CA 1
ATOM 3276 C C . GLU B 1 140 ? 14.422 0.118 9.117 1 98.5 140 GLU B C 1
ATOM 3278 O O . GLU B 1 140 ? 13.266 0.54 9.047 1 98.5 140 GLU B O 1
ATOM 3283 N N . LYS B 1 141 ? 15.008 -0.567 8.164 1 98.56 141 LYS B N 1
ATOM 3284 C CA . LYS B 1 141 ? 14.328 -0.797 6.891 1 98.56 141 LYS B CA 1
ATOM 3285 C C . LYS B 1 141 ? 13.102 -1.691 7.082 1 98.56 141 LYS B C 1
ATOM 3287 O O . LYS B 1 141 ? 12.07 -1.484 6.438 1 98.56 141 LYS B O 1
ATOM 3292 N N . ILE B 1 142 ? 13.219 -2.658 7.93 1 98.56 142 ILE B N 1
ATOM 3293 C CA . ILE B 1 142 ? 12.086 -3.516 8.242 1 98.56 142 ILE B CA 1
ATOM 3294 C C . ILE B 1 142 ? 10.961 -2.68 8.859 1 98.56 142 ILE B C 1
ATOM 3296 O O . ILE B 1 142 ? 9.805 -2.789 8.453 1 98.56 142 ILE B O 1
ATOM 3300 N N . ARG B 1 143 ? 11.305 -1.819 9.805 1 98.62 143 ARG B N 1
ATOM 3301 C CA . ARG B 1 143 ? 10.305 -0.979 10.461 1 98.62 143 ARG B CA 1
ATOM 3302 C C . ARG B 1 143 ? 9.664 -0.011 9.477 1 98.62 143 ARG B C 1
ATOM 3304 O O . ARG B 1 143 ? 8.461 0.229 9.531 1 98.62 143 ARG B O 1
ATOM 3311 N N . VAL B 1 144 ? 10.484 0.467 8.539 1 98.75 144 VAL B N 1
ATOM 3312 C CA . VAL B 1 144 ? 9.984 1.374 7.508 1 98.75 144 VAL B CA 1
ATOM 3313 C C . VAL B 1 144 ? 8.969 0.651 6.629 1 98.75 144 VAL B C 1
ATOM 3315 O O . VAL B 1 144 ? 7.875 1.169 6.379 1 98.75 144 VAL B O 1
ATOM 3318 N N . ASP B 1 145 ? 9.289 -0.529 6.207 1 98.56 145 ASP B N 1
ATOM 3319 C CA . ASP B 1 145 ? 8.414 -1.294 5.32 1 98.56 145 ASP B CA 1
ATOM 3320 C C . ASP B 1 145 ? 7.098 -1.635 6.004 1 98.56 145 ASP B C 1
ATOM 3322 O O . ASP B 1 145 ? 6.027 -1.516 5.398 1 98.56 145 ASP B O 1
ATOM 3326 N N . ILE B 1 146 ? 7.168 -2 7.238 1 98.69 146 ILE B N 1
ATOM 3327 C CA . ILE B 1 146 ? 5.969 -2.334 7.996 1 98.69 146 ILE B CA 1
ATOM 3328 C C . ILE B 1 146 ? 5.098 -1.09 8.156 1 98.69 146 ILE B C 1
ATOM 3330 O O . ILE B 1 146 ? 3.906 -1.11 7.844 1 98.69 146 ILE B O 1
ATOM 3334 N N . MET B 1 147 ? 5.707 -0.048 8.586 1 98.69 147 MET B N 1
ATOM 3335 C CA . MET B 1 147 ? 4.973 1.164 8.93 1 98.69 147 MET B CA 1
ATOM 3336 C C . MET B 1 147 ? 4.34 1.79 7.691 1 98.69 147 MET B C 1
ATOM 3338 O O . MET B 1 147 ? 3.205 2.266 7.738 1 98.69 147 MET B O 1
ATOM 3342 N N . GLU B 1 148 ? 5.105 1.808 6.605 1 98.56 148 GLU B N 1
ATOM 3343 C CA . GLU B 1 148 ? 4.582 2.357 5.355 1 98.56 148 GLU B CA 1
ATOM 3344 C C . GLU B 1 148 ? 3.256 1.706 4.98 1 98.56 148 GLU B C 1
ATOM 3346 O O . GLU B 1 148 ? 2.281 2.398 4.68 1 98.56 148 GLU B O 1
ATOM 3351 N N . ASN B 1 149 ? 3.248 0.442 5.047 1 98.44 149 ASN B N 1
ATOM 3352 C CA . ASN B 1 149 ? 2.057 -0.298 4.645 1 98.44 149 ASN B CA 1
ATOM 3353 C C . ASN B 1 149 ? 0.953 -0.193 5.695 1 98.44 149 ASN B C 1
ATOM 3355 O O . ASN B 1 149 ? -0.213 0.021 5.355 1 98.44 149 ASN B O 1
ATOM 3359 N N . GLN B 1 150 ? 1.305 -0.258 6.953 1 98.62 150 GLN B N 1
ATOM 3360 C CA . GLN B 1 150 ? 0.319 -0.229 8.023 1 98.62 150 GLN B CA 1
ATOM 3361 C C . GLN B 1 150 ? -0.377 1.127 8.102 1 98.62 150 GLN B C 1
ATOM 3363 O O . GLN B 1 150 ? -1.599 1.197 8.242 1 98.62 150 GLN B O 1
ATOM 3368 N N . ILE B 1 151 ? 0.386 2.139 7.996 1 98.69 151 ILE B N 1
ATOM 3369 C CA . ILE B 1 151 ? -0.183 3.475 8.133 1 98.69 151 ILE B CA 1
ATOM 3370 C C . ILE B 1 151 ? -1.077 3.775 6.93 1 98.69 151 ILE B C 1
ATOM 3372 O O . ILE B 1 151 ? -2.098 4.457 7.062 1 98.69 151 ILE B O 1
ATOM 3376 N N . MET B 1 152 ? -0.716 3.287 5.762 1 97.88 152 MET B N 1
ATOM 3377 C CA . MET B 1 152 ? -1.556 3.475 4.582 1 97.88 152 MET B CA 1
ATOM 3378 C C . MET B 1 152 ? -2.887 2.75 4.742 1 97.88 152 MET B C 1
ATOM 3380 O O . MET B 1 152 ? -3.936 3.277 4.363 1 97.88 152 MET B O 1
ATOM 3384 N N . ASP B 1 153 ? -2.838 1.526 5.32 1 97.56 153 ASP B N 1
ATOM 3385 C CA . ASP B 1 153 ? -4.082 0.825 5.625 1 97.56 153 ASP B CA 1
ATOM 3386 C C . ASP B 1 153 ? -4.965 1.651 6.559 1 97.56 153 ASP B C 1
ATOM 3388 O O . ASP B 1 153 ? -6.176 1.756 6.344 1 97.56 153 ASP B O 1
ATOM 3392 N N . PHE B 1 154 ? -4.352 2.207 7.555 1 98.56 154 PHE B N 1
ATOM 3393 C CA . PHE B 1 154 ? -5.055 3.02 8.539 1 98.56 154 PHE B CA 1
ATOM 3394 C C . PHE B 1 154 ? -5.645 4.266 7.891 1 98.56 154 PHE B C 1
ATOM 3396 O O . PHE B 1 154 ? -6.793 4.625 8.164 1 98.56 154 PHE B O 1
ATOM 3403 N N . ARG B 1 155 ? -4.895 4.848 6.984 1 98.44 155 ARG B N 1
ATOM 3404 C CA . ARG B 1 155 ? -5.367 6.012 6.242 1 98.44 155 ARG B CA 1
ATOM 3405 C C . ARG B 1 155 ? -6.609 5.672 5.422 1 98.44 155 ARG B C 1
ATOM 3407 O O . ARG B 1 155 ? -7.574 6.434 5.398 1 98.44 155 ARG B O 1
ATOM 3414 N N . MET B 1 156 ? -6.582 4.59 4.777 1 97.19 156 MET B N 1
ATOM 3415 C CA . MET B 1 156 ? -7.652 4.207 3.861 1 97.19 156 MET B CA 1
ATOM 3416 C C . MET B 1 156 ? -8.953 3.949 4.617 1 97.19 156 MET B C 1
ATOM 3418 O O . MET B 1 156 ? -10.039 4.176 4.086 1 97.19 156 MET B O 1
ATOM 3422 N N . GLN B 1 157 ? -8.836 3.531 5.836 1 97.5 157 GLN B N 1
ATOM 3423 C CA . GLN B 1 157 ? -10.031 3.314 6.648 1 97.5 157 GLN B CA 1
ATOM 3424 C C . GLN B 1 157 ? -10.789 4.621 6.867 1 97.5 157 GLN B C 1
ATOM 3426 O O . GLN B 1 157 ? -12.008 4.68 6.66 1 97.5 157 GLN B O 1
ATOM 3431 N N . LEU B 1 158 ? -10.078 5.617 7.262 1 98.31 158 LEU B N 1
ATOM 3432 C CA . LEU B 1 158 ? -10.727 6.902 7.484 1 98.31 158 LEU B CA 1
ATOM 3433 C C . LEU B 1 158 ? -11.211 7.504 6.168 1 98.31 158 LEU B C 1
ATOM 3435 O O . LEU B 1 158 ? -12.305 8.055 6.098 1 98.31 158 LEU B O 1
ATOM 3439 N N . THR B 1 159 ? -10.375 7.398 5.098 1 97.81 159 THR B N 1
ATOM 3440 C CA . THR B 1 159 ? -10.742 7.938 3.791 1 97.81 159 THR B CA 1
ATOM 3441 C C . THR B 1 159 ? -12.031 7.309 3.283 1 97.81 159 THR B C 1
ATOM 3443 O O . THR B 1 159 ? -12.945 8.016 2.848 1 97.81 159 THR B O 1
ATOM 3446 N N . LYS B 1 160 ? -12.109 5.992 3.379 1 96.62 160 LYS B N 1
ATOM 3447 C CA . LYS B 1 160 ? -13.32 5.289 2.953 1 96.62 160 LYS B CA 1
ATOM 3448 C C . LYS B 1 160 ? -14.539 5.785 3.723 1 96.62 160 LYS B C 1
ATOM 3450 O O . LYS B 1 160 ? -15.609 5.984 3.141 1 96.62 160 LYS B O 1
ATOM 3455 N N . LEU B 1 161 ? -14.383 5.977 4.973 1 98 161 LEU B N 1
ATOM 3456 C CA . LEU B 1 161 ? -15.461 6.484 5.82 1 98 161 LEU B CA 1
ATOM 3457 C C . LEU B 1 161 ? -15.906 7.867 5.359 1 98 161 LEU B C 1
ATOM 3459 O O . LEU B 1 161 ? -17.109 8.117 5.215 1 98 161 LEU B O 1
ATOM 3463 N N . CYS B 1 162 ? -14.969 8.727 5.062 1 98 162 CYS B N 1
ATOM 3464 C CA . CYS B 1 162 ? -15.25 10.117 4.73 1 98 162 CYS B CA 1
ATOM 3465 C C . CYS B 1 162 ? -15.969 10.227 3.391 1 98 162 CYS B C 1
ATOM 3467 O O . CYS B 1 162 ? -16.688 11.195 3.146 1 98 162 CYS B O 1
ATOM 3469 N N . TYR B 1 163 ? -15.812 9.289 2.557 1 97.06 163 TYR B N 1
ATOM 3470 C CA . TYR B 1 163 ? -16.422 9.344 1.229 1 97.06 163 TYR B CA 1
ATOM 3471 C C . TYR B 1 163 ? -17.688 8.508 1.172 1 97.06 163 TYR B C 1
ATOM 3473 O O . TYR B 1 163 ? -18.328 8.414 0.125 1 97.06 163 TYR B O 1
ATOM 3481 N N . SER B 1 164 ? -18 7.914 2.252 1 96.81 164 SER B N 1
ATOM 3482 C CA . SER B 1 164 ? -19.203 7.094 2.297 1 96.81 164 SER B CA 1
ATOM 3483 C C . SER B 1 164 ? -20.453 7.949 2.516 1 96.81 164 SER B C 1
ATOM 3485 O O . SER B 1 164 ? -20.484 8.781 3.426 1 96.81 164 SER B O 1
ATOM 3487 N N . ALA B 1 165 ? -21.438 7.594 1.736 1 94.94 165 ALA B N 1
ATOM 3488 C CA . ALA B 1 165 ? -22.719 8.266 1.94 1 94.94 165 ALA B CA 1
ATOM 3489 C C . ALA B 1 165 ? -23.312 7.906 3.299 1 94.94 165 ALA B C 1
ATOM 3491 O O . ALA B 1 165 ? -24.172 8.625 3.816 1 94.94 165 ALA B O 1
ATOM 3492 N N . ASP B 1 166 ? -22.844 6.859 3.889 1 96.75 166 ASP B N 1
ATOM 3493 C CA . ASP B 1 166 ? -23.344 6.379 5.176 1 96.75 166 ASP B CA 1
ATOM 3494 C C . ASP B 1 166 ? -22.391 6.777 6.305 1 96.75 166 ASP B C 1
ATOM 3496 O O . ASP B 1 166 ? -22.297 6.078 7.32 1 96.75 166 ASP B O 1
ATOM 3500 N N . LEU B 1 167 ? -21.656 7.844 6.176 1 97.31 167 LEU B N 1
ATOM 3501 C CA . LEU B 1 167 ? -20.656 8.281 7.137 1 97.31 167 LEU B CA 1
ATOM 3502 C C . LEU B 1 167 ? -21.219 8.297 8.547 1 97.31 167 LEU B C 1
ATOM 3504 O O . LEU B 1 167 ? -20.641 7.719 9.469 1 97.31 167 LEU B O 1
ATOM 3508 N N . GLU B 1 168 ? -22.344 8.914 8.75 1 96.81 168 GLU B N 1
ATOM 3509 C CA . GLU B 1 168 ? -22.922 9.062 10.086 1 96.81 168 GLU B CA 1
ATOM 3510 C C . GLU B 1 168 ? -23.25 7.703 10.695 1 96.81 168 GLU B C 1
ATOM 3512 O O . GLU B 1 168 ? -23.109 7.512 11.906 1 96.81 168 GLU B O 1
ATOM 3517 N N . LYS B 1 169 ? -23.641 6.793 9.836 1 97.62 169 LYS B N 1
ATOM 3518 C CA . LYS B 1 169 ? -23.984 5.445 10.289 1 97.62 169 LYS B CA 1
ATOM 3519 C C . LYS B 1 169 ? -22.734 4.648 10.633 1 97.62 169 LYS B C 1
ATOM 3521 O O . LYS B 1 169 ? -22.734 3.846 11.562 1 97.62 169 LYS B O 1
ATOM 3526 N N . LEU B 1 170 ? -21.672 4.91 9.938 1 97.75 170 LEU B N 1
ATOM 3527 C CA . LEU B 1 170 ? -20.469 4.098 10.047 1 97.75 170 LEU B CA 1
ATOM 3528 C C . LEU B 1 170 ? -19.5 4.695 11.062 1 97.75 170 LEU B C 1
ATOM 3530 O O . LEU B 1 170 ? -18.625 4 11.57 1 97.75 170 LEU B O 1
ATOM 3534 N N . LYS B 1 171 ? -19.641 5.91 11.359 1 97.81 171 LYS B N 1
ATOM 3535 C CA . LYS B 1 171 ? -18.719 6.672 12.188 1 97.81 171 LYS B CA 1
ATOM 3536 C C . LYS B 1 171 ? -18.594 6.055 13.578 1 97.81 171 LYS B C 1
ATOM 3538 O O . LYS B 1 171 ? -17.484 5.895 14.094 1 97.81 171 LYS B O 1
ATOM 3543 N N . PRO B 1 172 ? -19.672 5.609 14.266 1 97.94 172 PRO B N 1
ATOM 3544 C CA . PRO B 1 172 ? -19.531 5.035 15.609 1 97.94 172 PRO B CA 1
ATOM 3545 C C . PRO B 1 172 ? -18.656 3.789 15.633 1 97.94 172 PRO B C 1
ATOM 3547 O O . PRO B 1 172 ? -17.844 3.617 16.547 1 97.94 172 PRO B O 1
ATOM 3550 N N . GLN B 1 173 ? -18.766 2.99 14.633 1 97.88 173 GLN B N 1
ATOM 3551 C CA . GLN B 1 173 ? -17.938 1.796 14.562 1 97.88 173 GLN B CA 1
ATOM 3552 C C . GLN B 1 173 ? -16.469 2.162 14.406 1 97.88 173 GLN B C 1
ATOM 3554 O O . GLN B 1 173 ? -15.594 1.548 15.023 1 97.88 173 GLN B O 1
ATOM 3559 N N . TYR B 1 174 ? -16.266 3.111 13.602 1 98.25 174 TYR B N 1
ATOM 3560 C CA . TYR B 1 174 ? -14.898 3.572 13.398 1 98.25 174 TYR B CA 1
ATOM 3561 C C . TYR B 1 174 ? -14.297 4.102 14.695 1 98.25 174 TYR B C 1
ATOM 3563 O O . TYR B 1 174 ? -13.172 3.742 15.062 1 98.25 174 TYR B O 1
ATOM 3571 N N . LEU B 1 175 ? -15.047 4.895 15.383 1 98.31 175 LEU B N 1
ATOM 3572 C CA . LEU B 1 175 ? -14.57 5.52 16.609 1 98.31 175 LEU B CA 1
ATOM 3573 C C . LEU B 1 175 ? -14.375 4.477 17.719 1 98.31 175 LEU B C 1
ATOM 3575 O O . LEU B 1 175 ? -13.477 4.605 18.547 1 98.31 175 LEU B O 1
ATOM 3579 N N . GLU B 1 176 ? -15.172 3.465 17.688 1 98 176 GLU B N 1
ATOM 3580 C CA . GLU B 1 176 ? -15.039 2.371 18.641 1 98 176 GLU B CA 1
ATOM 3581 C C . GLU B 1 176 ? -13.727 1.616 18.438 1 98 176 GLU B C 1
ATOM 3583 O O . GLU B 1 176 ? -13.094 1.187 19.406 1 98 176 GLU B O 1
ATOM 3588 N N . GLN B 1 177 ? -13.312 1.462 17.234 1 97.69 177 GLN B N 1
ATOM 3589 C CA . GLN B 1 177 ? -12.125 0.683 16.891 1 97.69 177 GLN B CA 1
ATOM 3590 C C . GLN B 1 177 ? -10.867 1.537 16.969 1 97.69 177 GLN B C 1
ATOM 3592 O O . GLN B 1 177 ? -9.758 1.009 17.031 1 97.69 177 GLN B O 1
ATOM 3597 N N . LEU B 1 178 ? -11.031 2.812 16.953 1 98.5 178 LEU B N 1
ATOM 3598 C CA . LEU B 1 178 ? -9.938 3.764 16.797 1 98.5 178 LEU B CA 1
ATOM 3599 C C . LEU B 1 178 ? -8.922 3.617 17.922 1 98.5 178 LEU B C 1
ATOM 3601 O O . LEU B 1 178 ? -7.719 3.521 17.672 1 98.5 178 LEU B O 1
ATOM 3605 N N . PRO B 1 179 ? -9.273 3.508 19.219 1 98.38 179 PRO B N 1
ATOM 3606 C CA . PRO B 1 179 ? -8.281 3.381 20.281 1 98.38 179 PRO B CA 1
ATOM 3607 C C . PRO B 1 179 ? -7.426 2.125 20.141 1 98.38 179 PRO B C 1
ATOM 3609 O O . PRO B 1 179 ? -6.219 2.166 20.406 1 98.38 179 PRO B O 1
ATOM 3612 N N . GLY B 1 180 ? -8.07 1.028 19.719 1 97.5 180 GLY B N 1
ATOM 3613 C CA . GLY B 1 180 ? -7.316 -0.195 19.5 1 97.5 180 GLY B CA 1
ATOM 3614 C C . GLY B 1 180 ? -6.273 -0.063 18.406 1 97.5 180 GLY B C 1
ATOM 3615 O O . GLY B 1 180 ? -5.16 -0.574 18.531 1 97.5 180 GLY B O 1
ATOM 3616 N N . GLN B 1 181 ? -6.648 0.575 17.422 1 97.75 181 GLN B N 1
ATOM 3617 C CA . GLN B 1 181 ? -5.711 0.795 16.328 1 97.75 181 GLN B CA 1
ATOM 3618 C C . GLN B 1 181 ? -4.566 1.705 16.75 1 97.75 181 GLN B C 1
ATOM 3620 O O . GLN B 1 181 ? -3.398 1.416 16.484 1 97.75 181 GLN B O 1
ATOM 3625 N N . LEU B 1 182 ? -4.879 2.779 17.438 1 98.75 182 LEU B N 1
ATOM 3626 C CA . LEU B 1 182 ? -3.867 3.723 17.891 1 98.75 182 LEU B CA 1
ATOM 3627 C C . LEU B 1 182 ? -2.932 3.066 18.906 1 98.75 182 LEU B C 1
ATOM 3629 O O . LEU B 1 182 ? -1.742 3.387 18.953 1 98.75 182 LEU B O 1
ATOM 3633 N N . LYS B 1 183 ? -3.445 2.189 19.672 1 98.38 183 LYS B N 1
ATOM 3634 C CA . LYS B 1 183 ? -2.627 1.459 20.641 1 98.38 183 LYS B CA 1
ATOM 3635 C C . LYS B 1 183 ? -1.525 0.67 19.938 1 98.38 183 LYS B C 1
ATOM 3637 O O . LYS B 1 183 ? -0.39 0.62 20.406 1 98.38 183 LYS B O 1
ATOM 3642 N N . GLN B 1 184 ? -1.834 0.043 18.844 1 97.88 184 GLN B N 1
ATOM 3643 C CA . GLN B 1 184 ? -0.838 -0.708 18.094 1 97.88 184 GLN B CA 1
ATOM 3644 C C . GLN B 1 184 ? 0.288 0.203 17.609 1 97.88 184 GLN B C 1
ATOM 3646 O O . GLN B 1 184 ? 1.462 -0.167 17.672 1 97.88 184 GLN B O 1
ATOM 3651 N N . PHE B 1 185 ? -0.081 1.365 17.109 1 98.75 185 PHE B N 1
ATOM 3652 C CA . PHE B 1 185 ? 0.932 2.322 16.688 1 98.75 185 PHE B CA 1
ATOM 3653 C C . PHE B 1 185 ? 1.776 2.783 17.859 1 98.75 185 PHE B C 1
ATOM 3655 O O . PHE B 1 185 ? 2.992 2.943 17.734 1 98.75 185 PHE B O 1
ATOM 3662 N N . SER B 1 186 ? 1.096 3.023 18.969 1 98.75 186 SER B N 1
ATOM 3663 C CA . SER B 1 186 ? 1.798 3.424 20.188 1 98.75 186 SER B CA 1
ATOM 3664 C C . SER B 1 186 ? 2.818 2.371 20.609 1 98.75 186 SER B C 1
ATOM 3666 O O . SER B 1 186 ? 3.967 2.699 20.906 1 98.75 186 SER B O 1
ATOM 3668 N N . LEU B 1 187 ? 2.451 1.125 20.562 1 98 187 LEU B N 1
ATOM 3669 C CA . LEU B 1 187 ? 3.334 0.024 20.938 1 98 187 LEU B CA 1
ATOM 3670 C C . LEU B 1 187 ? 4.477 -0.117 19.938 1 98 187 LEU B C 1
ATOM 3672 O O . LEU B 1 187 ? 5.617 -0.382 20.328 1 98 187 LEU B O 1
ATOM 3676 N N . PHE B 1 188 ? 4.184 0.043 18.734 1 98.44 188 PHE B N 1
ATOM 3677 C CA . PHE B 1 188 ? 5.203 -0.069 17.688 1 98.44 188 PHE B CA 1
ATOM 3678 C C . PHE B 1 188 ? 6.246 1.033 17.844 1 98.44 188 PHE B C 1
ATOM 3680 O O . PHE B 1 188 ? 7.441 0.785 17.688 1 98.44 188 PHE B O 1
ATOM 3687 N N . LEU B 1 189 ? 5.75 2.262 18.062 1 98.69 189 LEU B N 1
ATOM 3688 C CA . LEU B 1 189 ? 6.672 3.367 18.312 1 98.69 189 LEU B CA 1
ATOM 3689 C C . LEU B 1 189 ? 7.535 3.088 19.531 1 98.69 189 LEU B C 1
ATOM 3691 O O . LEU B 1 189 ? 8.75 3.289 19.5 1 98.69 189 LEU B O 1
ATOM 3695 N N . GLY B 1 190 ? 6.891 2.723 20.594 1 98 190 GLY B N 1
ATOM 3696 C CA . GLY B 1 190 ? 7.598 2.393 21.828 1 98 190 GLY B CA 1
ATOM 3697 C C . GLY B 1 190 ? 8.344 3.57 22.422 1 98 190 GLY B C 1
ATOM 3698 O O . GLY B 1 190 ? 7.77 4.641 22.609 1 98 190 GLY B O 1
ATOM 3699 N N . LYS B 1 191 ? 9.625 3.363 22.578 1 97.75 191 LYS B N 1
ATOM 3700 C CA . LYS B 1 191 ? 10.445 4.398 23.203 1 97.75 191 LYS B CA 1
ATOM 3701 C C . LYS B 1 191 ? 11.227 5.188 22.156 1 97.75 191 LYS B C 1
ATOM 3703 O O . LYS B 1 191 ? 11.977 6.105 22.484 1 97.75 191 LYS B O 1
ATOM 3708 N N . PHE B 1 192 ? 11.055 4.832 20.953 1 98.44 192 PHE B N 1
ATOM 3709 C CA . PHE B 1 192 ? 11.773 5.512 19.891 1 98.44 192 PHE B CA 1
ATOM 3710 C C . PHE B 1 192 ? 11.219 6.914 19.672 1 98.44 192 PHE B C 1
ATOM 3712 O O . PHE B 1 192 ? 10.047 7.176 19.953 1 98.44 192 PHE B O 1
ATOM 3719 N N . SER B 1 193 ? 12.047 7.758 19.125 1 98.5 193 SER B N 1
ATOM 3720 C CA . SER B 1 193 ? 11.617 9.102 18.75 1 98.5 193 SER B CA 1
ATOM 3721 C C . SER B 1 193 ? 10.805 9.086 17.453 1 98.5 193 SER B C 1
ATOM 3723 O O . SER B 1 193 ? 9.922 9.93 17.266 1 98.5 193 SER B O 1
ATOM 3725 N N . TRP B 1 194 ? 11.227 8.156 16.641 1 98.88 194 TRP B N 1
ATOM 3726 C CA . TRP B 1 194 ? 10.602 8.031 15.32 1 98.88 194 TRP B CA 1
ATOM 3727 C C . TRP B 1 194 ? 10.203 6.586 15.039 1 98.88 194 TRP B C 1
ATOM 3729 O O . TRP B 1 194 ? 10.664 5.668 15.719 1 98.88 194 TRP B O 1
ATOM 3739 N N . PHE B 1 195 ? 9.375 6.359 14.07 1 98.81 195 PHE B N 1
ATOM 3740 C CA . PHE B 1 195 ? 8.75 5.059 13.867 1 98.81 195 PHE B CA 1
ATOM 3741 C C . PHE B 1 195 ? 9.75 4.051 13.32 1 98.81 195 PHE B C 1
ATOM 3743 O O . PHE B 1 195 ? 9.547 2.842 13.422 1 98.81 195 PHE B O 1
ATOM 3750 N N . ALA B 1 196 ? 10.82 4.523 12.711 1 98.25 196 ALA B N 1
ATOM 3751 C CA . ALA B 1 196 ? 11.852 3.596 12.25 1 98.25 196 ALA B CA 1
ATOM 3752 C C . ALA B 1 196 ? 12.984 3.484 13.266 1 98.25 196 ALA B C 1
ATOM 3754 O O . ALA B 1 196 ? 13.945 2.736 13.055 1 98.25 196 ALA B O 1
ATOM 3755 N N . GLY B 1 197 ? 12.938 4.215 14.359 1 97.88 197 GLY B N 1
ATOM 3756 C CA . GLY B 1 197 ? 14 4.258 15.352 1 97.88 197 GLY B CA 1
ATOM 3757 C C . GLY B 1 197 ? 14.32 5.664 15.82 1 97.88 197 GLY B C 1
ATOM 3758 O O . GLY B 1 197 ? 13.422 6.41 16.219 1 97.88 197 GLY B O 1
ATOM 3759 N N . GLU B 1 198 ? 15.602 5.953 15.805 1 97.88 198 GLU B N 1
ATOM 3760 C CA . GLU B 1 198 ? 16 7.262 16.328 1 97.88 198 GLU B CA 1
ATOM 3761 C C . GLU B 1 198 ? 16.281 8.234 15.188 1 97.88 198 GLU B C 1
ATOM 3763 O O . GLU B 1 198 ? 16.562 9.414 15.43 1 97.88 198 GLU B O 1
ATOM 3768 N N . LYS B 1 199 ? 16.156 7.734 14.016 1 97.5 199 LYS B N 1
ATOM 3769 C CA . LYS B 1 199 ? 16.344 8.602 12.859 1 97.5 199 LYS B CA 1
ATOM 3770 C C . LYS B 1 199 ? 15.047 8.82 12.102 1 97.5 199 LYS B C 1
ATOM 3772 O O . LYS B 1 199 ? 14.273 7.879 11.898 1 97.5 199 LYS B O 1
ATOM 3777 N N . LEU B 1 200 ? 14.883 10.078 11.758 1 98.62 200 LEU B N 1
ATOM 3778 C CA . LEU B 1 200 ? 13.711 10.469 10.977 1 98.62 200 LEU B CA 1
ATOM 3779 C C . LEU B 1 200 ? 13.742 9.828 9.594 1 98.62 200 LEU B C 1
ATOM 3781 O O . LEU B 1 200 ? 14.781 9.82 8.93 1 98.62 200 LEU B O 1
ATOM 3785 N N . THR B 1 201 ? 12.648 9.172 9.211 1 98.88 201 THR B N 1
ATOM 3786 C CA . THR B 1 201 ? 12.469 8.609 7.875 1 98.88 201 THR B CA 1
ATOM 3787 C C . THR B 1 201 ? 11.172 9.109 7.242 1 98.88 201 THR B C 1
ATOM 3789 O O . THR B 1 201 ? 10.383 9.797 7.895 1 98.88 201 THR B O 1
ATOM 3792 N N . PHE B 1 202 ? 10.93 8.711 5.988 1 98.81 202 PHE B N 1
ATOM 3793 C CA . PHE B 1 202 ? 9.773 9.242 5.27 1 98.81 202 PHE B CA 1
ATOM 3794 C C . PHE B 1 202 ? 8.477 8.742 5.891 1 98.81 202 PHE B C 1
ATOM 3796 O O . PHE B 1 202 ? 7.43 9.383 5.758 1 98.81 202 PHE B O 1
ATOM 3803 N N . VAL B 1 203 ? 8.477 7.617 6.605 1 98.88 203 VAL B N 1
ATOM 3804 C CA . VAL B 1 203 ? 7.234 7.07 7.145 1 98.88 203 VAL B CA 1
ATOM 3805 C C . VAL B 1 203 ? 6.73 7.957 8.281 1 98.88 203 VAL B C 1
ATOM 3807 O O . VAL B 1 203 ? 5.551 7.914 8.633 1 98.88 203 VAL B O 1
ATOM 3810 N N . ASP B 1 204 ? 7.613 8.711 8.898 1 98.94 204 ASP B N 1
ATOM 3811 C CA . ASP B 1 204 ? 7.188 9.633 9.945 1 98.94 204 ASP B CA 1
ATOM 3812 C C . ASP B 1 204 ? 6.312 10.742 9.383 1 98.94 204 ASP B C 1
ATOM 3814 O O . ASP B 1 204 ? 5.414 11.242 10.062 1 98.94 204 ASP B O 1
ATOM 3818 N N . PHE B 1 205 ? 6.543 11.133 8.133 1 98.88 205 PHE B N 1
ATOM 3819 C CA . PHE B 1 205 ? 5.73 12.141 7.465 1 98.88 205 PHE B CA 1
ATOM 3820 C C . PHE B 1 205 ? 4.336 11.609 7.168 1 98.88 205 PHE B C 1
ATOM 3822 O O . PHE B 1 205 ? 3.338 12.297 7.395 1 98.88 205 PHE B O 1
ATOM 3829 N N . LEU B 1 206 ? 4.312 10.398 6.707 1 98.62 206 LEU B N 1
ATOM 3830 C CA . LEU B 1 206 ? 3.047 9.719 6.457 1 98.62 206 LEU B CA 1
ATOM 3831 C C . LEU B 1 206 ? 2.254 9.562 7.75 1 98.62 206 LEU B C 1
ATOM 3833 O O . LEU B 1 206 ? 1.06 9.867 7.793 1 98.62 206 LEU B O 1
ATOM 3837 N N . THR B 1 207 ? 2.965 9.125 8.734 1 98.88 207 THR B N 1
ATOM 3838 C CA . THR B 1 207 ? 2.316 8.828 10 1 98.88 207 THR B CA 1
ATOM 3839 C C . THR B 1 207 ? 1.773 10.102 10.641 1 98.88 207 THR B C 1
ATOM 3841 O O . THR B 1 207 ? 0.645 10.125 11.141 1 98.88 207 THR B O 1
ATOM 3844 N N . TYR B 1 208 ? 2.555 11.148 10.617 1 98.88 208 TYR B N 1
ATOM 3845 C CA . TYR B 1 208 ? 2.078 12.414 11.156 1 98.88 208 TYR B CA 1
ATOM 3846 C C . TYR B 1 208 ? 0.791 12.852 10.469 1 98.88 208 TYR B C 1
ATOM 3848 O O . TYR B 1 208 ? -0.175 13.234 11.133 1 98.88 208 TYR B O 1
ATOM 3856 N N . ASP B 1 209 ? 0.819 12.805 9.164 1 98.56 209 ASP B N 1
ATOM 3857 C CA . ASP B 1 209 ? -0.33 13.273 8.398 1 98.56 209 ASP B CA 1
ATOM 3858 C C . ASP B 1 209 ? -1.592 12.5 8.766 1 98.56 209 ASP B C 1
ATOM 3860 O O . ASP B 1 209 ? -2.646 13.094 9 1 98.56 209 ASP B O 1
ATOM 3864 N N . VAL B 1 210 ? -1.479 11.188 8.859 1 98.62 210 VAL B N 1
ATOM 3865 C CA . VAL B 1 210 ? -2.627 10.328 9.133 1 98.62 210 VAL B CA 1
ATOM 3866 C C . VAL B 1 210 ? -3.111 10.555 10.562 1 98.62 210 VAL B C 1
ATOM 3868 O O . VAL B 1 210 ? -4.316 10.641 10.812 1 98.62 210 VAL B O 1
ATOM 3871 N N . LEU B 1 211 ? -2.189 10.648 11.523 1 98.81 211 LEU B N 1
ATOM 3872 C CA . LEU B 1 211 ? -2.57 10.898 12.906 1 98.81 211 LEU B CA 1
ATOM 3873 C C . LEU B 1 211 ? -3.211 12.273 13.055 1 98.81 211 LEU B C 1
ATOM 3875 O O . LEU B 1 211 ? -4.164 12.445 13.82 1 98.81 211 LEU B O 1
ATOM 3879 N N . ASP B 1 212 ? -2.693 13.211 12.32 1 98.44 212 ASP B N 1
ATOM 3880 C CA . ASP B 1 212 ? -3.258 14.562 12.367 1 98.44 212 ASP B CA 1
ATOM 3881 C C . ASP B 1 212 ? -4.688 14.57 11.836 1 98.44 212 ASP B C 1
ATOM 3883 O O . ASP B 1 212 ? -5.559 15.242 12.398 1 98.44 212 ASP B O 1
ATOM 3887 N N . GLN B 1 213 ? -4.957 13.875 10.789 1 98 213 GLN B N 1
ATOM 3888 C CA . GLN B 1 213 ? -6.312 13.773 10.25 1 98 213 GLN B CA 1
ATOM 3889 C C . GLN B 1 213 ? -7.258 13.133 11.266 1 98 213 GLN B C 1
ATOM 3891 O O . GLN B 1 213 ? -8.391 13.586 11.43 1 98 213 GLN B O 1
ATOM 3896 N N . ASN B 1 214 ? -6.762 12.125 11.891 1 98.56 214 ASN B N 1
ATOM 3897 C CA . ASN B 1 214 ? -7.586 11.477 12.906 1 98.56 214 ASN B CA 1
ATOM 3898 C C . ASN B 1 214 ? -7.855 12.406 14.086 1 98.56 214 ASN B C 1
ATOM 3900 O O . ASN B 1 214 ? -8.953 12.406 14.641 1 98.56 214 ASN B O 1
ATOM 3904 N N . ARG B 1 215 ? -6.867 13.164 14.461 1 97.88 215 ARG B N 1
ATOM 3905 C CA . ARG B 1 215 ? -7.031 14.141 15.531 1 97.88 215 ARG B CA 1
ATOM 3906 C C . ARG B 1 215 ? -8.062 15.203 15.156 1 97.88 215 ARG B C 1
ATOM 3908 O O . ARG B 1 215 ? -8.805 15.68 16.016 1 97.88 215 ARG B O 1
ATOM 3915 N N . MET B 1 216 ? -8.141 15.562 13.93 1 96.69 216 MET B N 1
ATOM 3916 C CA . MET B 1 216 ? -9.141 16.516 13.453 1 96.69 216 MET B CA 1
ATOM 3917 C C . MET B 1 216 ? -10.531 15.867 13.438 1 96.69 216 MET B C 1
ATOM 3919 O O . MET B 1 216 ? -11.523 16.516 13.758 1 96.69 216 MET B O 1
ATOM 3923 N N . PHE B 1 217 ? -10.562 14.633 13.109 1 97.5 217 PHE B N 1
ATOM 3924 C CA . PHE B 1 217 ? -11.812 13.891 13.023 1 97.5 217 PHE B CA 1
ATOM 3925 C C . PHE B 1 217 ? -12.367 13.602 14.414 1 97.5 217 PHE B C 1
ATOM 3927 O O . PHE B 1 217 ? -13.578 13.688 14.633 1 97.5 217 PHE B O 1
ATOM 3934 N N . GLU B 1 218 ? -11.484 13.242 15.32 1 97.88 218 GLU B N 1
ATOM 3935 C CA . GLU B 1 218 ? -11.773 12.961 16.719 1 97.88 218 GLU B CA 1
ATOM 3936 C C . GLU B 1 218 ? -10.703 13.562 17.641 1 97.88 218 GLU B C 1
ATOM 3938 O O . GLU B 1 218 ? -9.719 12.898 17.969 1 97.88 218 GLU B O 1
ATOM 3943 N N . PRO B 1 219 ? -10.852 14.812 18.094 1 97.19 219 PRO B N 1
ATOM 3944 C CA . PRO B 1 219 ? -9.812 15.641 18.719 1 97.19 219 PRO B CA 1
ATOM 3945 C C . PRO B 1 219 ? -9.164 14.969 19.922 1 97.19 219 PRO B C 1
ATOM 3947 O O . PRO B 1 219 ? -7.992 15.219 20.219 1 97.19 219 PRO B O 1
ATOM 3950 N N . ARG B 1 220 ? -9.789 14.062 20.656 1 97.44 220 ARG B N 1
ATOM 3951 C CA . ARG B 1 220 ? -9.234 13.508 21.891 1 97.44 220 ARG B CA 1
ATOM 3952 C C . ARG B 1 220 ? -8.695 12.102 21.656 1 97.44 220 ARG B C 1
ATOM 3954 O O . ARG B 1 220 ? -8.375 11.391 22.609 1 97.44 220 ARG B O 1
ATOM 3961 N N . CYS B 1 221 ? -8.516 11.773 20.406 1 98.44 221 CYS B N 1
ATOM 3962 C CA . CYS B 1 221 ? -8.219 10.375 20.109 1 98.44 221 CYS B CA 1
ATOM 3963 C C . CYS B 1 221 ? -6.812 10.008 20.562 1 98.44 221 CYS B C 1
ATOM 3965 O O . CYS B 1 221 ? -6.523 8.836 20.828 1 98.44 221 CYS B O 1
ATOM 3967 N N . LEU B 1 222 ? -5.922 10.977 20.719 1 98.62 222 LEU B N 1
ATOM 3968 C CA . LEU B 1 222 ? -4.535 10.672 21.047 1 98.62 222 LEU B CA 1
ATOM 3969 C C . LEU B 1 222 ? -4.289 10.836 22.547 1 98.62 222 LEU B C 1
ATOM 3971 O O . LEU B 1 222 ? -3.188 10.562 23.031 1 98.62 222 LEU B O 1
ATOM 3975 N N . ASP B 1 223 ? -5.219 11.211 23.297 1 98.12 223 ASP B N 1
ATOM 3976 C CA . ASP B 1 223 ? -5.062 11.578 24.703 1 98.12 223 ASP B CA 1
ATOM 3977 C C . ASP B 1 223 ? -4.512 10.414 25.531 1 98.12 223 ASP B C 1
ATOM 3979 O O . ASP B 1 223 ? -3.754 10.617 26.469 1 98.12 223 ASP B O 1
ATOM 3983 N N . GLU B 1 224 ? -4.855 9.219 25.203 1 98.06 224 GLU B N 1
ATOM 3984 C CA . GLU B 1 224 ? -4.449 8.047 25.984 1 98.06 224 GLU B CA 1
ATOM 3985 C C . GLU B 1 224 ? -3.09 7.531 25.516 1 98.06 224 GLU B C 1
ATOM 3987 O O . GLU B 1 224 ? -2.615 6.504 26.016 1 98.06 224 GLU B O 1
ATOM 3992 N N . PHE B 1 225 ? -2.461 8.211 24.594 1 98.75 225 PHE B N 1
ATOM 3993 C CA . PHE B 1 225 ? -1.201 7.758 24.031 1 98.75 225 PHE B CA 1
ATOM 3994 C C . PHE B 1 225 ? -0.157 8.867 24.062 1 98.75 225 PHE B C 1
ATOM 3996 O O . PHE B 1 225 ? 0.154 9.469 23.031 1 98.75 225 PHE B O 1
ATOM 4003 N N . PRO B 1 226 ? 0.473 9.055 25.234 1 98.56 226 PRO B N 1
ATOM 4004 C CA . PRO B 1 226 ? 1.404 10.172 25.406 1 98.56 226 PRO B CA 1
ATOM 4005 C C . PRO B 1 226 ? 2.588 10.109 24.453 1 98.56 226 PRO B C 1
ATOM 4007 O O . PRO B 1 226 ? 3.105 11.148 24.031 1 98.56 226 PRO B O 1
ATOM 4010 N N . ASN B 1 227 ? 3.02 8.891 24.141 1 98.75 227 ASN B N 1
ATOM 4011 C CA . ASN B 1 227 ? 4.164 8.812 23.234 1 98.75 227 ASN B CA 1
ATOM 4012 C C . ASN B 1 227 ? 3.783 9.219 21.812 1 98.75 227 ASN B C 1
ATOM 4014 O O . ASN B 1 227 ? 4.609 9.758 21.078 1 98.75 227 ASN B O 1
ATOM 4018 N N . LEU B 1 228 ? 2.545 8.945 21.391 1 98.88 228 LEU B N 1
ATOM 4019 C CA . LEU B 1 228 ? 2.09 9.438 20.094 1 98.88 228 LEU B CA 1
ATOM 4020 C C . LEU B 1 228 ? 1.939 10.953 20.109 1 98.88 228 LEU B C 1
ATOM 4022 O O . LEU B 1 228 ? 2.281 11.625 19.125 1 98.88 228 LEU B O 1
ATOM 4026 N N . LYS B 1 229 ? 1.406 11.477 21.203 1 98.75 229 LYS B N 1
ATOM 4027 C CA . LYS B 1 229 ? 1.324 12.922 21.328 1 98.75 229 LYS B CA 1
ATOM 4028 C C . LYS B 1 229 ? 2.709 13.562 21.266 1 98.75 229 LYS B C 1
ATOM 4030 O O . LYS B 1 229 ? 2.895 14.594 20.625 1 98.75 229 LYS B O 1
ATOM 4035 N N . ALA B 1 230 ? 3.611 12.945 21.938 1 98.81 230 ALA B N 1
ATOM 4036 C CA . ALA B 1 230 ? 4.984 13.43 21.922 1 98.81 230 ALA B CA 1
ATOM 4037 C C . ALA B 1 230 ? 5.57 13.375 20.516 1 98.81 230 ALA B C 1
ATOM 4039 O O . ALA B 1 230 ? 6.281 14.289 20.078 1 98.81 230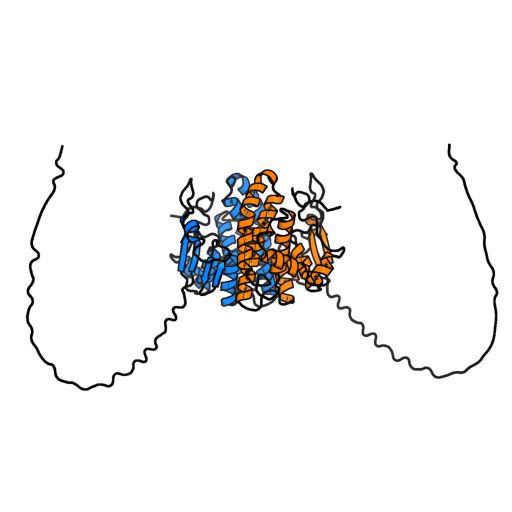 ALA B O 1
ATOM 4040 N N . PHE B 1 231 ? 5.348 12.32 19.812 1 98.88 231 PHE B N 1
ATOM 4041 C CA . PHE B 1 231 ? 5.766 12.195 18.422 1 98.88 231 PHE B CA 1
ATOM 4042 C C . PHE B 1 231 ? 5.219 13.344 17.578 1 98.88 231 PHE B C 1
ATOM 4044 O O . PHE B 1 231 ? 5.957 13.953 16.797 1 98.88 231 PHE B O 1
ATOM 4051 N N . MET B 1 232 ? 3.863 13.641 17.719 1 98.81 232 MET B N 1
ATOM 4052 C CA . MET B 1 232 ? 3.236 14.734 16.984 1 98.81 232 MET B CA 1
ATOM 4053 C C . MET B 1 232 ? 3.941 16.062 17.266 1 98.81 232 MET B C 1
ATOM 4055 O O . MET B 1 232 ? 4.254 16.812 16.344 1 98.81 232 MET B O 1
ATOM 4059 N N . CYS B 1 233 ? 4.199 16.297 18.484 1 98.62 233 CYS B N 1
ATOM 4060 C CA . CYS B 1 233 ? 4.852 17.531 18.906 1 98.62 233 CYS B CA 1
ATOM 4061 C C . CYS B 1 233 ? 6.266 17.625 18.344 1 98.62 233 CYS B C 1
ATOM 4063 O O . CYS B 1 233 ? 6.668 18.672 17.844 1 98.62 233 CYS B O 1
ATOM 4065 N N . ARG B 1 234 ? 7.035 16.562 18.469 1 98.69 234 ARG B N 1
ATOM 4066 C CA . ARG B 1 234 ? 8.398 16.516 17.953 1 98.69 234 ARG B CA 1
ATOM 4067 C C . ARG B 1 234 ? 8.422 16.781 16.438 1 98.69 234 ARG B C 1
ATOM 4069 O O . ARG B 1 234 ? 9.273 17.516 15.945 1 98.69 234 ARG B O 1
ATOM 4076 N N . PHE B 1 235 ? 7.5 16.203 15.781 1 98.88 235 PHE B N 1
ATOM 4077 C CA . PHE B 1 235 ? 7.434 16.344 14.328 1 98.88 235 PHE B CA 1
ATOM 4078 C C . PHE B 1 235 ? 7.117 17.781 13.945 1 98.88 235 PHE B C 1
ATOM 4080 O O . PHE B 1 235 ? 7.785 18.375 13.086 1 98.88 235 PHE B O 1
ATOM 4087 N N . GLU B 1 236 ? 6.129 18.359 14.594 1 98.56 236 GLU B N 1
ATOM 4088 C CA . GLU B 1 236 ? 5.703 19.734 14.305 1 98.56 236 GLU B CA 1
ATOM 4089 C C . GLU B 1 236 ? 6.785 20.734 14.68 1 98.56 236 GLU B C 1
ATOM 4091 O O . GLU B 1 236 ? 6.809 21.859 14.156 1 98.56 236 GLU B O 1
ATOM 4096 N N . ALA B 1 237 ? 7.668 20.328 15.523 1 98.5 237 ALA B N 1
ATOM 4097 C CA . ALA B 1 237 ? 8.719 21.219 16.016 1 98.5 237 ALA B CA 1
ATOM 4098 C C . ALA B 1 237 ? 9.938 21.188 15.102 1 98.5 237 ALA B C 1
ATOM 4100 O O . ALA B 1 237 ? 10.867 21.984 15.258 1 98.5 237 ALA B O 1
ATOM 4101 N N . LEU B 1 238 ? 9.992 20.219 14.211 1 98.69 238 LEU B N 1
ATOM 4102 C CA . LEU B 1 238 ? 11.078 20.25 13.242 1 98.69 238 LEU B CA 1
ATOM 4103 C C . LEU B 1 238 ? 11.141 21.609 12.539 1 98.69 238 LEU B C 1
ATOM 4105 O O . LEU B 1 238 ? 10.133 22.094 12.023 1 98.69 238 LEU B O 1
ATOM 4109 N N . GLU B 1 239 ? 12.266 22.141 12.5 1 98.25 239 GLU B N 1
ATOM 4110 C CA . GLU B 1 239 ? 12.438 23.531 12.078 1 98.25 239 GLU B CA 1
ATOM 4111 C C . GLU B 1 239 ? 11.797 23.766 10.711 1 98.25 239 GLU B C 1
ATOM 4113 O O . GLU B 1 239 ? 10.984 24.688 10.555 1 98.25 239 GLU B O 1
ATOM 4118 N N . LYS B 1 240 ? 12.109 22.969 9.758 1 98.12 240 LYS B N 1
ATOM 4119 C CA . LYS B 1 240 ? 11.609 23.156 8.398 1 98.12 240 LYS B CA 1
ATOM 4120 C C . LYS B 1 240 ? 10.102 22.906 8.328 1 98.12 240 LYS B C 1
ATOM 4122 O O . LYS B 1 240 ? 9.398 23.531 7.543 1 98.12 240 LYS B O 1
ATOM 4127 N N . ILE B 1 241 ? 9.57 21.984 9.109 1 98.5 241 ILE B N 1
ATOM 4128 C CA . ILE B 1 241 ? 8.148 21.672 9.133 1 98.5 241 ILE B CA 1
ATOM 4129 C C . ILE B 1 241 ? 7.379 22.812 9.812 1 98.5 241 ILE B C 1
ATOM 4131 O O . ILE B 1 241 ? 6.344 23.25 9.312 1 98.5 241 ILE B O 1
ATOM 4135 N N . ALA B 1 242 ? 7.887 23.234 10.922 1 98.19 242 ALA B N 1
ATOM 4136 C CA . ALA B 1 242 ? 7.266 24.359 11.625 1 98.19 242 ALA B CA 1
ATOM 4137 C C . ALA B 1 242 ? 7.168 25.578 10.727 1 98.19 242 ALA B C 1
ATOM 4139 O O . ALA B 1 242 ? 6.129 26.25 10.68 1 98.19 242 ALA B O 1
ATOM 4140 N N . ALA B 1 243 ? 8.25 25.859 10.016 1 97.5 243 ALA B N 1
ATOM 4141 C CA . ALA B 1 243 ? 8.258 26.984 9.078 1 97.5 243 ALA B CA 1
ATOM 4142 C C . ALA B 1 243 ? 7.211 26.797 7.988 1 97.5 243 ALA B C 1
ATOM 4144 O O . ALA B 1 243 ? 6.484 27.734 7.652 1 97.5 243 ALA B O 1
ATOM 4145 N N . TYR B 1 244 ? 7.164 25.656 7.438 1 97.31 244 TYR B N 1
ATOM 4146 C CA . TYR B 1 244 ? 6.188 25.344 6.398 1 97.31 244 TYR B CA 1
ATOM 4147 C C . TYR B 1 244 ? 4.766 25.516 6.914 1 97.31 244 TYR B C 1
ATOM 4149 O O . TYR B 1 244 ? 3.922 26.109 6.23 1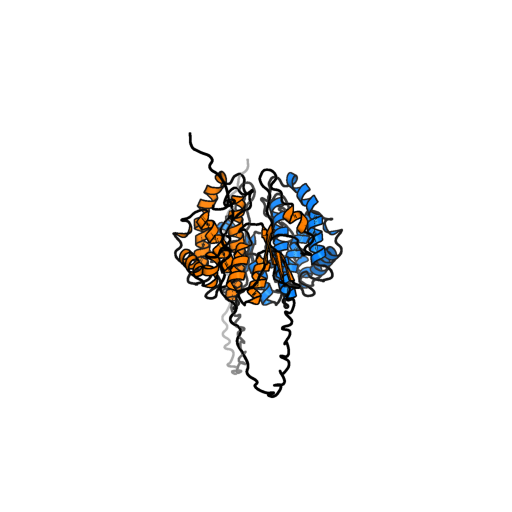 97.31 244 TYR B O 1
ATOM 4157 N N . MET B 1 245 ? 4.52 25.031 8.141 1 96.5 245 MET B N 1
ATOM 4158 C CA . MET B 1 245 ? 3.182 25.062 8.727 1 96.5 245 MET B CA 1
ATOM 4159 C C . MET B 1 245 ? 2.738 26.5 8.992 1 96.5 245 MET B C 1
ATOM 4161 O O . MET B 1 245 ? 1.542 26.781 9.07 1 96.5 245 MET B O 1
ATOM 4165 N N . GLN B 1 246 ? 3.633 27.406 9.094 1 95.56 246 GLN B N 1
ATOM 4166 C CA . GLN B 1 246 ? 3.328 28.812 9.352 1 95.56 246 GLN B CA 1
ATOM 4167 C C . GLN B 1 246 ? 3.262 29.609 8.055 1 95.56 246 GLN B C 1
ATOM 4169 O O . GLN B 1 246 ? 2.887 30.781 8.062 1 95.56 246 GLN B O 1
ATOM 4174 N N . SER B 1 247 ? 3.576 28.953 7.023 1 94.25 247 SER B N 1
ATOM 4175 C CA . SER B 1 247 ? 3.607 29.641 5.734 1 94.25 247 SER B CA 1
ATOM 4176 C C . SER B 1 247 ? 2.238 29.625 5.066 1 94.25 247 SER B C 1
ATOM 4178 O O . SER B 1 247 ? 1.354 28.859 5.469 1 94.25 247 SER B O 1
ATOM 4180 N N . ASP B 1 248 ? 2.113 30.422 3.975 1 90.75 248 ASP B N 1
ATOM 4181 C CA . ASP B 1 248 ? 0.875 30.484 3.201 1 90.75 248 ASP B CA 1
ATOM 4182 C C . ASP B 1 248 ? 0.754 29.281 2.268 1 90.75 248 ASP B C 1
ATOM 4184 O O . ASP B 1 248 ? -0.302 29.062 1.671 1 90.75 248 ASP B O 1
ATOM 4188 N N . ARG B 1 249 ? 1.764 28.5 2.27 1 90.19 249 ARG B N 1
ATOM 4189 C CA . ARG B 1 249 ? 1.776 27.344 1.378 1 90.19 249 ARG B CA 1
ATOM 4190 C C . ARG B 1 249 ? 1.233 26.094 2.08 1 90.19 249 ARG B C 1
ATOM 4192 O O . ARG B 1 249 ? 0.933 25.094 1.434 1 90.19 249 ARG B O 1
ATOM 4199 N N . PHE B 1 250 ? 1.131 26.25 3.385 1 92.88 250 PHE B N 1
ATOM 4200 C CA . PHE B 1 250 ? 0.703 25.094 4.156 1 92.88 250 PHE B CA 1
ATOM 4201 C C . PHE B 1 250 ? -0.732 24.719 3.812 1 92.88 250 PHE B C 1
ATOM 4203 O O . PHE B 1 250 ? -1.63 25.562 3.852 1 92.88 250 PHE B O 1
ATOM 4210 N N . PHE B 1 251 ? -0.869 23.453 3.447 1 87.94 251 PHE B N 1
ATOM 4211 C CA . PHE B 1 251 ? -2.168 22.938 3.023 1 87.94 251 PHE B CA 1
ATOM 4212 C C . PHE B 1 251 ? -2.865 22.219 4.168 1 87.94 251 PHE B C 1
ATOM 4214 O O . PHE B 1 251 ? -2.838 20.984 4.238 1 87.94 251 PHE B O 1
ATOM 4221 N N . LYS B 1 252 ? -3.602 22.953 4.98 1 87.19 252 LYS B N 1
ATOM 4222 C CA . LYS B 1 252 ? -4.242 22.344 6.145 1 87.19 252 LYS B CA 1
ATOM 4223 C C . LYS B 1 252 ? -5.59 21.734 5.773 1 87.19 252 LYS B C 1
ATOM 4225 O O . LYS B 1 252 ? -5.902 20.609 6.184 1 87.19 252 LYS B O 1
ATOM 4230 N N . MET B 1 253 ? -6.355 22.453 5.035 1 93 253 MET B N 1
ATOM 4231 C CA . MET B 1 253 ? -7.684 22.078 4.559 1 93 253 MET B CA 1
ATOM 4232 C C . MET B 1 253 ? -7.898 22.531 3.121 1 93 253 MET B C 1
ATOM 4234 O O . MET B 1 253 ? -7.277 23.5 2.678 1 93 253 MET B O 1
ATOM 4238 N N . PRO B 1 254 ? -8.766 21.766 2.383 1 96.25 254 PRO B N 1
ATOM 4239 C CA . PRO B 1 254 ? -9.539 20.578 2.742 1 96.25 254 PRO B CA 1
ATOM 4240 C C . PRO B 1 254 ? -8.703 19.312 2.713 1 96.25 254 PRO B C 1
ATOM 4242 O O . PRO B 1 254 ? -7.754 19.203 1.933 1 96.25 254 PRO B O 1
ATOM 4245 N N . ILE B 1 255 ? -9.078 18.375 3.516 1 97.44 255 ILE B N 1
ATOM 4246 C CA . ILE B 1 255 ? -8.422 17.078 3.547 1 97.44 255 ILE B CA 1
ATOM 4247 C C . ILE B 1 255 ? -8.883 16.25 2.35 1 97.44 255 ILE B C 1
ATOM 4249 O O . ILE B 1 255 ? -8.062 15.602 1.687 1 97.44 255 ILE B O 1
ATOM 4253 N N . ASN B 1 256 ? -10.172 16.25 2.146 1 97.62 256 ASN B N 1
ATOM 4254 C CA . ASN B 1 256 ? -10.805 15.438 1.117 1 97.62 256 ASN B CA 1
ATOM 4255 C C . ASN B 1 256 ? -11.43 16.297 0.024 1 97.62 256 ASN B C 1
ATOM 4257 O O . ASN B 1 256 ? -11.523 17.531 0.171 1 97.62 256 ASN B O 1
ATOM 4261 N N . ASN B 1 257 ? -11.75 15.648 -1.081 1 96.38 257 ASN B N 1
ATOM 4262 C CA . ASN B 1 257 ? -12.352 16.359 -2.207 1 96.38 257 ASN B CA 1
ATOM 4263 C C . ASN B 1 257 ? -13.805 16.719 -1.92 1 96.38 257 ASN B C 1
ATOM 4265 O O . ASN B 1 257 ? -14.344 16.375 -0.871 1 96.38 257 ASN B O 1
ATOM 4269 N N . LYS B 1 258 ? -14.414 17.438 -2.777 1 94.94 258 LYS B N 1
ATOM 4270 C CA . LYS B 1 258 ? -15.695 18.094 -2.557 1 94.94 258 LYS B CA 1
ATOM 4271 C C . LYS B 1 258 ? -16.812 17.062 -2.355 1 94.94 258 LYS B C 1
ATOM 4273 O O . LYS B 1 258 ? -17.797 17.344 -1.661 1 94.94 258 LYS B O 1
ATOM 4278 N N . MET B 1 259 ? -16.672 15.938 -2.908 1 94.81 259 MET B N 1
ATOM 4279 C CA . MET B 1 259 ? -17.75 14.953 -2.85 1 94.81 259 MET B CA 1
ATOM 4280 C C . MET B 1 259 ? -17.719 14.188 -1.528 1 94.81 259 MET B C 1
ATOM 4282 O O . MET B 1 259 ? -18.641 13.43 -1.22 1 94.81 259 MET B O 1
ATOM 4286 N N . ALA B 1 260 ? -16.625 14.367 -0.774 1 96.94 260 ALA B N 1
ATOM 4287 C CA . ALA B 1 260 ? -16.547 13.719 0.532 1 96.94 260 ALA B CA 1
ATOM 4288 C C . ALA B 1 260 ? -17.578 14.305 1.499 1 96.94 260 ALA B C 1
ATOM 4290 O O . ALA B 1 260 ? -18.094 15.398 1.277 1 96.94 260 ALA B O 1
ATOM 4291 N N . HIS B 1 261 ? -17.875 13.547 2.555 1 96.69 261 HIS B N 1
ATOM 4292 C CA . HIS B 1 261 ? -18.859 13.969 3.537 1 96.69 261 HIS B CA 1
ATOM 4293 C C . HIS B 1 261 ? -18.203 14.539 4.781 1 96.69 261 HIS B C 1
ATOM 4295 O O . HIS B 1 261 ? -18.875 15.039 5.684 1 96.69 261 HIS B O 1
ATOM 4301 N N . TRP B 1 262 ? -16.891 14.492 4.828 1 96.75 262 TRP B N 1
ATOM 4302 C CA . TRP B 1 262 ? -16.125 15.117 5.895 1 96.75 262 TRP B CA 1
ATOM 4303 C C . TRP B 1 262 ? -14.773 15.617 5.375 1 96.75 262 TRP B C 1
ATOM 4305 O O . TRP B 1 262 ? -14.164 14.984 4.512 1 96.75 262 TRP B O 1
ATOM 4315 N N . GLY B 1 263 ? -14.32 16.734 5.93 1 95.81 263 GLY B N 1
ATOM 4316 C CA . GLY B 1 263 ? -13 17.25 5.625 1 95.81 263 GLY B CA 1
ATOM 4317 C C . GLY B 1 263 ? -12.906 17.859 4.238 1 95.81 263 GLY B C 1
ATOM 4318 O O . GLY B 1 263 ? -11.82 17.922 3.65 1 95.81 263 GLY B O 1
ATOM 4319 N N . ASN B 1 264 ? -14.039 18.219 3.672 1 94.31 264 ASN B N 1
ATOM 4320 C CA . ASN B 1 264 ? -14.07 18.703 2.293 1 94.31 264 ASN B CA 1
ATOM 4321 C C . ASN B 1 264 ? -14.203 20.219 2.227 1 94.31 264 ASN B C 1
ATOM 4323 O O . ASN B 1 264 ? -14.352 20.781 1.143 1 94.31 264 ASN B O 1
ATOM 4327 N N . LYS B 1 265 ? -14.25 20.844 3.367 1 89.56 265 LYS B N 1
ATOM 4328 C CA . LYS B 1 265 ? -14.469 22.281 3.396 1 89.56 265 LYS B CA 1
ATOM 4329 C C . LYS B 1 265 ? -13.188 23.031 3.764 1 89.56 265 LYS B C 1
ATOM 4331 O O . LYS B 1 265 ? -12.414 22.562 4.605 1 89.56 265 LYS B O 1
ATOM 4336 N N . ARG B 1 266 ? -13.102 24.141 3.102 1 79.19 266 ARG B N 1
ATOM 4337 C CA . ARG B 1 266 ? -11.984 25.016 3.451 1 79.19 266 ARG B CA 1
ATOM 4338 C C . ARG B 1 266 ? -12.266 25.781 4.738 1 79.19 266 ARG B C 1
ATOM 4340 O O . ARG B 1 266 ? -13.414 26.156 5 1 79.19 266 ARG B O 1
ATOM 4347 N N . ILE B 1 267 ? -11.312 25.766 5.645 1 63.06 267 ILE B N 1
ATOM 4348 C CA . ILE B 1 267 ? -11.523 26.609 6.816 1 63.06 267 ILE B CA 1
ATOM 4349 C C . ILE B 1 267 ? -11.32 28.078 6.441 1 63.06 267 ILE B C 1
ATOM 4351 O O . ILE B 1 267 ? -10.32 28.438 5.805 1 63.06 267 ILE B O 1
ATOM 4355 N N . CYS B 1 268 ? -12.477 28.859 6.234 1 47.88 268 CYS B N 1
ATOM 4356 C CA . CYS B 1 268 ? -12.461 30.297 6.047 1 47.88 268 CYS B CA 1
ATOM 4357 C C . CYS B 1 268 ? -11.742 31 7.199 1 47.88 268 CYS B C 1
ATOM 4359 O O . CYS B 1 268 ? -11.734 30.484 8.32 1 47.88 268 CYS B O 1
#

Nearest PDB structures (foldseek):
  7beu-assembly1_A  TM=9.953E-01  e=8.152E-30  Homo sapiens
  2dc5-assembly1_B  TM=9.908E-01  e=2.428E-29  Mus musculus
  2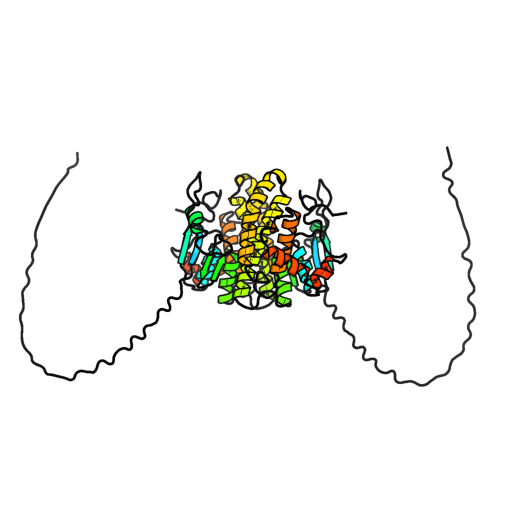c4j-assembly2_D  TM=9.922E-01  e=2.428E-29  Homo sapiens
  6gsw-assembly1_B  TM=9.923E-01  e=1.732E-28  Rattus rattus
  6gsv-assembly1_B  TM=9.926E-01  e=2.830E-28  Rattus rattus

Sequence (536 aa):
MRGAQRVGAGPGRSRWPRLPTSGIKPTGSESPSALRRCGVGVSMSCESSMVLGYWDIRGLAHAIRMLLEYTDTSYEEKRYTCGEAPDYDRSQWLDAKFKLDLAFPNLPYLMDGKNKITQSNAILRYIARKHNMCGETEEEKIRVDIMENQIMDFRMQLTKLCYSADLEKLKPQYLEQLPGQLKQFSLFLGKFSWFAGEKLTFVDFLTYDVLDQNRMFEPRCLDEFPNLKAFMCRFEALEKIAAYMQSDRFFKMPINNKMAHWGNKRICMRGAQRVGAGPGRSRWPRLPTSGIKPTGSESPSALRRCGVGVSMSCESSMVLGYWDIRGLAHAIRMLLEYTDTSYEEKRYTCGEAPDYDRSQWLDAKFKLDLAFPNLPYLMDGKNKITQSNAILRYIARKHNMCGETEEEKIRVDIMENQIMDFRMQLTKLCYSADLEKLKPQYLEQLPGQLKQFSLFLGKFSWFAGEKLTFVDFLTYDVLDQNRMFEPRCLDEFPNLKAFMCRFEALEKIAAYMQSDRFFKMPINNKMAHWGNKRIC

Secondary structure (DSSP, 8-state):
-------------------------------------------------EEEEEESSSGGGHHHHHHHHHTT--EEEEEE----TTT---HHHHTTTTTS--SS--SSEEEETTEEEESHHHHHHHHHHHTT-S-SSHHHHHHHHHHHHHHHHHHHHHHHHHT-TTHHHHHHHHHHHHHHHHHHHHHHHTT-SBTTBSS--HHHHHHHHHHHHHHHHSTTTTTT-HHHHHHHHHHHTSHHHHHHHHSTT---S-SS-TTSSSS-S---/--------------------------------------------------EEEEESSSGGGHHHHHHHHHTT---EEEEE----TTT---HHHHTTTTTS--SS--SSEEEETTEEEESHHHHHHHHHHHTT-S-SSHHHHHHHHHHHHHHHHHHHHHHHHHT-TTHHHHHHHHHHHHHHHHHHHHHHHTT-SBTTBSS--HHHHHHHHHHHHHHHHSTTTTTT-HHHHHHHHHHHTSHHHHHHHHSTT---S-SS-TTSSSS-S---

Foldseek 3Di:
DDDPDPDDYDDDDPDPDDDDDDDPPDDDDDDPPPDPPPCPPPCPVPQPAKEWEAALFCALCVLVVLLCLLVVHGHHYHHFAFDAPPVRHRCSQVVCQVVPPAPHRDPTWIDGPVDIDDDSVVSLVVSQVVVVQCDDDPLLNVLSVVLQVLLVVLQVVVVVLQLDPCNVVCVVVCLVCLLVSVVVQLVCCDPALANSHPDHHSSLSSNLVSVVVVCVVPVCSCVVRVSVVSSNVVSCPSPSNVVLCPDPNNRPAQNDDNSTNPSHDDDD/DDDDDDDYDDDDDDDDDDDDDDDDDDDDDDDPPPDPPPPPPPPPVPQPAKEWEAALFCALCVLVVLLCLLVVHGHHYHHFAFDAPPVRHRCSQVVCQVVPPAPHRDPTWMDGPVDIDDDSVVSLVVSQVVVVQCDDDPLLNVLSVVLQVLLVVLQVVVVVLQLDPCNVVCVVVCLVCLLVSVVVQLVCCDPALANSHVDHHSSLSSNLVSVVVVCVVPVCSCVVRVSVVSSNVVSCPSPSNVVLCPDPNNRPAQNDDNSTNPSHDDDD